Protein AF-0000000079816551 (afdb_homodimer)

Radius of gyration: 30.85 Å; Cα contacts (8 Å, |Δi|>4): 802; chains: 2; bounding box: 50×90×71 Å

Nearest PDB structures (foldseek):
  5u93-assembly1_A  TM=7.349E-01  e=2.095E-05  Bacteria Latreille et al. 1825
  5u9e-assembly1_B  TM=7.093E-01  e=1.704E-05  Bacteria Latreille et al. 1825
  6swi-assembly1_A  TM=9.074E-01  e=2.082E-03  Geobacillus stearothermophilus
  3oio-assembly1_A  TM=8.580E-01  e=2.082E-03  Chromobacterium violaceum
  3lsg-assembly1_A  TM=8.787E-01  e=2.431E-03  Fusobacterium nucleatum subsp. nucleatum

Organism: NCBI:txid1608957

pLDDT: mean 85.61, std 13.17, range [42.41, 97.31]

Secondary structure (DSSP, 8-state):
-EEEEHHHHHHHHGGGGGS-EE-SEEEEEEEEESEEEEEETTEEEEEETTEEEEE-TT-EEE----TT-EEEEEEEEGGG----SSS----GGG-S-EEEE--HHHHHHHHHHHHHHHHHHHT--S-HHHHHHHHHHHHHHHHHHHHHS---S--GGGS-HHHHHHHHHHHHTGGG---HHHHHHHHT--HHHHHHHHHHHHS--HHHHHHHHHHHHHHHHHHH----HHHHHHHTT-SSHHHHHHHHHHHHSS-HHHHHHHHHHHHH-/-EEEEHHHHHHHHGGGGGS-EE-SEEEEEEEEESEEEEEETTEEEEEETTEEEEE-TT-EEE----TT-EEEEEEEEGGG----SSS----GGG-S-EEEE--HHHHHHHHHHHHHHHHHHHT--S-HHHHHHHHHHHHHHHHHHHHHS------GGGS-HHHHHHHHHHHHTGGG---HHHHHHHHT--HHHHHHHHHHHHS--HHHHHHHHHHHHHHHHHHH----HHHHHHHTT-SSHHHHHHHHHHHHSS-HHHHHHHHHHHHH-

Solvent-accessible surface area (backbone atoms only — not comparable to full-atom values): 28793 Å² total; per-residue (Å²): 113,48,66,43,45,46,64,56,51,39,63,73,49,44,80,60,38,57,34,54,37,63,33,79,29,32,36,40,37,34,26,69,33,53,51,40,54,32,29,32,62,86,39,79,38,80,36,28,60,31,25,33,38,49,46,51,56,69,40,34,32,26,55,54,76,47,82,68,38,33,28,47,32,42,36,35,49,69,86,65,52,55,83,54,81,68,50,60,78,75,43,94,64,67,62,65,64,50,65,46,79,42,56,72,72,57,33,54,48,53,51,50,51,53,49,49,52,40,54,50,58,73,65,54,76,83,42,69,65,50,52,49,35,53,49,31,50,49,39,32,53,52,44,51,49,42,66,74,48,61,62,82,50,64,52,68,96,64,47,52,64,61,37,54,51,48,50,56,51,41,69,75,38,43,46,68,58,67,48,52,66,55,49,15,62,76,70,72,48,49,57,64,55,39,24,52,31,26,30,74,72,68,72,33,44,42,56,53,52,47,50,52,43,39,47,49,52,49,51,47,46,46,52,54,45,89,68,51,72,64,57,53,33,50,62,42,66,42,92,42,72,65,58,40,39,50,50,35,27,71,74,69,71,41,43,60,69,56,52,32,50,50,45,57,47,59,61,73,97,113,48,65,45,46,46,64,57,52,37,64,73,49,42,78,60,38,58,34,55,38,64,34,79,30,32,36,40,37,33,26,69,34,51,51,40,54,32,28,32,61,86,39,79,39,80,38,28,62,32,25,32,40,50,45,53,55,70,40,36,32,27,55,55,76,46,83,69,37,36,27,47,33,40,36,34,49,68,86,64,53,55,82,52,82,66,50,59,80,74,43,93,64,67,63,65,63,50,66,47,80,42,55,71,71,57,32,54,48,51,52,49,50,51,49,50,53,40,54,51,56,73,63,55,76,83,44,68,66,52,51,49,34,54,49,32,49,49,39,31,52,54,44,51,50,41,65,75,49,60,64,82,48,64,53,69,94,63,46,52,63,60,37,56,52,48,50,54,52,41,69,78,39,43,45,67,58,68,48,54,66,55,48,16,61,76,71,71,48,49,58,64,54,39,24,51,30,26,32,74,72,68,73,33,46,41,57,53,52,48,52,52,42,38,48,50,52,49,51,47,47,46,52,53,46,88,68,51,71,65,58,52,32,51,60,42,66,43,92,42,73,65,58,41,40,52,50,37,27,72,74,69,71,42,44,60,67,56,52,33,50,54,44,58,49,59,60,74,95

InterPro domains:
  IPR009057 Homedomain-like superfamily [SSF46689] (219-263)
  IPR018060 AraC-like, DNA binding HTH domain [PF12833] (183-261)
  IPR018060 AraC-like, DNA binding HTH domain [PS01124] (164-262)
  IPR018060 AraC-like, DNA binding HTH domain [SM00342] (177-260)
  IPR037923 Transcription regulator HTH-like [SSF51215] (17-145)
  IPR050204 AraC/XylS family transcriptional regulators [PTHR46796] (11-263)

Sequence (538 aa):
MEVLDRSRVLARHGPQAARRQRLGFHLLMIGTEGHGTHIVDYEPVDMAVGTCVRVHPGQVQQFVTEPEFEAAMVVWPVDAHPADPSAPAWFPGSGAATSWRLEGAFRAKVLDWIQELREEQARFDGLPRSHELLQTLLKALLLRMAIAFPESVPDAGKLPQPYLELREHLEAHVSQRPTVAELARDLGYSTRTLDRACQAVQDRTAKQVVDERVALEIRRLLTHTDRSLAAIASEFDFSDPSNFSKFVKRHLGSLPGQIRDEVTRDETGMEVLDRSRVLARHGPQAARRQRLGFHLLMIGTEGHGTHIVDYEPVDMAVGTCVRVHPGQVQQFVTEPEFEAAMVVWPVDAHPADPSAPAWFPGSGAATSWRLEGAFRAKVLDWIQELREEQARFDGLPRSHELLQTLLKALLLRMAIAFPESVPDAGKLPQPYLELREHLEAHVSQRPTVAELARDLGYSTRTLDRACQAVQDRTAKQVVDERVALEIRRLLTHTDRSLAAIASEFDFSDPSNFSKFVKRHLGSLPGQIRDEVTRDETG

Structure (mmCIF, N/CA/C/O backbone):
data_AF-0000000079816551-model_v1
#
loop_
_entity.id
_entity.type
_entity.pdbx_description
1 polymer 'Transcriptional regulator, AraC family'
#
loop_
_atom_site.group_PDB
_atom_site.id
_atom_site.type_symbol
_atom_site.label_atom_id
_atom_site.label_alt_id
_atom_site.label_comp_id
_atom_site.label_asym_id
_atom_site.label_entity_id
_atom_site.label_seq_id
_atom_site.pdbx_PDB_ins_code
_atom_site.Cartn_x
_atom_site.Cartn_y
_atom_site.Cartn_z
_atom_site.occupancy
_atom_site.B_iso_or_equiv
_atom_site.auth_seq_id
_atom_site.auth_comp_id
_atom_site.auth_asym_id
_atom_site.auth_atom_id
_atom_site.pdbx_PDB_model_num
ATOM 1 N N . MET A 1 1 ? 8.5 5.723 10.641 1 82.19 1 MET A N 1
ATOM 2 C CA . MET A 1 1 ? 7.168 5.762 11.234 1 82.19 1 MET A CA 1
ATOM 3 C C . MET A 1 1 ? 7.18 5.148 12.633 1 82.19 1 MET A C 1
ATOM 5 O O . MET A 1 1 ? 7.852 4.145 12.867 1 82.19 1 MET A O 1
ATOM 9 N N . GLU A 1 2 ? 6.512 5.801 13.547 1 85.38 2 GLU A N 1
ATOM 10 C CA . GLU A 1 2 ? 6.434 5.309 14.922 1 85.38 2 GLU A CA 1
ATOM 11 C C . GLU A 1 2 ? 5.004 5.387 15.453 1 85.38 2 GLU A C 1
ATOM 13 O O . GLU A 1 2 ? 4.254 6.305 15.109 1 85.38 2 GLU A O 1
ATOM 18 N N . VAL A 1 3 ? 4.715 4.418 16.172 1 89.62 3 VAL A N 1
ATOM 19 C CA . VAL A 1 3 ? 3.473 4.434 16.938 1 89.62 3 VAL A CA 1
ATOM 20 C C . VAL A 1 3 ? 3.787 4.57 18.438 1 89.62 3 VAL A C 1
ATOM 22 O O . VAL A 1 3 ? 4.566 3.787 18.984 1 89.62 3 VAL A O 1
ATOM 25 N N . LEU A 1 4 ? 3.221 5.574 19.031 1 89.44 4 LEU A N 1
ATOM 26 C CA . LEU A 1 4 ? 3.551 5.883 20.422 1 89.44 4 LEU A CA 1
ATOM 27 C C . LEU A 1 4 ?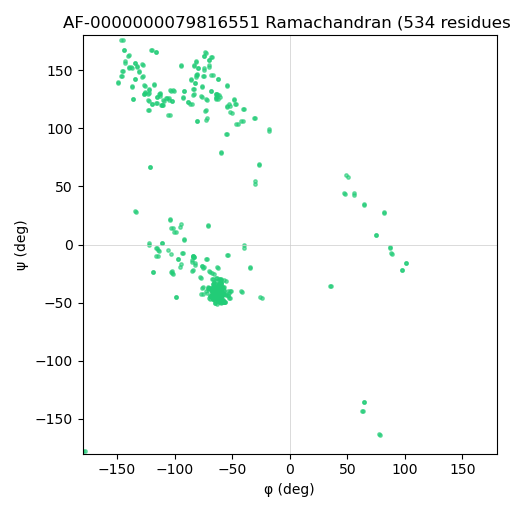 2.297 6.242 21.203 1 89.44 4 LEU A C 1
ATOM 29 O O . LEU A 1 4 ? 1.279 6.621 20.625 1 89.44 4 LEU A O 1
ATOM 33 N N . ASP A 1 5 ? 2.4 5.977 22.516 1 89.56 5 ASP A N 1
ATOM 34 C CA . ASP A 1 5 ? 1.396 6.523 23.422 1 89.56 5 ASP A CA 1
ATOM 35 C C . ASP A 1 5 ? 1.762 7.941 23.859 1 89.56 5 ASP A C 1
ATOM 37 O O . ASP A 1 5 ? 2.938 8.25 24.062 1 89.56 5 ASP A O 1
ATOM 41 N N . ARG A 1 6 ? 0.738 8.781 23.969 1 86.19 6 ARG A N 1
ATOM 42 C CA . ARG A 1 6 ? 0.953 10.18 24.328 1 86.19 6 ARG A CA 1
ATOM 43 C C . ARG A 1 6 ? 1.772 10.297 25.609 1 86.19 6 ARG A C 1
ATOM 45 O O . ARG A 1 6 ? 2.658 11.148 25.719 1 86.19 6 ARG A O 1
ATOM 52 N N . SER A 1 7 ? 1.506 9.453 26.562 1 82.56 7 SER A N 1
ATOM 53 C CA . SER A 1 7 ? 2.223 9.508 27.828 1 82.56 7 SER A CA 1
ATOM 54 C C . SER A 1 7 ? 3.719 9.297 27.625 1 82.56 7 SER A C 1
ATOM 56 O O . SER A 1 7 ? 4.535 9.93 28.297 1 82.56 7 SER A O 1
ATOM 58 N N . ARG A 1 8 ? 4.062 8.477 26.703 1 79.88 8 ARG A N 1
ATOM 59 C CA . ARG A 1 8 ? 5.469 8.211 26.422 1 79.88 8 ARG A CA 1
ATOM 60 C C . ARG A 1 8 ? 6.137 9.414 25.766 1 79.88 8 ARG A C 1
ATOM 62 O O . ARG A 1 8 ? 7.293 9.719 26.062 1 79.88 8 ARG A O 1
ATOM 69 N N . VAL A 1 9 ? 5.418 10.039 24.953 1 80.75 9 VAL A N 1
ATOM 70 C CA . VAL A 1 9 ? 5.938 11.227 24.281 1 80.75 9 VAL A CA 1
ATOM 71 C C . VAL A 1 9 ? 6.16 12.336 25.312 1 80.75 9 VAL A C 1
ATOM 73 O O . VAL A 1 9 ? 7.191 13.016 25.281 1 80.75 9 VAL A O 1
ATOM 76 N N . LEU A 1 10 ? 5.156 12.508 26.125 1 78.62 10 LEU A N 1
ATOM 77 C CA . LEU A 1 10 ? 5.289 13.539 27.156 1 78.62 10 LEU A CA 1
ATOM 78 C C . LEU A 1 10 ? 6.473 13.242 28.062 1 78.62 10 LEU A C 1
ATOM 80 O O . LEU A 1 10 ? 7.199 14.164 28.453 1 78.62 10 LEU A O 1
ATOM 84 N N . ALA A 1 11 ? 6.625 11.977 28.391 1 78.81 11 ALA A N 1
ATOM 85 C CA . ALA A 1 11 ? 7.738 11.578 29.25 1 78.81 11 ALA A CA 1
ATOM 86 C C . ALA A 1 11 ? 9.078 11.852 28.562 1 78.81 11 ALA A C 1
ATOM 88 O O . ALA A 1 11 ? 10.039 12.258 29.219 1 78.81 11 ALA A O 1
ATOM 89 N N . ARG A 1 12 ? 9.133 11.633 27.328 1 77.06 12 ARG A N 1
ATOM 90 C CA . ARG A 1 12 ? 10.359 11.82 26.562 1 77.06 12 ARG A CA 1
ATOM 91 C C . ARG A 1 12 ? 10.703 13.305 26.438 1 77.06 12 ARG A C 1
ATOM 93 O O . ARG A 1 12 ? 11.875 13.68 26.438 1 77.06 12 ARG A O 1
ATOM 100 N N . HIS A 1 13 ? 9.734 14.156 26.281 1 77.56 13 HIS A N 1
ATOM 101 C CA . HIS A 1 13 ? 9.953 15.57 26.016 1 77.56 13 HIS A CA 1
ATOM 102 C C . HIS A 1 13 ? 9.922 16.391 27.312 1 77.56 13 HIS A C 1
ATOM 104 O O . HIS A 1 13 ? 10.43 17.516 27.359 1 77.56 13 HIS A O 1
ATOM 110 N N . GLY A 1 14 ? 9.367 15.797 28.375 1 73.19 14 GLY A N 1
ATOM 111 C CA . GLY A 1 14 ? 9.289 16.5 29.641 1 73.19 14 GLY A CA 1
ATOM 112 C C . GLY A 1 14 ? 8.43 17.75 29.578 1 73.19 14 GLY A C 1
ATOM 113 O O . GLY A 1 14 ? 7.391 17.766 28.922 1 73.19 14 GLY A O 1
ATOM 114 N N . PRO A 1 15 ? 8.828 18.797 30.297 1 69.44 15 PRO A N 1
ATOM 115 C CA . PRO A 1 15 ? 8.062 20.047 30.375 1 69.44 15 PRO A CA 1
ATOM 116 C C . PRO A 1 15 ? 7.941 20.75 29.016 1 69.44 15 PRO A C 1
ATOM 118 O O . PRO A 1 15 ? 7.012 21.531 28.797 1 69.44 15 PRO A O 1
ATOM 121 N N . GLN A 1 16 ? 8.828 20.375 28.109 1 74.38 16 GLN A N 1
ATOM 122 C CA . GLN A 1 16 ? 8.844 21 26.797 1 74.38 16 GLN A CA 1
ATOM 123 C C . GLN A 1 16 ? 7.648 20.531 25.953 1 74.38 16 GLN A C 1
ATOM 125 O O . GLN A 1 16 ? 7.285 21.172 24.969 1 74.38 16 GLN A O 1
ATOM 130 N N . ALA A 1 17 ? 7.027 19.484 26.484 1 72.69 17 ALA A N 1
ATOM 131 C CA . ALA A 1 17 ? 5.891 18.953 25.75 1 72.69 17 ALA A CA 1
ATOM 132 C C . ALA A 1 17 ? 4.711 19.922 25.781 1 72.69 17 ALA A C 1
ATOM 134 O O . ALA A 1 17 ? 3.881 19.922 24.859 1 72.69 17 ALA A O 1
ATOM 135 N N . ALA A 1 18 ? 4.742 20.734 26.781 1 74.44 18 ALA A N 1
ATOM 136 C CA . ALA A 1 18 ? 3.639 21.672 26.938 1 74.44 18 ALA A CA 1
ATOM 137 C C . ALA A 1 18 ? 3.842 22.906 26.062 1 74.44 18 ALA A C 1
ATOM 13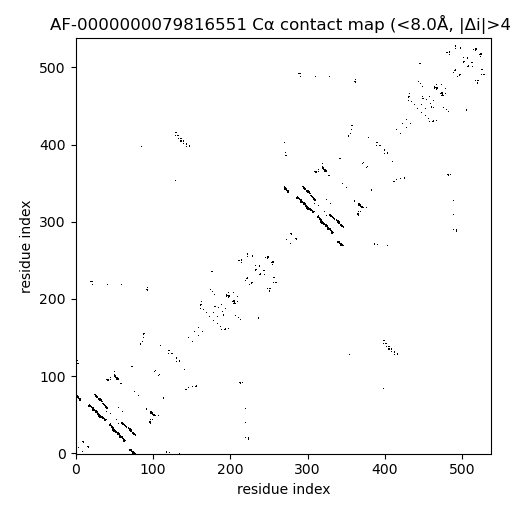9 O O . ALA A 1 18 ? 2.91 23.688 25.859 1 74.44 18 ALA A O 1
ATOM 140 N N . ARG A 1 19 ? 4.973 23 25.547 1 81.25 19 ARG A N 1
ATOM 141 C CA . ARG A 1 19 ? 5.273 24.156 24.703 1 81.25 19 ARG A CA 1
ATOM 142 C C . ARG A 1 19 ? 4.707 23.984 23.297 1 81.25 19 ARG A C 1
ATOM 144 O O . ARG A 1 19 ? 4.461 22.859 22.859 1 81.25 19 ARG A O 1
ATOM 151 N N . ARG A 1 20 ? 4.426 25.125 22.734 1 87 20 ARG A N 1
ATOM 152 C CA . ARG A 1 20 ? 4.027 25.078 21.328 1 87 20 ARG A CA 1
ATOM 153 C C . ARG A 1 20 ? 5.164 24.562 20.453 1 87 20 ARG A C 1
ATOM 155 O O . ARG A 1 20 ? 6.301 25.031 20.562 1 87 20 ARG A O 1
ATOM 162 N N . GLN A 1 21 ? 4.812 23.547 19.688 1 87.06 21 GLN A N 1
ATOM 163 C CA . GLN A 1 21 ? 5.824 22.891 18.859 1 87.06 21 GLN A CA 1
ATOM 164 C C . GLN A 1 21 ? 5.395 22.844 17.406 1 87.06 21 GLN A C 1
ATOM 166 O O . GLN A 1 21 ? 4.238 22.547 17.094 1 87.06 21 GLN A O 1
ATOM 171 N N . ARG A 1 22 ? 6.324 23.25 16.609 1 87.06 22 ARG A N 1
ATOM 172 C CA . ARG A 1 22 ? 6.098 23.047 15.18 1 87.06 22 ARG A CA 1
ATOM 173 C C . ARG A 1 22 ? 6.566 21.672 14.742 1 87.06 22 ARG A C 1
ATOM 175 O O . ARG A 1 22 ? 7.746 21.344 14.875 1 87.06 22 ARG A O 1
ATOM 182 N N . LEU A 1 23 ? 5.695 20.922 14.219 1 86.5 23 LEU A N 1
ATOM 183 C CA . LEU A 1 23 ? 6.027 19.547 13.898 1 86.5 23 LEU A CA 1
ATOM 184 C C . LEU A 1 23 ? 6.746 19.453 12.555 1 86.5 23 LEU A C 1
ATOM 186 O O . LEU A 1 23 ? 6.395 20.172 11.609 1 86.5 23 LEU A O 1
ATOM 190 N N . GLY A 1 24 ? 7.746 18.625 12.5 1 83.31 24 GLY A N 1
ATOM 191 C CA . GLY A 1 24 ? 8.438 18.297 11.258 1 83.31 24 GLY A CA 1
ATOM 192 C C . GLY A 1 24 ? 7.98 16.984 10.641 1 83.31 24 GLY A C 1
ATOM 193 O O . GLY A 1 24 ? 8.617 16.484 9.719 1 83.31 24 GLY A O 1
ATOM 194 N N . PHE A 1 25 ? 6.918 16.453 11.156 1 85.62 25 PHE A N 1
ATOM 195 C CA . PHE A 1 25 ? 6.371 15.164 10.711 1 85.62 25 PHE A CA 1
ATOM 196 C C . PHE A 1 25 ? 4.852 15.18 10.758 1 85.62 25 PHE A C 1
ATOM 198 O O . PHE A 1 25 ? 4.246 16.125 11.273 1 85.62 25 PHE A O 1
ATOM 205 N N . HIS A 1 26 ? 4.289 14.172 10.133 1 89 26 HIS A N 1
ATOM 206 C CA . HIS A 1 26 ? 2.846 13.992 10.234 1 89 26 HIS A CA 1
ATOM 207 C C . HIS A 1 26 ? 2.471 13.305 11.547 1 89 26 HIS A C 1
ATOM 209 O O . HIS A 1 26 ? 3.213 12.453 12.039 1 89 26 HIS A O 1
ATOM 215 N N . LEU A 1 27 ? 1.33 13.672 12.062 1 90.25 27 LEU A N 1
ATOM 216 C CA . LEU A 1 27 ? 0.826 13.07 13.289 1 90.25 27 LEU A CA 1
ATOM 217 C C . LEU A 1 27 ? -0.661 12.75 13.164 1 90.25 27 LEU A C 1
ATOM 219 O O . LEU A 1 27 ? -1.442 13.586 12.703 1 90.25 27 LEU A O 1
ATOM 223 N N . LEU A 1 28 ? -1.008 11.562 13.406 1 91.75 28 LEU A N 1
ATOM 224 C CA . LEU A 1 28 ? -2.387 11.148 13.641 1 91.75 28 LEU A CA 1
ATOM 225 C C . LEU A 1 28 ? -2.58 10.711 15.094 1 91.75 28 LEU A C 1
ATOM 227 O O . LEU A 1 28 ? -1.892 9.812 15.57 1 91.75 28 LEU A O 1
ATOM 231 N N . MET A 1 29 ? -3.453 11.367 15.805 1 93.62 29 MET A N 1
ATOM 232 C CA . MET A 1 29 ? -3.668 11.094 17.219 1 93.62 29 MET A CA 1
ATOM 233 C C . MET A 1 29 ? -5.121 10.719 17.484 1 93.62 29 MET A C 1
ATOM 235 O O . MET A 1 29 ? -6.039 11.383 17 1 93.62 29 MET A O 1
ATOM 239 N N . ILE A 1 30 ? -5.355 9.656 18.25 1 95.44 30 ILE A N 1
ATOM 240 C CA . ILE A 1 30 ? -6.703 9.242 18.609 1 95.44 30 ILE A CA 1
ATOM 241 C C . ILE A 1 30 ? -6.797 9.102 20.141 1 95.44 30 ILE A C 1
ATOM 243 O O . ILE A 1 30 ? -6 8.391 20.75 1 95.44 30 ILE A O 1
ATOM 247 N N . GLY A 1 31 ? -7.809 9.734 20.688 1 96.31 31 GLY A N 1
ATOM 248 C CA . GLY A 1 31 ? -8.023 9.633 22.109 1 96.31 31 GLY A CA 1
ATOM 249 C C . GLY A 1 31 ? -8.461 8.25 22.562 1 96.31 31 GLY A C 1
ATOM 250 O O . GLY A 1 31 ? -9.391 7.676 21.984 1 96.31 31 GLY A O 1
ATOM 251 N N . THR A 1 32 ? -7.789 7.711 23.641 1 95.56 32 THR A N 1
ATOM 252 C CA . THR A 1 32 ? -8.109 6.367 24.125 1 95.56 32 THR A CA 1
ATOM 253 C C . THR A 1 32 ? -8.602 6.406 25.562 1 95.56 32 THR A C 1
ATOM 255 O O . THR A 1 32 ? -9.242 5.465 26.031 1 95.56 32 THR A O 1
ATOM 258 N N . GLU A 1 33 ? -8.25 7.414 26.297 1 95.5 33 GLU A N 1
ATOM 259 C CA . GLU A 1 33 ? -8.703 7.598 27.688 1 95.5 33 GLU A CA 1
ATOM 260 C C . GLU A 1 33 ? -8.805 9.078 28.031 1 95.5 33 GLU A C 1
ATOM 262 O O . GLU A 1 33 ? -8.008 9.891 27.562 1 95.5 33 GLU A O 1
ATOM 267 N N . GLY A 1 34 ? -9.836 9.445 28.75 1 94.56 34 GLY A N 1
ATOM 268 C CA . GLY A 1 34 ? -9.938 10.781 29.312 1 94.56 34 GLY A CA 1
ATOM 269 C C . GLY A 1 34 ? -10.352 11.828 28.297 1 94.56 34 GLY A C 1
ATOM 270 O O . GLY A 1 34 ? -11.016 11.516 27.312 1 94.56 34 GLY A O 1
ATOM 271 N N . HIS A 1 35 ? -10.102 13.102 28.719 1 94.38 35 HIS A N 1
ATOM 272 C CA . HIS A 1 35 ? -10.445 14.25 27.891 1 94.38 35 HIS A CA 1
ATOM 273 C C . HIS A 1 35 ? -9.406 15.359 28.016 1 94.38 35 HIS A C 1
ATOM 275 O O . HIS A 1 35 ? -8.609 15.359 28.969 1 94.38 35 HIS A O 1
ATOM 281 N N . GLY A 1 36 ? -9.375 16.234 26.953 1 92.69 36 GLY A N 1
ATOM 282 C CA . GLY A 1 36 ? -8.461 17.359 26.969 1 92.69 36 GLY A CA 1
ATOM 283 C C . GLY A 1 36 ? -8.555 18.219 25.734 1 92.69 36 GLY A C 1
ATOM 284 O O . GLY A 1 36 ? -9.469 18.062 24.922 1 92.69 36 GLY A O 1
ATOM 285 N N . THR A 1 37 ? -7.684 19.203 25.766 1 92.31 37 THR A N 1
ATOM 286 C CA . THR A 1 37 ? -7.695 20.125 24.625 1 92.31 37 THR A CA 1
ATOM 287 C C . THR A 1 37 ? -6.348 20.125 23.922 1 92.31 37 THR A C 1
ATOM 289 O O . THR A 1 37 ? -5.309 20.344 24.547 1 92.31 37 THR A O 1
ATOM 292 N N . HIS A 1 38 ? -6.418 19.781 22.672 1 91.75 38 HIS A N 1
ATOM 293 C CA . HIS A 1 38 ? -5.25 19.859 21.797 1 91.75 38 HIS A CA 1
ATOM 294 C C . HIS A 1 38 ? -5.336 21.078 20.875 1 91.75 38 HIS A C 1
ATOM 296 O O . HIS A 1 38 ? -6.398 21.375 20.328 1 91.75 38 HIS A O 1
ATOM 302 N N . ILE A 1 39 ? -4.285 21.828 20.781 1 89.94 39 ILE A N 1
ATOM 303 C CA . ILE A 1 39 ? -4.289 23.016 19.938 1 89.94 39 ILE A CA 1
ATOM 304 C C . ILE A 1 39 ? -3.492 22.766 18.656 1 89.94 39 ILE A C 1
ATOM 306 O O . ILE A 1 39 ? -2.35 22.297 18.719 1 89.94 39 ILE A O 1
ATOM 310 N N . VAL A 1 40 ? -4.133 22.984 17.547 1 89.88 40 VAL A N 1
ATOM 311 C CA . VAL A 1 40 ? -3.479 22.875 16.25 1 89.88 40 VAL A CA 1
ATOM 312 C C . VAL A 1 40 ? -3.596 24.188 15.484 1 89.88 40 VAL A C 1
ATOM 314 O O . VAL A 1 40 ? -4.699 24.609 15.125 1 89.88 40 VAL A O 1
ATOM 317 N N . ASP A 1 41 ? -2.461 24.828 15.219 1 87.62 41 ASP A N 1
ATOM 318 C CA . ASP A 1 41 ? -2.447 26.156 14.586 1 87.62 41 ASP A CA 1
ATOM 319 C C . ASP A 1 41 ? -3.436 27.094 15.258 1 87.62 41 ASP A C 1
ATOM 321 O O . ASP A 1 41 ? -4.262 27.719 14.594 1 87.62 41 ASP A O 1
ATOM 325 N N . TYR A 1 42 ? -3.344 26.969 16.578 1 83.81 42 TYR A N 1
ATOM 326 C CA . TYR A 1 42 ? -3.998 27.938 17.469 1 83.81 42 TYR A CA 1
ATOM 327 C C . TYR A 1 42 ? -5.504 27.703 17.516 1 83.81 42 TYR A C 1
ATOM 329 O O . TYR A 1 42 ? -6.254 28.531 18.031 1 83.81 42 TYR A O 1
ATOM 337 N N . GLU A 1 43 ? -5.934 26.656 16.938 1 86.75 43 GLU A N 1
ATOM 338 C CA . GLU A 1 43 ? -7.328 26.219 17.047 1 86.75 43 GLU A CA 1
ATOM 339 C C . GLU A 1 43 ? -7.473 25.078 18.031 1 86.75 43 GLU A C 1
ATOM 341 O O . GLU A 1 43 ? -6.844 24.031 17.875 1 86.75 43 GLU A O 1
ATOM 346 N N . PRO A 1 44 ? -8.297 25.281 19 1 90.94 44 PRO A N 1
ATOM 347 C CA . PRO A 1 44 ? -8.477 24.203 19.984 1 90.94 44 PRO A CA 1
ATOM 348 C C . PRO A 1 44 ? -9.344 23.062 19.469 1 90.94 44 PRO A C 1
ATOM 350 O O . PRO A 1 44 ? -10.32 23.297 18.75 1 90.94 44 PRO A O 1
ATOM 353 N N . VAL A 1 45 ? -8.938 21.875 19.703 1 91.75 45 VAL A N 1
ATOM 354 C CA . VAL A 1 45 ? -9.703 20.656 19.422 1 91.75 45 VAL A CA 1
ATOM 355 C C . VAL A 1 45 ? -10.031 19.938 20.734 1 91.75 45 VAL A C 1
ATOM 357 O O . VAL A 1 45 ? -9.133 19.594 21.5 1 91.75 45 VAL A O 1
ATOM 360 N N . ASP A 1 46 ? -11.305 19.766 20.953 1 94 46 ASP A N 1
ATOM 361 C CA . ASP A 1 46 ? -11.719 19 22.109 1 94 46 ASP A CA 1
ATOM 362 C C . ASP A 1 46 ? -11.445 17.516 21.922 1 94 46 ASP A C 1
ATOM 364 O O . ASP A 1 46 ? -12.062 16.875 21.062 1 94 46 ASP A O 1
ATOM 368 N N . MET A 1 47 ? -10.578 17.016 22.75 1 94.56 47 MET A N 1
ATOM 369 C CA . MET A 1 47 ? -10.172 15.625 22.625 1 94.56 47 MET A CA 1
ATOM 370 C C . MET A 1 47 ? -10.891 14.75 23.656 1 94.56 47 MET A C 1
ATOM 372 O O . MET A 1 47 ? -11 15.125 24.812 1 94.56 47 MET A O 1
ATOM 376 N N . ALA A 1 48 ? -11.398 13.688 23.219 1 95.38 48 ALA A N 1
ATOM 377 C CA . ALA A 1 48 ? -12.008 12.633 24.031 1 95.38 48 ALA A CA 1
ATOM 378 C C . ALA A 1 48 ? -11.766 11.258 23.406 1 95.38 48 ALA A C 1
ATOM 380 O O . ALA A 1 48 ? -11.148 11.156 22.344 1 95.38 48 ALA A O 1
ATOM 381 N N . VAL A 1 49 ? -12.227 10.25 24.156 1 95.62 49 VAL A N 1
ATOM 382 C CA . VAL A 1 49 ? -12.133 8.898 23.609 1 95.62 49 VAL A CA 1
ATOM 383 C C . VAL A 1 49 ? -12.82 8.859 22.234 1 95.62 49 VAL A C 1
ATOM 385 O O . VAL A 1 49 ? -13.969 9.289 22.094 1 95.62 49 VAL A O 1
ATOM 388 N N . GLY A 1 50 ? -12.023 8.539 21.234 1 95.56 50 GLY A N 1
ATOM 389 C CA . GLY A 1 50 ? -12.586 8.414 19.906 1 95.56 50 GLY A CA 1
ATOM 390 C C . GLY A 1 50 ? -12.336 9.625 19.031 1 95.56 50 GLY A C 1
ATOM 391 O O . GLY A 1 50 ? -12.531 9.57 17.812 1 95.56 50 GLY A O 1
ATOM 392 N N . THR A 1 51 ? -11.961 10.734 19.609 1 94.75 51 THR A N 1
ATOM 393 C CA . THR A 1 51 ? -11.602 11.898 18.812 1 94.75 51 THR A CA 1
ATOM 394 C C . THR A 1 51 ? -10.258 11.68 18.125 1 94.75 51 THR A C 1
ATOM 396 O O . THR A 1 51 ? -9.273 11.312 18.766 1 94.75 51 THR A O 1
ATOM 399 N N . CYS A 1 52 ? -10.297 11.828 16.812 1 93.81 52 CYS A N 1
ATOM 400 C CA . CYS A 1 52 ? -9.094 11.664 16 1 93.81 52 CYS A CA 1
ATOM 401 C C . CYS A 1 52 ? -8.672 13 15.391 1 93.81 52 CYS A C 1
ATOM 403 O O . CYS A 1 52 ? -9.5 13.711 14.812 1 93.81 52 CYS A O 1
ATOM 405 N N . VAL A 1 53 ? -7.402 13.359 15.555 1 91.69 53 VAL A N 1
ATOM 406 C CA . VAL A 1 53 ? -6.91 14.617 15 1 91.69 53 VAL A CA 1
ATOM 407 C C . VAL A 1 53 ? -5.688 14.359 14.125 1 91.69 53 VAL A C 1
ATOM 409 O O . VAL A 1 53 ? -4.832 13.539 14.477 1 91.69 53 VAL A O 1
ATOM 412 N N . ARG A 1 54 ? -5.629 14.969 13.023 1 89.56 54 ARG A N 1
ATOM 413 C CA . ARG A 1 54 ? -4.48 14.922 12.125 1 89.56 54 ARG A CA 1
ATOM 414 C C . ARG A 1 54 ? -3.705 16.234 12.156 1 89.56 54 ARG A C 1
ATOM 416 O O . ARG A 1 54 ? -4.289 17.312 12.031 1 89.56 54 ARG A O 1
ATOM 423 N N . VAL A 1 55 ? -2.443 16.172 12.406 1 88.56 55 VAL A N 1
ATOM 424 C CA . VAL A 1 55 ? -1.564 17.344 12.367 1 88.56 55 VAL A CA 1
ATOM 425 C C . VAL A 1 55 ? -0.536 17.172 11.25 1 88.56 55 VAL A C 1
ATOM 427 O O . VAL A 1 55 ? 0.151 16.156 11.172 1 88.56 55 VAL A O 1
ATOM 430 N N . HIS A 1 56 ? -0.421 18.109 10.391 1 86.44 56 HIS A N 1
ATOM 431 C CA . HIS A 1 56 ? 0.49 18.062 9.258 1 86.44 56 HIS A CA 1
ATOM 432 C C . HIS A 1 56 ? 1.818 18.734 9.586 1 86.44 56 HIS A C 1
ATOM 434 O O . HIS A 1 56 ? 1.881 19.594 10.469 1 86.44 56 HIS A O 1
ATOM 440 N N . PRO A 1 57 ? 2.865 18.266 8.844 1 84.69 57 PRO A N 1
ATOM 441 C CA . PRO A 1 57 ? 4.141 18.953 9.031 1 84.69 57 PRO A CA 1
ATOM 442 C C . PRO A 1 57 ? 4.031 20.453 8.805 1 84.69 57 PRO A C 1
ATOM 444 O O . PRO A 1 57 ? 3.328 20.906 7.887 1 84.69 57 PRO A O 1
ATOM 447 N N . GLY A 1 58 ? 4.715 21.219 9.773 1 83.56 58 GLY A N 1
ATOM 448 C CA . GLY A 1 58 ? 4.691 22.656 9.656 1 83.56 58 GLY A CA 1
ATOM 449 C C . GLY A 1 58 ? 3.639 23.312 10.531 1 83.56 58 GLY A C 1
ATOM 450 O O . GLY A 1 58 ? 3.711 24.516 10.805 1 83.56 58 GLY A O 1
ATOM 451 N N . GLN A 1 59 ? 2.643 22.562 10.906 1 87.06 59 GLN A N 1
ATOM 452 C CA . GLN A 1 59 ? 1.654 23.094 11.836 1 87.06 59 GLN A CA 1
ATOM 453 C C . GLN A 1 59 ? 2.211 23.156 13.258 1 87.06 59 GLN A C 1
ATOM 455 O O . GLN A 1 59 ? 3.029 22.312 13.641 1 87.06 59 GLN A O 1
ATOM 460 N N . VAL A 1 60 ? 1.744 24.234 13.93 1 87.81 60 VAL A N 1
ATOM 461 C CA . VAL A 1 60 ? 2.129 24.375 15.328 1 87.81 60 VAL A CA 1
ATOM 462 C C . VAL A 1 60 ? 1.067 23.734 16.234 1 87.81 60 VAL A C 1
ATOM 464 O O . VAL A 1 60 ? -0.129 23.984 16.047 1 87.81 60 VAL A O 1
ATOM 467 N N . GLN A 1 61 ? 1.54 22.844 17.094 1 87.81 61 GLN A N 1
ATOM 468 C CA . GLN A 1 61 ? 0.576 22.219 18 1 87.81 61 GLN A CA 1
ATOM 469 C C . GLN A 1 61 ? 1.032 22.312 19.453 1 87.81 61 GLN A C 1
ATOM 471 O O . GLN A 1 61 ? 2.203 22.594 19.719 1 87.81 61 GLN A O 1
ATOM 476 N N . GLN A 1 62 ? 0.106 22.25 20.281 1 86.69 62 GLN A N 1
ATOM 477 C CA . GLN A 1 62 ? 0.316 22.109 21.719 1 86.69 62 GLN A CA 1
ATOM 478 C C . GLN A 1 62 ? -0.407 20.875 22.25 1 86.69 62 GLN A C 1
ATOM 480 O O . GLN A 1 62 ? -1.624 20.75 22.094 1 86.69 62 GLN A O 1
ATOM 485 N N . PHE A 1 63 ? 0.388 20.031 22.891 1 83.31 63 PHE A N 1
ATOM 486 C CA . PHE A 1 63 ? -0.169 18.766 23.359 1 83.31 63 PHE A CA 1
ATOM 487 C C . PHE A 1 63 ? -1.131 19 24.516 1 83.31 63 PHE A C 1
ATOM 489 O O . PHE A 1 63 ? -0.989 19.984 25.266 1 83.31 63 PHE A O 1
ATOM 496 N N . VAL A 1 64 ? -2.023 18.031 24.594 1 77.5 64 VAL A N 1
ATOM 497 C CA . VAL A 1 64 ? -2.924 18 25.734 1 77.5 64 VAL A CA 1
ATOM 498 C C . VAL A 1 64 ? -2.121 17.781 27.016 1 77.5 64 VAL A C 1
ATOM 500 O O . VAL A 1 64 ? -1.312 16.844 27.094 1 77.5 64 VAL A O 1
ATOM 503 N N . THR A 1 65 ? -2.344 18.625 28.062 1 75.38 65 THR A N 1
ATOM 504 C CA . THR A 1 65 ? -1.517 18.562 29.266 1 75.38 65 THR A CA 1
ATOM 505 C C . THR A 1 65 ? -2.264 17.859 30.406 1 75.38 65 THR A C 1
ATOM 507 O O . THR A 1 65 ? -1.662 17.484 31.406 1 75.38 65 THR A O 1
ATOM 510 N N . GLU A 1 66 ? -3.492 17.594 30.188 1 83.56 66 GLU A N 1
ATOM 511 C CA . GLU A 1 66 ? -4.242 16.891 31.234 1 83.56 66 GLU A CA 1
ATOM 512 C C . GLU A 1 66 ? -3.67 15.492 31.469 1 83.56 66 GLU A C 1
ATOM 514 O O . GLU A 1 66 ? -3.559 14.695 30.547 1 83.56 66 GLU A O 1
ATOM 519 N N . PRO A 1 67 ? -3.311 15.141 32.688 1 82.94 67 PRO A N 1
ATOM 520 C CA . PRO A 1 67 ? -2.609 13.891 32.969 1 82.94 67 PRO A CA 1
ATOM 521 C C . PRO A 1 67 ? -3.469 12.656 32.719 1 82.94 67 PRO A C 1
ATOM 523 O O . PRO A 1 67 ? -2.938 11.578 32.438 1 82.94 67 PRO A O 1
ATOM 526 N N . GLU A 1 68 ? -4.754 12.805 32.781 1 89.56 68 GLU A N 1
ATOM 527 C CA . GLU A 1 68 ? -5.629 11.648 32.625 1 89.56 68 GLU A CA 1
ATOM 528 C C . GLU A 1 68 ? -5.891 11.336 31.156 1 89.56 68 GLU A C 1
ATOM 530 O O . GLU A 1 68 ? -6.449 10.289 30.828 1 89.56 68 GLU A O 1
ATOM 535 N N . PHE A 1 69 ? -5.461 12.258 30.359 1 92.56 69 PHE A N 1
ATOM 536 C CA . PHE A 1 69 ? -5.719 12.062 28.938 1 92.56 69 PHE A CA 1
ATOM 537 C C . PHE A 1 69 ? -4.664 11.156 28.312 1 92.56 69 PHE A C 1
ATOM 539 O O . PHE A 1 69 ? -3.469 11.328 28.562 1 92.56 69 PHE A O 1
ATOM 546 N N . GLU A 1 70 ? -5.148 10.125 27.594 1 94.38 70 GLU A N 1
ATOM 547 C CA . GLU A 1 70 ? -4.254 9.25 26.844 1 94.38 70 GLU A CA 1
ATOM 548 C C . GLU A 1 70 ? -4.695 9.117 25.391 1 94.38 70 GLU A C 1
ATOM 550 O O . GLU A 1 70 ? -5.887 9.219 25.078 1 94.38 70 GLU A O 1
ATOM 555 N N . ALA A 1 71 ? -3.721 9.031 24.531 1 95 71 ALA A N 1
ATOM 556 C CA . ALA A 1 71 ? -4 8.891 23.109 1 95 71 ALA A CA 1
ATOM 557 C C . ALA A 1 71 ? -2.951 8.023 22.422 1 95 71 ALA A C 1
ATOM 559 O O . ALA A 1 71 ? -1.807 7.945 22.875 1 95 71 ALA A O 1
ATOM 560 N N . ALA A 1 72 ? -3.393 7.273 21.469 1 95.31 72 ALA A N 1
ATOM 561 C CA . ALA A 1 72 ? -2.461 6.617 20.562 1 95.31 72 ALA A CA 1
ATOM 562 C C . ALA A 1 72 ? -2.027 7.566 19.438 1 95.31 72 ALA A C 1
ATOM 564 O O . ALA A 1 72 ? -2.852 8.297 18.891 1 95.31 72 ALA A O 1
ATOM 565 N N . MET A 1 73 ? -0.736 7.613 19.156 1 94 73 MET A N 1
ATOM 566 C CA . MET A 1 73 ? -0.176 8.531 18.172 1 94 73 MET A CA 1
ATOM 567 C C . MET A 1 73 ? 0.587 7.773 17.094 1 94 73 MET A C 1
ATOM 569 O O . MET A 1 73 ? 1.387 6.891 17.406 1 94 73 MET A O 1
ATOM 573 N N . VAL A 1 74 ? 0.294 8.062 15.883 1 93.44 74 VAL A N 1
ATOM 574 C CA . VAL A 1 74 ? 1.076 7.586 14.742 1 93.44 74 VAL A CA 1
ATOM 575 C C . VAL A 1 74 ? 1.816 8.758 14.102 1 93.44 74 VAL A C 1
ATOM 577 O O . VAL A 1 74 ? 1.194 9.727 13.664 1 93.44 74 VAL A O 1
ATOM 580 N N . VAL A 1 75 ? 3.117 8.695 14.062 1 91 75 VAL A N 1
ATOM 581 C CA . VAL A 1 75 ? 3.922 9.75 13.46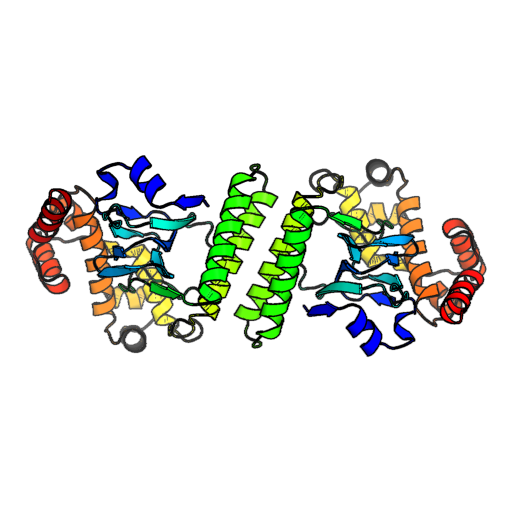1 1 91 75 VAL A CA 1
ATOM 582 C C . VAL A 1 75 ? 4.711 9.195 12.281 1 91 75 VAL A C 1
ATOM 584 O O . VAL A 1 75 ? 5.207 8.062 12.336 1 91 75 VAL A O 1
ATOM 587 N N . TRP A 1 76 ? 4.797 9.875 11.211 1 88.44 76 TRP A N 1
ATOM 588 C CA . TRP A 1 76 ? 5.578 9.445 10.055 1 88.44 76 TRP A CA 1
ATOM 589 C C . TRP A 1 76 ? 6.211 10.648 9.352 1 88.44 76 TRP A C 1
ATOM 591 O O . TRP A 1 76 ? 5.672 11.758 9.398 1 88.44 76 TRP A O 1
ATOM 601 N N . PRO A 1 77 ? 7.371 10.359 8.773 1 84.75 77 PRO A N 1
ATOM 602 C CA . PRO A 1 77 ? 8.094 11.477 8.164 1 84.75 77 PRO A CA 1
ATOM 603 C C . PRO A 1 77 ? 7.387 12.031 6.93 1 84.75 77 PRO A C 1
ATOM 605 O O . PRO A 1 77 ? 6.551 11.352 6.336 1 84.75 77 PRO A O 1
ATOM 608 N N . VAL A 1 78 ? 7.746 13.227 6.559 1 77.94 78 VAL A N 1
ATOM 609 C CA . VAL A 1 78 ? 7.141 13.961 5.453 1 77.94 78 VAL A CA 1
ATOM 610 C C . VAL A 1 78 ? 7.34 13.188 4.152 1 77.94 78 VAL A C 1
ATOM 612 O O . VAL A 1 78 ? 6.441 13.141 3.307 1 77.94 78 VAL A O 1
ATOM 615 N N . ASP A 1 79 ? 8.383 12.516 3.969 1 71.44 79 ASP A N 1
ATOM 616 C CA . ASP A 1 79 ? 8.734 11.852 2.717 1 71.44 79 ASP A CA 1
ATOM 617 C C . ASP A 1 79 ? 8.086 10.469 2.629 1 71.44 79 ASP A C 1
ATOM 619 O O . ASP A 1 79 ? 8.102 9.836 1.569 1 71.44 79 ASP A O 1
ATOM 623 N N . ALA A 1 80 ? 7.641 10.023 3.674 1 64.88 80 ALA A N 1
ATOM 624 C CA . ALA A 1 80 ? 7.012 8.711 3.684 1 64.88 80 ALA A CA 1
ATOM 625 C C . ALA A 1 80 ? 5.496 8.828 3.525 1 64.88 80 ALA A C 1
ATOM 627 O O . ALA A 1 80 ? 4.754 7.914 3.9 1 64.88 80 ALA A O 1
ATOM 628 N N . HIS A 1 81 ? 5.164 9.992 3.051 1 57 81 HIS A N 1
ATOM 629 C CA . HIS A 1 81 ? 3.717 10.141 2.947 1 57 81 HIS A CA 1
ATOM 630 C C . HIS A 1 81 ? 3.154 9.305 1.806 1 57 81 HIS A C 1
ATOM 632 O O . HIS A 1 81 ? 3.551 9.469 0.651 1 57 81 HIS A O 1
ATOM 638 N N . PRO A 1 82 ? 2.461 8.195 2.199 1 56.09 82 PRO A N 1
ATOM 639 C CA . PRO A 1 82 ? 1.848 7.5 1.067 1 56.09 82 PRO A CA 1
ATOM 640 C C . PRO A 1 82 ? 1.04 8.43 0.167 1 56.09 82 PRO A C 1
ATOM 642 O O . PRO A 1 82 ? 0.475 9.422 0.642 1 56.09 82 PRO A O 1
ATOM 645 N N . ALA A 1 83 ? 1.47 8.641 -1.039 1 49.03 83 ALA A N 1
ATOM 646 C CA . ALA A 1 83 ? 0.697 9.445 -1.977 1 49.03 83 ALA A CA 1
ATOM 647 C C . ALA A 1 83 ? -0.79 9.406 -1.638 1 49.03 83 ALA A C 1
ATOM 649 O O . ALA A 1 83 ? -1.418 8.352 -1.684 1 49.03 83 ALA A O 1
ATOM 650 N N . ASP A 1 84 ? -1.079 10.016 -0.577 1 46.84 84 ASP A N 1
ATOM 651 C CA . ASP A 1 84 ? -2.488 10.039 -0.193 1 46.84 84 ASP A CA 1
ATOM 652 C C . ASP A 1 84 ? -3.34 10.695 -1.274 1 46.84 84 ASP A C 1
ATOM 654 O O . ASP A 1 84 ? -3.322 11.922 -1.428 1 46.84 84 ASP A O 1
ATOM 658 N N . PRO A 1 85 ? -3.582 9.969 -2.232 1 43.03 85 PRO A N 1
ATOM 659 C CA . PRO A 1 85 ? -4.391 10.664 -3.234 1 43.03 85 PRO A CA 1
ATOM 660 C C . PRO A 1 85 ? -5.508 11.508 -2.613 1 43.03 85 PRO A C 1
ATOM 662 O O . PRO A 1 85 ? -6.004 12.445 -3.242 1 43.03 85 PRO A O 1
ATOM 665 N N . SER A 1 86 ? -6.102 10.922 -1.606 1 42.47 86 SER A N 1
ATOM 666 C CA . SER A 1 86 ? -7.312 11.562 -1.107 1 42.47 86 SER A CA 1
ATOM 667 C C . SER A 1 86 ? -6.984 12.664 -0.108 1 42.47 86 SER A C 1
ATOM 669 O O . SER A 1 86 ? -7.883 13.32 0.417 1 42.47 86 SER A O 1
ATOM 671 N N . ALA A 1 87 ? -5.824 12.5 0.432 1 44.84 87 ALA A N 1
ATOM 672 C CA . ALA A 1 87 ? -5.703 13.539 1.457 1 44.84 87 ALA A CA 1
ATOM 673 C C . ALA A 1 87 ? -6.137 14.898 0.919 1 44.84 87 ALA A C 1
ATOM 675 O O . ALA A 1 87 ? -5.734 15.297 -0.176 1 44.84 87 ALA A O 1
ATOM 676 N N . PRO A 1 88 ? -7.273 15.18 1.356 1 44.84 88 PRO A N 1
ATOM 677 C CA . PRO A 1 88 ? -7.445 16.594 1.049 1 44.84 88 PRO A CA 1
ATOM 678 C C . PRO A 1 88 ? -6.129 17.375 1.06 1 44.84 88 PRO A C 1
ATOM 680 O O . PRO A 1 88 ? -5.234 17.062 1.854 1 44.84 88 PRO A O 1
ATOM 683 N N . ALA A 1 89 ? -5.734 17.75 -0.165 1 49.38 89 ALA A N 1
ATOM 684 C CA . ALA A 1 89 ? -4.574 18.625 -0.325 1 49.38 89 ALA A CA 1
ATOM 685 C C . ALA A 1 89 ? -4.414 19.547 0.878 1 49.38 89 ALA A C 1
ATOM 687 O O . ALA A 1 89 ? -5.117 20.547 0.999 1 49.38 89 ALA A O 1
ATOM 688 N N . TRP A 1 90 ? -4.363 18.891 2.047 1 54.22 90 TRP A N 1
ATOM 689 C CA . TRP A 1 90 ? -4.016 19.828 3.117 1 54.22 90 TRP A CA 1
ATOM 690 C C . TRP A 1 90 ? -2.953 20.812 2.656 1 54.22 90 TRP A C 1
ATOM 692 O O . TRP A 1 90 ? -2.047 20.453 1.898 1 54.22 90 TRP A O 1
ATOM 702 N N . PHE A 1 91 ? -3.463 21.922 2.689 1 56.97 91 PHE A N 1
ATOM 703 C CA . PHE A 1 91 ? -2.463 22.969 2.482 1 56.97 91 PHE A CA 1
ATOM 704 C C . PHE A 1 91 ? -2.27 23.797 3.75 1 56.97 91 PHE A C 1
ATOM 706 O O . PHE A 1 91 ? -3.223 24.016 4.5 1 56.97 91 PHE A O 1
ATOM 713 N N . PRO A 1 92 ? -1.06 23.906 4.125 1 51.88 92 PRO A N 1
ATOM 714 C CA . PRO A 1 92 ? -0.714 24.609 5.359 1 51.88 92 PRO A CA 1
ATOM 715 C C . PRO A 1 92 ? -1.636 25.797 5.633 1 51.88 92 PRO A C 1
ATOM 717 O O . PRO A 1 92 ? -1.83 26.188 6.789 1 51.88 92 PRO A O 1
ATOM 720 N N . GLY A 1 93 ? -2.281 26.266 4.641 1 52.62 93 GLY A N 1
ATOM 721 C CA . GLY A 1 93 ? -3.131 27.422 4.852 1 52.62 93 GLY A CA 1
ATOM 722 C C . GLY A 1 93 ? -4.566 27.062 5.18 1 52.62 93 GLY A C 1
ATOM 723 O O . GLY A 1 93 ? -5.398 27.953 5.406 1 52.62 93 GLY A O 1
ATOM 724 N N . SER A 1 94 ? -4.93 25.828 5.102 1 56.81 94 SER A N 1
ATOM 725 C CA . SER A 1 94 ? -6.332 25.484 5.301 1 56.81 94 SER A CA 1
ATOM 726 C C . SER A 1 94 ? -6.738 25.641 6.762 1 56.81 94 SER A C 1
ATOM 728 O O . SER A 1 94 ? -7.93 25.75 7.074 1 56.81 94 SER A O 1
ATOM 730 N N . GLY A 1 95 ? -5.957 26.375 7.613 1 55.41 95 GLY A N 1
ATOM 731 C CA . GLY A 1 95 ? -6.105 26.766 9.008 1 55.41 95 GLY A CA 1
ATOM 732 C C . GLY A 1 95 ? -6.785 25.719 9.859 1 55.41 95 GLY A C 1
ATOM 733 O O . GLY A 1 95 ? -6.555 25.641 11.07 1 55.41 95 GLY A O 1
ATOM 734 N N . ALA A 1 96 ? -7.879 24.875 9.305 1 58.75 96 ALA A N 1
ATOM 735 C CA . ALA A 1 96 ? -8.688 24.109 10.258 1 58.75 96 ALA A CA 1
ATOM 736 C C . ALA A 1 96 ? -8.062 22.734 10.531 1 58.75 96 ALA A C 1
ATOM 738 O O . ALA A 1 96 ? -7.535 22.094 9.617 1 58.75 96 ALA A O 1
ATOM 739 N N . ALA A 1 97 ? -7.852 22.656 11.883 1 64.69 97 ALA A N 1
ATOM 740 C CA . ALA A 1 97 ? -7.473 21.328 12.336 1 64.69 97 ALA A CA 1
ATOM 741 C C . ALA A 1 97 ? -8.406 20.266 11.766 1 64.69 97 ALA A C 1
ATOM 743 O O . ALA A 1 97 ? -9.625 20.438 11.758 1 64.69 97 ALA A O 1
ATOM 744 N N . THR A 1 98 ? -7.863 19.328 11.141 1 77.62 98 THR A N 1
ATOM 745 C CA . THR A 1 98 ? -8.672 18.203 10.688 1 77.62 98 THR A CA 1
ATOM 746 C C . THR A 1 98 ? -8.922 17.219 11.82 1 77.62 98 THR A C 1
ATOM 748 O O . THR A 1 98 ? -7.969 16.688 12.406 1 77.62 98 THR A O 1
ATOM 751 N N . SER A 1 99 ? -10.18 17.219 12.344 1 87.81 99 SER A N 1
ATOM 752 C CA . SER A 1 99 ? -10.516 16.281 13.398 1 87.81 99 SER A CA 1
ATOM 753 C C . SER A 1 99 ? -11.812 15.539 13.094 1 87.81 99 SER A C 1
ATOM 755 O O . SER A 1 99 ? -12.672 16.062 12.375 1 87.81 99 SER A O 1
ATOM 757 N N . TRP A 1 100 ? -11.883 14.32 13.555 1 89.88 100 TRP A N 1
ATOM 758 C CA . TRP A 1 100 ? -13.039 13.461 13.352 1 89.88 100 TRP A CA 1
ATOM 759 C C . TRP A 1 100 ? -13.453 12.805 14.664 1 89.88 100 TRP A C 1
ATOM 761 O O . TRP A 1 100 ? -12.633 12.625 15.57 1 89.88 100 TRP A O 1
ATOM 771 N N . ARG A 1 101 ? -14.695 12.516 14.719 1 91.94 101 ARG A N 1
ATOM 772 C CA . ARG A 1 101 ? -15.195 11.688 15.805 1 91.94 101 ARG A CA 1
ATOM 773 C C . ARG A 1 101 ? -15.484 10.266 15.328 1 91.94 101 ARG A C 1
ATOM 775 O O . ARG A 1 101 ? -16.375 10.055 14.508 1 91.94 101 ARG A O 1
ATOM 782 N N . LEU A 1 102 ? -14.664 9.398 15.828 1 93.69 102 LEU A N 1
ATOM 783 C CA . LEU A 1 102 ? -14.844 7.996 15.492 1 93.69 102 LEU A CA 1
ATOM 784 C C . LEU A 1 102 ? -15.742 7.301 16.516 1 93.69 102 LEU A C 1
ATOM 786 O O . LEU A 1 102 ? -15.547 7.457 17.719 1 93.69 102 LEU A O 1
ATOM 790 N N . GLU A 1 103 ? -16.703 6.566 16 1 90.81 103 GLU A N 1
ATOM 791 C CA . GLU A 1 103 ? -17.609 5.887 16.906 1 90.81 103 GLU A CA 1
ATOM 792 C C . GLU A 1 103 ? -17.844 4.438 16.484 1 90.81 103 GLU A C 1
ATOM 794 O O . GLU A 1 103 ? -17.484 4.047 15.375 1 90.81 103 GLU A O 1
ATOM 799 N N . GLY A 1 104 ? -18.234 3.617 17.5 1 92.5 104 GLY A N 1
ATOM 800 C CA . GLY A 1 104 ? -18.734 2.271 17.25 1 92.5 104 GLY A CA 1
ATOM 801 C C . GLY A 1 104 ? -17.672 1.36 16.641 1 92.5 104 GLY A C 1
ATOM 802 O O . GLY A 1 104 ? -16.531 1.314 17.125 1 92.5 104 GLY A O 1
ATOM 803 N N . ALA A 1 105 ? -18.188 0.658 15.633 1 90.5 105 ALA A N 1
ATOM 804 C CA . ALA A 1 105 ? -17.359 -0.381 15.023 1 90.5 105 ALA A CA 1
ATOM 805 C C . ALA A 1 105 ? -16.172 0.225 14.289 1 90.5 105 ALA A C 1
ATOM 807 O O . ALA A 1 105 ? -15.086 -0.368 14.25 1 90.5 105 ALA A O 1
ATOM 808 N N . PHE A 1 106 ? -16.406 1.396 13.82 1 92.19 106 PHE A N 1
ATOM 809 C CA . PHE A 1 106 ? -15.328 2.018 13.062 1 92.19 106 PHE A CA 1
ATOM 810 C C . PHE A 1 106 ? -14.203 2.445 13.992 1 92.19 106 PHE A C 1
ATOM 812 O O . PHE A 1 106 ? -13.023 2.281 13.664 1 92.19 106 PHE A O 1
ATOM 819 N N . ARG A 1 107 ? -14.492 2.971 15.086 1 94.38 107 ARG A N 1
ATOM 820 C CA . ARG A 1 107 ? -13.477 3.307 16.078 1 94.38 107 ARG A CA 1
ATOM 821 C C . ARG A 1 107 ? -12.648 2.082 16.453 1 94.38 107 ARG A C 1
ATOM 823 O O . ARG A 1 107 ? -11.414 2.143 16.484 1 94.38 107 ARG A O 1
ATOM 830 N N . ALA A 1 108 ? -13.336 1.017 16.766 1 94 108 ALA A N 1
ATOM 831 C CA . ALA A 1 108 ? -12.656 -0.222 17.125 1 94 108 ALA A CA 1
ATOM 832 C C . ALA A 1 108 ? -11.719 -0.688 16.016 1 94 108 ALA A C 1
ATOM 834 O O . ALA A 1 108 ? -10.602 -1.137 16.281 1 94 108 ALA A O 1
ATOM 835 N N . LYS A 1 109 ? -12.18 -0.546 14.859 1 93 109 LYS A N 1
ATOM 836 C CA . LYS A 1 109 ? -11.391 -0.972 13.703 1 93 109 LYS A CA 1
ATOM 837 C C . LYS A 1 109 ? -10.133 -0.121 13.555 1 93 109 LYS A C 1
ATOM 839 O O . LYS A 1 109 ? -9.047 -0.646 13.289 1 93 109 LYS A O 1
ATOM 844 N N . VAL A 1 110 ? -10.273 1.153 13.656 1 93.69 110 VAL A N 1
ATOM 845 C CA . VAL A 1 110 ? -9.133 2.057 13.547 1 93.69 110 VAL A CA 1
ATOM 846 C C . VAL A 1 110 ? -8.109 1.732 14.641 1 93.69 110 VAL A C 1
ATOM 848 O O . VAL A 1 110 ? -6.91 1.662 14.367 1 93.69 110 VAL A O 1
ATOM 851 N N . LEU A 1 111 ? -8.578 1.47 15.805 1 94.69 111 LEU A N 1
ATOM 852 C CA . LEU A 1 111 ? -7.68 1.131 16.906 1 94.69 111 LEU A CA 1
ATOM 853 C C . LEU A 1 111 ? -6.973 -0.195 16.641 1 94.69 111 LEU A C 1
ATOM 855 O O . LEU A 1 111 ? -5.801 -0.36 16.984 1 94.69 111 LEU A O 1
ATOM 859 N N . ASP A 1 112 ? -7.684 -1.095 16.031 1 93.06 112 ASP A N 1
ATOM 860 C CA . ASP A 1 112 ? -7.07 -2.363 15.641 1 93.06 112 ASP A CA 1
ATOM 861 C C . ASP A 1 112 ? -5.945 -2.146 14.633 1 93.06 112 ASP A C 1
ATOM 863 O O . ASP A 1 112 ? -4.895 -2.787 14.719 1 93.06 112 ASP A O 1
ATOM 867 N N . TRP A 1 113 ? -6.195 -1.278 13.703 1 93.19 113 TRP A N 1
ATOM 868 C CA . TRP A 1 113 ? -5.18 -0.97 12.703 1 93.19 113 TRP A CA 1
ATOM 869 C C . TRP A 1 113 ? -3.953 -0.333 13.352 1 93.19 113 TRP A C 1
ATOM 871 O O . TRP A 1 113 ? -2.818 -0.669 13.008 1 93.19 113 TRP A O 1
ATOM 881 N N . ILE A 1 114 ? -4.164 0.572 14.227 1 94.94 114 ILE A N 1
ATOM 882 C CA . ILE A 1 114 ? -3.062 1.22 14.93 1 94.94 114 ILE A CA 1
ATOM 883 C C . ILE A 1 114 ? -2.285 0.184 15.734 1 94.94 114 ILE A C 1
ATOM 885 O O . ILE A 1 114 ? -1.053 0.216 15.773 1 94.94 114 ILE A O 1
ATOM 889 N N . GLN A 1 115 ? -3.012 -0.723 16.375 1 93.5 115 GLN A N 1
ATOM 890 C CA . GLN A 1 115 ? -2.354 -1.799 17.109 1 93.5 115 GLN A CA 1
ATOM 891 C C . GLN A 1 115 ? -1.519 -2.672 16.172 1 93.5 115 GLN A C 1
ATOM 893 O O . GLN A 1 115 ? -0.426 -3.109 16.531 1 93.5 115 GLN A O 1
ATOM 898 N N . GLU A 1 116 ? -2.043 -2.945 15 1 92.62 116 GLU A N 1
ATOM 899 C CA . GLU A 1 116 ? -1.276 -3.701 14.016 1 92.62 116 GLU A CA 1
ATOM 900 C C . GLU A 1 116 ? 0.012 -2.973 13.641 1 92.62 116 GLU A C 1
ATOM 902 O O . GLU A 1 116 ? 1.075 -3.588 13.547 1 92.62 116 GLU A O 1
ATOM 907 N N . LEU A 1 117 ? -0.052 -1.693 13.406 1 94.12 117 LEU A N 1
ATOM 908 C CA . LEU A 1 117 ? 1.123 -0.876 13.117 1 94.12 117 LEU A CA 1
ATOM 909 C C . LEU A 1 117 ? 2.139 -0.968 14.25 1 94.12 117 LEU A C 1
ATOM 911 O O . LEU A 1 117 ? 3.338 -1.109 14 1 94.12 117 LEU A O 1
ATOM 915 N N . ARG A 1 118 ? 1.627 -0.924 15.43 1 93.5 118 ARG A N 1
ATOM 916 C CA . ARG A 1 118 ? 2.48 -1.013 16.609 1 93.5 118 ARG A CA 1
ATOM 917 C C . ARG A 1 118 ? 3.219 -2.346 16.656 1 93.5 118 ARG A C 1
ATOM 919 O O . ARG A 1 118 ? 4.418 -2.387 16.922 1 93.5 118 ARG A O 1
ATOM 926 N N . GLU A 1 119 ? 2.502 -3.406 16.438 1 92.88 119 GLU A N 1
ATOM 927 C CA . GLU A 1 119 ? 3.084 -4.746 16.469 1 92.88 119 GLU A CA 1
ATOM 928 C C . GLU A 1 119 ? 4.148 -4.91 15.391 1 92.88 119 GLU A C 1
ATOM 930 O O . GLU A 1 119 ? 5.219 -5.469 15.648 1 92.88 119 GLU A O 1
ATOM 935 N N . GLU A 1 120 ? 3.844 -4.445 14.219 1 92.19 120 GLU A N 1
ATOM 936 C CA . GLU A 1 120 ? 4.805 -4.562 13.125 1 92.19 120 GLU A CA 1
ATOM 937 C C . GLU A 1 120 ? 6.023 -3.674 13.367 1 92.19 120 GLU A C 1
ATOM 939 O O . GLU A 1 120 ? 7.141 -4.027 12.984 1 92.19 120 GLU A O 1
ATOM 944 N N . GLN A 1 121 ? 5.777 -2.506 13.898 1 90.62 121 GLN A N 1
ATOM 945 C CA . GLN A 1 121 ? 6.898 -1.651 14.273 1 90.62 121 GLN A CA 1
ATOM 946 C C . GLN A 1 121 ? 7.812 -2.355 15.273 1 90.62 121 GLN A C 1
ATOM 948 O O . GLN A 1 121 ? 9.039 -2.26 15.172 1 90.62 121 GLN A O 1
ATOM 953 N N . ALA A 1 122 ? 7.234 -3.025 16.219 1 90.38 122 ALA A N 1
ATOM 954 C CA . ALA A 1 122 ? 8.008 -3.748 17.234 1 90.38 122 ALA A CA 1
ATOM 955 C C . ALA A 1 122 ? 8.82 -4.867 16.594 1 90.38 122 ALA A C 1
ATOM 957 O O . ALA A 1 122 ? 9.906 -5.211 17.078 1 90.38 122 ALA A O 1
ATOM 958 N N . ARG A 1 123 ? 8.305 -5.418 15.461 1 88.75 123 ARG A N 1
ATOM 959 C CA . ARG A 1 123 ? 8.961 -6.523 14.773 1 88.75 123 ARG A CA 1
ATOM 960 C C . ARG A 1 123 ? 9.906 -6.012 13.695 1 88.75 123 ARG A C 1
ATOM 962 O O . ARG A 1 123 ? 10.516 -6.801 12.969 1 88.75 123 ARG A O 1
ATOM 969 N N . PHE A 1 124 ? 10.031 -4.742 13.641 1 88.38 124 PHE A N 1
ATOM 970 C CA . PHE A 1 124 ? 10.789 -4.133 12.555 1 88.38 124 PHE A CA 1
ATOM 971 C C . PHE A 1 124 ? 12.242 -4.605 12.586 1 88.38 124 PHE A C 1
ATOM 973 O O . PHE A 1 124 ? 12.914 -4.508 13.609 1 88.38 124 PHE A O 1
ATOM 980 N N . ASP A 1 125 ? 12.703 -5.094 11.398 1 86.56 125 ASP A N 1
ATOM 981 C CA . ASP A 1 125 ? 14.047 -5.656 11.328 1 86.56 125 ASP A CA 1
ATOM 982 C C . ASP A 1 125 ? 14.969 -4.77 10.5 1 86.56 125 ASP A C 1
ATOM 984 O O . ASP A 1 125 ? 16.141 -5.109 10.281 1 86.56 125 ASP A O 1
ATOM 988 N N . GLY A 1 126 ? 14.492 -3.686 10.016 1 82.19 126 GLY A N 1
ATOM 989 C CA . GLY A 1 126 ? 15.312 -2.742 9.273 1 82.19 126 GLY A CA 1
ATOM 990 C C . GLY A 1 126 ? 15.391 -3.053 7.793 1 82.19 126 GLY A C 1
ATOM 991 O O . GLY A 1 126 ? 15.984 -2.295 7.023 1 82.19 126 GLY A O 1
ATOM 992 N N . LEU A 1 127 ? 14.781 -4.129 7.363 1 83.44 127 LEU A N 1
ATOM 993 C CA . LEU A 1 127 ? 14.828 -4.535 5.961 1 83.44 127 LEU A CA 1
ATOM 994 C C . LEU A 1 127 ? 13.781 -3.785 5.145 1 83.44 127 LEU A C 1
ATOM 996 O O . LEU A 1 127 ? 12.773 -3.334 5.684 1 83.44 127 LEU A O 1
ATOM 1000 N N . PRO A 1 128 ? 14.016 -3.633 3.891 1 82.5 128 PRO A N 1
ATOM 1001 C CA . PRO A 1 128 ? 13.117 -2.867 3.029 1 82.5 128 PRO A CA 1
ATOM 1002 C C . PRO A 1 128 ? 11.688 -3.408 3.045 1 82.5 128 PRO A C 1
ATOM 1004 O O . PRO A 1 128 ? 10.727 -2.633 3.016 1 82.5 128 PRO A O 1
ATOM 1007 N N . ARG A 1 129 ? 11.539 -4.664 3.111 1 83.81 129 ARG A N 1
ATOM 1008 C CA . ARG A 1 129 ? 10.211 -5.254 3.092 1 83.81 129 ARG A CA 1
ATOM 1009 C C . ARG A 1 129 ? 9.414 -4.852 4.332 1 83.81 129 ARG A C 1
ATOM 1011 O O . ARG A 1 129 ? 8.203 -4.648 4.262 1 83.81 129 ARG A O 1
ATOM 1018 N N . SER A 1 130 ? 10.141 -4.828 5.426 1 87 130 SER A N 1
ATOM 1019 C CA . SER A 1 130 ? 9.477 -4.418 6.66 1 87 130 SER A CA 1
ATOM 1020 C C . SER A 1 130 ? 9.062 -2.951 6.605 1 87 130 SER A C 1
ATOM 1022 O O . SER A 1 130 ? 7.996 -2.584 7.094 1 87 130 SER A O 1
ATOM 1024 N N . HIS A 1 131 ? 9.938 -2.178 5.996 1 86.69 131 HIS A N 1
ATOM 1025 C CA . HIS A 1 131 ? 9.586 -0.775 5.793 1 86.69 131 HIS A CA 1
ATOM 1026 C C . HIS A 1 131 ? 8.359 -0.633 4.902 1 86.69 131 HIS A C 1
ATOM 1028 O O . HIS A 1 131 ? 7.438 0.119 5.227 1 86.69 131 HIS A O 1
ATOM 1034 N N . GLU A 1 132 ? 8.383 -1.36 3.896 1 87.62 132 GLU A N 1
ATOM 1035 C CA . GLU A 1 132 ? 7.273 -1.313 2.951 1 87.62 132 GLU A CA 1
ATOM 1036 C C . GLU A 1 132 ? 5.969 -1.752 3.609 1 87.62 132 GLU A C 1
ATOM 1038 O O . GLU A 1 132 ? 4.91 -1.182 3.342 1 87.62 132 GLU A O 1
ATOM 1043 N N . LEU A 1 133 ? 6.059 -2.76 4.426 1 91.06 133 LEU A N 1
ATOM 1044 C CA . LEU A 1 133 ? 4.863 -3.238 5.113 1 91.06 133 LEU A CA 1
ATOM 1045 C C . LEU A 1 133 ? 4.273 -2.15 6.004 1 91.06 133 LEU A C 1
ATOM 1047 O O . LEU A 1 133 ? 3.068 -1.894 5.965 1 91.06 133 LEU A O 1
ATOM 1051 N N . LEU A 1 134 ? 5.109 -1.5 6.742 1 91.62 134 LEU A N 1
ATOM 1052 C CA . LEU A 1 134 ? 4.66 -0.434 7.629 1 91.62 134 LEU A CA 1
ATOM 1053 C C . LEU A 1 134 ? 4.023 0.703 6.832 1 91.62 134 LEU A C 1
ATOM 1055 O O . LEU A 1 134 ? 2.961 1.206 7.203 1 91.62 134 LEU A O 1
ATOM 1059 N N . GLN A 1 135 ? 4.613 1.075 5.762 1 89.31 135 GLN A N 1
ATOM 1060 C CA . GLN A 1 135 ? 4.074 2.129 4.91 1 89.31 135 GLN A CA 1
ATOM 1061 C C . GLN A 1 135 ? 2.73 1.722 4.312 1 89.31 135 GLN A C 1
ATOM 1063 O O . GLN A 1 135 ? 1.817 2.543 4.207 1 89.31 135 GLN A O 1
ATOM 1068 N N . THR A 1 136 ? 2.672 0.515 3.898 1 90.94 136 THR A N 1
ATOM 1069 C CA . THR A 1 136 ? 1.451 -0.003 3.289 1 90.94 136 THR A CA 1
ATOM 1070 C C . THR A 1 136 ? 0.311 -0.029 4.305 1 90.94 136 THR A C 1
ATOM 1072 O O . THR A 1 136 ? -0.816 0.358 3.988 1 90.94 136 THR A O 1
ATOM 1075 N N . LEU A 1 137 ? 0.589 -0.487 5.504 1 93.19 137 LEU A N 1
ATOM 1076 C CA . LEU A 1 137 ? -0.415 -0.512 6.562 1 93.19 137 LEU A CA 1
ATOM 1077 C C . LEU A 1 137 ? -0.894 0.898 6.891 1 93.19 137 LEU A C 1
ATOM 1079 O O . LEU A 1 137 ? -2.092 1.124 7.078 1 93.19 137 LEU A O 1
ATOM 1083 N N . LEU A 1 138 ? 0.029 1.804 6.969 1 92.5 138 LEU A N 1
ATOM 1084 C CA . LEU A 1 138 ? -0.328 3.197 7.211 1 92.5 138 LEU A CA 1
ATOM 1085 C C . LEU A 1 138 ? -1.211 3.736 6.09 1 92.5 138 LEU A C 1
ATOM 1087 O O . LEU A 1 138 ? -2.223 4.391 6.352 1 92.5 138 LEU A O 1
ATOM 1091 N N . LYS A 1 139 ? -0.789 3.512 4.883 1 90.56 139 LYS A N 1
ATOM 1092 C CA . LYS A 1 139 ? -1.571 3.941 3.73 1 90.56 139 LYS A CA 1
ATOM 1093 C C . LYS A 1 139 ? -2.998 3.404 3.801 1 90.56 139 LYS A C 1
ATOM 1095 O O . LYS A 1 139 ? -3.955 4.129 3.523 1 90.56 139 LYS A O 1
ATOM 1100 N N . ALA A 1 140 ? -3.133 2.156 4.156 1 91.44 140 ALA A N 1
ATOM 1101 C CA . ALA A 1 140 ? -4.457 1.555 4.266 1 91.44 140 ALA A CA 1
ATOM 1102 C C . ALA A 1 140 ? -5.301 2.271 5.312 1 91.44 140 ALA A C 1
ATOM 1104 O O . ALA A 1 140 ? -6.484 2.549 5.086 1 91.44 140 ALA A O 1
ATOM 1105 N N . LEU A 1 141 ? -4.727 2.537 6.453 1 91.44 141 LEU A N 1
ATOM 1106 C CA . LEU A 1 141 ? -5.41 3.254 7.523 1 91.44 141 LEU A CA 1
ATOM 1107 C C . LEU A 1 141 ? -5.883 4.621 7.043 1 91.44 141 LEU A C 1
ATOM 1109 O O . LEU A 1 141 ? -7.051 4.98 7.23 1 91.44 141 LEU A O 1
ATOM 1113 N N . LEU A 1 142 ? -5.047 5.363 6.41 1 89.19 142 LEU A N 1
ATOM 1114 C CA . LEU A 1 142 ? -5.359 6.715 5.961 1 89.19 142 LEU A CA 1
ATOM 1115 C C . LEU A 1 142 ? -6.422 6.691 4.863 1 89.19 142 LEU A C 1
ATOM 1117 O O . LEU A 1 142 ? -7.312 7.543 4.836 1 89.19 142 LEU A O 1
ATOM 1121 N N . LEU A 1 143 ? -6.332 5.746 3.951 1 87.81 143 LEU A N 1
ATOM 1122 C CA . LEU A 1 143 ? -7.332 5.602 2.9 1 87.81 143 LEU A CA 1
ATOM 1123 C C . LEU A 1 143 ? -8.703 5.297 3.496 1 87.81 143 LEU A C 1
ATOM 1125 O O . LEU A 1 143 ? -9.711 5.863 3.064 1 87.81 143 LEU A O 1
ATOM 1129 N N . ARG A 1 144 ? -8.711 4.398 4.449 1 89.19 144 ARG A N 1
ATOM 1130 C CA . ARG A 1 144 ? -9.992 4.043 5.059 1 89.19 144 ARG A CA 1
ATOM 1131 C C . ARG A 1 144 ? -10.602 5.238 5.785 1 89.19 144 ARG A C 1
ATOM 1133 O O . ARG A 1 144 ? -11.82 5.43 5.754 1 89.19 144 ARG A O 1
ATOM 1140 N N . MET A 1 145 ? -9.773 6.02 6.469 1 87.06 145 MET A N 1
ATOM 1141 C CA . MET A 1 145 ? -10.227 7.254 7.105 1 87.06 145 MET A CA 1
ATOM 1142 C C . MET A 1 145 ? -10.812 8.211 6.074 1 87.06 145 MET A C 1
ATOM 1144 O O . MET A 1 145 ? -11.875 8.797 6.297 1 87.06 145 MET A O 1
ATOM 1148 N N . ALA A 1 146 ? -10.18 8.344 4.98 1 83.69 146 ALA A N 1
ATOM 1149 C CA . ALA A 1 146 ? -10.625 9.242 3.92 1 83.69 146 ALA A CA 1
ATOM 1150 C C . ALA A 1 146 ? -11.969 8.789 3.346 1 83.69 146 ALA A C 1
ATOM 1152 O O . ALA A 1 146 ? -12.805 9.617 2.979 1 83.69 146 ALA A O 1
ATOM 1153 N N . ILE A 1 147 ? -12.109 7.527 3.23 1 84.44 147 ILE A N 1
ATOM 1154 C CA . ILE A 1 147 ? -13.352 6.977 2.695 1 84.44 147 ILE A CA 1
ATOM 1155 C C . ILE A 1 147 ? -14.484 7.199 3.691 1 84.44 147 ILE A C 1
ATOM 1157 O O . ILE A 1 147 ? -15.602 7.555 3.303 1 84.44 147 ILE A O 1
ATOM 1161 N N . ALA A 1 148 ? -14.1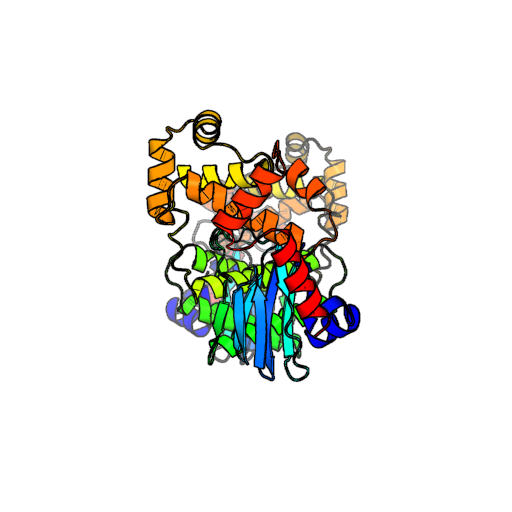72 6.926 4.949 1 85.12 148 ALA A N 1
ATOM 1162 C CA . ALA A 1 148 ? -15.188 7.066 5.996 1 85.12 148 ALA A CA 1
ATOM 1163 C C . ALA A 1 148 ? -15.578 8.531 6.184 1 85.12 148 ALA A C 1
ATOM 1165 O O . ALA A 1 148 ? -16.719 8.836 6.527 1 85.12 148 ALA A O 1
ATOM 1166 N N . PHE A 1 149 ? -14.602 9.43 6.051 1 81.69 149 PHE A N 1
ATOM 1167 C CA . PHE A 1 149 ? -14.828 10.859 6.234 1 81.69 149 PHE A CA 1
ATOM 1168 C C . PHE A 1 149 ? -14.469 11.633 4.973 1 81.69 149 PHE A C 1
ATOM 1170 O O . PHE A 1 149 ? -13.445 12.32 4.93 1 81.69 149 PHE A O 1
ATOM 1177 N N . PRO A 1 150 ? -15.297 11.32 4.031 1 65.88 150 PRO A N 1
ATOM 1178 C CA . PRO A 1 150 ? -14.992 12.039 2.795 1 65.88 150 PRO A CA 1
ATOM 1179 C C . PRO A 1 150 ? -14.961 13.555 2.986 1 65.88 150 PRO A C 1
ATOM 1181 O O . PRO A 1 150 ? -15.789 14.109 3.707 1 65.88 150 PRO A O 1
ATOM 1184 N N . GLU A 1 151 ? -13.75 14.078 3.207 1 55.72 151 GLU A N 1
ATOM 1185 C CA . GLU A 1 151 ? -13.688 15.523 3.365 1 55.72 151 GLU A CA 1
ATOM 1186 C C . GLU A 1 151 ? -14.484 16.234 2.273 1 55.72 151 GLU A C 1
ATOM 1188 O O . GLU A 1 151 ? -14.586 15.742 1.151 1 55.72 151 GLU A O 1
ATOM 1193 N N . SER A 1 152 ? -15.398 16.953 2.67 1 48.06 152 SER A N 1
ATOM 1194 C CA . SER A 1 152 ? -16.016 17.922 1.762 1 48.06 152 SER A CA 1
ATOM 1195 C C . SER A 1 152 ? -14.961 18.594 0.891 1 48.06 152 SER A C 1
ATOM 1197 O O . SER A 1 152 ? -15.141 19.734 0.469 1 48.06 152 SER A O 1
ATOM 1199 N N . VAL A 1 153 ? -13.75 18.25 1.15 1 45.81 153 VAL A N 1
ATOM 1200 C CA . VAL A 1 153 ? -12.859 18.984 0.261 1 45.81 153 VAL A CA 1
ATOM 1201 C C . VAL A 1 153 ? -13.305 18.797 -1.188 1 45.81 153 VAL A C 1
ATOM 1203 O O . VAL A 1 153 ? -13.648 17.688 -1.598 1 45.81 153 VAL A O 1
ATOM 1206 N N . PRO A 1 154 ? -13.578 19.781 -1.773 1 46.53 154 PRO A N 1
ATOM 1207 C CA . PRO A 1 154 ? -13.836 19.641 -3.209 1 46.53 154 PRO A CA 1
ATOM 1208 C C . PRO A 1 154 ? -12.844 18.703 -3.898 1 46.53 154 PRO A C 1
ATOM 1210 O O . PRO A 1 154 ? -11.68 18.641 -3.496 1 46.53 154 PRO A O 1
ATOM 1213 N N . ASP A 1 155 ? -13.211 17.547 -4.258 1 45.16 155 ASP A N 1
ATOM 1214 C CA . ASP A 1 155 ? -12.391 16.641 -5.047 1 45.16 155 ASP A CA 1
ATOM 1215 C C . ASP A 1 155 ? -11.258 17.375 -5.742 1 45.16 155 ASP A C 1
ATOM 1217 O O . ASP A 1 155 ? -11.484 18.359 -6.441 1 45.16 155 ASP A O 1
ATOM 1221 N N . ALA A 1 156 ? -9.977 17.391 -5.25 1 46.59 156 ALA A N 1
ATOM 1222 C CA . ALA A 1 156 ? -8.906 18.031 -6.012 1 46.59 156 ALA A CA 1
ATOM 1223 C C . ALA A 1 156 ? -9.234 18.047 -7.504 1 46.59 156 ALA A C 1
ATOM 1225 O O . ALA A 1 156 ? -8.906 19.016 -8.203 1 46.59 156 ALA A O 1
ATOM 1226 N N . GLY A 1 157 ? -9.711 16.938 -8.031 1 50 157 GLY A N 1
ATOM 1227 C CA . GLY A 1 157 ? -10.133 16.922 -9.422 1 50 157 GLY A CA 1
ATOM 1228 C C . GLY A 1 157 ? -11.156 18 -9.742 1 50 157 GLY A C 1
ATOM 1229 O O . GLY A 1 157 ? -11.398 18.297 -10.914 1 50 157 GLY A O 1
ATOM 1230 N N . LYS A 1 158 ? -11.57 18.609 -8.445 1 62.06 158 LYS A N 1
ATOM 1231 C CA . LYS A 1 158 ? -12.617 19.594 -8.711 1 62.06 158 LYS A CA 1
ATOM 1232 C C . LYS A 1 158 ? -12.156 21 -8.359 1 62.06 158 LYS A C 1
ATOM 1234 O O . LYS A 1 158 ? -12.891 21.969 -8.562 1 62.06 158 LYS A O 1
ATOM 1239 N N . LEU A 1 159 ? -10.797 20.922 -7.777 1 71.75 159 LEU A N 1
ATOM 1240 C CA . LEU A 1 159 ? -10.32 22.266 -7.512 1 71.75 159 LEU A CA 1
ATOM 1241 C C . LEU A 1 159 ? -9.766 22.922 -8.781 1 71.75 159 LEU A C 1
ATOM 1243 O O . LEU A 1 159 ? -9.125 22.25 -9.594 1 71.75 159 LEU A O 1
ATOM 1247 N N . PRO A 1 160 ? -10.031 24.234 -8.828 1 81.81 160 PRO A N 1
ATOM 1248 C CA . PRO A 1 160 ? -9.484 24.906 -10.008 1 81.81 160 PRO A CA 1
ATOM 1249 C C . PRO A 1 160 ? -7.961 24.859 -10.07 1 81.81 160 PRO A C 1
ATOM 1251 O O . PRO A 1 160 ? -7.289 25.125 -9.07 1 81.81 160 PRO A O 1
ATOM 1254 N N . GLN A 1 161 ? -7.461 24.469 -11.133 1 87.38 161 GLN A N 1
ATOM 1255 C CA . GLN A 1 161 ? -6.027 24.312 -11.344 1 87.38 161 GLN A CA 1
ATOM 1256 C C . GLN A 1 161 ? -5.273 25.578 -10.953 1 87.38 161 GLN A C 1
ATOM 1258 O O . GLN A 1 161 ? -4.23 25.516 -10.305 1 87.38 161 GLN A O 1
ATOM 1263 N N . PRO A 1 162 ? -5.793 26.734 -11.25 1 91.94 162 PRO A N 1
ATOM 1264 C CA . PRO A 1 162 ? -5.09 27.953 -10.859 1 91.94 162 PRO A CA 1
ATOM 1265 C C . PRO A 1 162 ? -4.918 28.062 -9.344 1 91.94 162 PRO A C 1
ATOM 1267 O O . PRO A 1 162 ? -3.902 28.594 -8.875 1 91.94 162 PRO A O 1
ATOM 1270 N N . TYR A 1 163 ? -5.867 27.625 -8.664 1 89.75 163 TYR A N 1
ATOM 1271 C CA . TYR A 1 163 ? -5.762 27.688 -7.215 1 89.75 163 TYR A CA 1
ATOM 1272 C C . TYR A 1 163 ? -4.668 26.75 -6.707 1 89.75 163 TYR A C 1
ATOM 1274 O O . TYR A 1 163 ? -3.877 27.125 -5.84 1 89.75 163 TYR A O 1
ATOM 1282 N N . LEU A 1 164 ? -4.668 25.609 -7.266 1 85.44 164 LEU A N 1
ATOM 1283 C CA . LEU A 1 164 ? -3.664 24.625 -6.859 1 85.44 164 LEU A CA 1
ATOM 1284 C C . LEU A 1 164 ? -2.258 25.141 -7.137 1 85.44 164 LEU A C 1
ATOM 1286 O O . LEU A 1 164 ? -1.367 25.016 -6.293 1 85.44 164 LEU A O 1
ATOM 1290 N N . GLU A 1 165 ? -2.092 25.672 -8.203 1 90.31 165 GLU A N 1
ATOM 1291 C CA . GLU A 1 165 ? -0.785 26.203 -8.586 1 90.31 165 GLU A CA 1
ATOM 1292 C C . GLU A 1 165 ? -0.406 27.406 -7.734 1 90.31 165 GLU A C 1
ATOM 1294 O O . GLU A 1 165 ? 0.758 27.578 -7.363 1 90.31 165 GLU A O 1
ATOM 1299 N N . LEU A 1 166 ? -1.39 28.234 -7.504 1 92.19 166 LEU A N 1
ATOM 1300 C CA . LEU A 1 166 ? -1.155 29.375 -6.625 1 92.19 166 LEU A CA 1
ATOM 1301 C C . LEU A 1 166 ? -0.667 28.906 -5.254 1 92.19 166 LEU A C 1
ATOM 1303 O O . LEU A 1 166 ? 0.332 29.422 -4.742 1 92.19 166 LEU A O 1
ATOM 1307 N N . ARG A 1 167 ? -1.328 28.047 -4.758 1 87.62 167 ARG A N 1
ATOM 1308 C CA . ARG A 1 167 ? -0.991 27.531 -3.436 1 87.62 167 ARG A CA 1
ATOM 1309 C C . ARG A 1 167 ? 0.422 26.953 -3.416 1 87.62 167 ARG A C 1
ATOM 1311 O O . ARG A 1 167 ? 1.196 27.219 -2.496 1 87.62 167 ARG A O 1
ATOM 1318 N N . GLU A 1 168 ? 0.699 26.141 -4.348 1 87.69 168 GLU A N 1
ATOM 1319 C CA . GLU A 1 168 ? 2.023 25.531 -4.434 1 87.69 168 GLU A CA 1
ATOM 1320 C C . GLU A 1 168 ? 3.115 26.594 -4.527 1 87.69 168 GLU A C 1
ATOM 1322 O O . GLU A 1 168 ? 4.141 26.5 -3.85 1 87.69 168 GLU A O 1
ATOM 1327 N N . HIS A 1 169 ? 2.902 27.5 -5.371 1 91.88 169 HIS A N 1
ATOM 1328 C CA . HIS A 1 169 ? 3.865 28.578 -5.551 1 91.88 169 HIS A CA 1
ATOM 1329 C C . HIS A 1 169 ? 4.016 29.406 -4.273 1 91.88 169 HIS A C 1
ATOM 1331 O O . HIS A 1 169 ? 5.133 29.75 -3.881 1 91.88 169 HIS A O 1
ATOM 1337 N N . LEU A 1 170 ? 2.912 29.703 -3.688 1 90.56 170 LEU A N 1
ATOM 1338 C CA . LEU A 1 170 ? 2.914 30.484 -2.451 1 90.56 170 LEU A CA 1
ATOM 1339 C C . LEU A 1 170 ? 3.697 29.766 -1.359 1 90.56 170 LEU A C 1
ATOM 1341 O O . LEU A 1 170 ? 4.5 30.375 -0.656 1 90.56 170 LEU A O 1
ATOM 1345 N N . GLU A 1 171 ? 3.547 28.5 -1.249 1 88.31 171 GLU A N 1
ATOM 1346 C CA . GLU A 1 171 ? 4.242 27.734 -0.223 1 88.31 171 GLU A CA 1
ATOM 1347 C C . GLU A 1 171 ? 5.754 27.781 -0.419 1 88.31 171 GLU A C 1
ATOM 1349 O O . GLU A 1 171 ? 6.512 27.844 0.553 1 88.31 171 GLU A O 1
ATOM 1354 N N . ALA A 1 172 ? 6.094 27.797 -1.636 1 88.81 172 ALA A N 1
ATOM 1355 C CA . ALA A 1 172 ? 7.516 27.812 -1.958 1 88.81 172 ALA A CA 1
ATOM 1356 C C . ALA A 1 172 ? 8.109 29.203 -1.728 1 88.81 172 ALA A C 1
ATOM 1358 O O . ALA A 1 172 ? 9.328 29.359 -1.591 1 88.81 172 ALA A O 1
ATOM 1359 N N . HIS A 1 173 ? 7.234 30.234 -1.669 1 93 173 HIS A N 1
ATOM 1360 C CA . HIS A 1 173 ? 7.734 31.609 -1.641 1 93 173 HIS A CA 1
ATOM 1361 C C . HIS A 1 173 ? 7.035 32.438 -0.566 1 93 173 HIS A C 1
ATOM 1363 O O . HIS A 1 173 ? 6.879 33.656 -0.71 1 93 173 HIS A O 1
ATOM 1369 N N . VAL A 1 174 ? 6.598 31.859 0.443 1 92.88 174 VAL A N 1
ATOM 1370 C CA . VAL A 1 174 ? 5.734 32.5 1.426 1 92.88 174 VAL A CA 1
ATOM 1371 C C . VAL A 1 174 ? 6.465 33.688 2.062 1 92.88 174 VAL A C 1
ATOM 1373 O O . VAL A 1 174 ? 5.863 34.75 2.301 1 92.88 174 VAL A O 1
ATOM 1376 N N . SER A 1 175 ? 7.723 33.625 2.23 1 94 175 SER A N 1
ATOM 1377 C CA . SER A 1 175 ? 8.484 34.656 2.916 1 94 175 SER A CA 1
ATOM 1378 C C . SER A 1 175 ? 8.664 35.875 2.033 1 94 175 SER A C 1
ATOM 1380 O O . SER A 1 175 ? 8.93 36.969 2.531 1 94 175 SER A O 1
ATOM 1382 N N . GLN A 1 176 ? 8.516 35.719 0.788 1 94.44 176 GLN A N 1
ATOM 1383 C CA . GLN A 1 176 ? 8.68 36.844 -0.145 1 94.44 176 GLN A CA 1
ATOM 1384 C C . GLN A 1 176 ? 7.398 37.656 -0.253 1 94.44 176 GLN A C 1
ATOM 1386 O O . GLN A 1 176 ? 7.383 38.719 -0.885 1 94.44 176 GLN A O 1
ATOM 1391 N N . ARG A 1 177 ? 6.336 37.188 0.276 1 93.12 177 ARG A N 1
ATOM 1392 C CA . ARG A 1 177 ? 5.039 37.875 0.262 1 93.12 177 ARG A CA 1
ATOM 1393 C C . ARG A 1 177 ? 4.668 38.312 -1.147 1 93.12 177 ARG A C 1
ATOM 1395 O O . ARG A 1 177 ? 4.379 39.5 -1.375 1 93.12 177 ARG A O 1
ATOM 1402 N N . PRO A 1 178 ? 4.621 37.344 -1.981 1 94.88 178 PRO A N 1
ATOM 1403 C CA . PRO A 1 178 ? 4.375 37.781 -3.361 1 94.88 178 PRO A CA 1
ATOM 1404 C C . PRO A 1 178 ? 3.031 38.469 -3.531 1 94.88 178 PRO A C 1
ATOM 1406 O O . PRO A 1 178 ? 2.049 38.094 -2.887 1 94.88 178 PRO A O 1
ATOM 1409 N N . THR A 1 179 ? 3.053 39.5 -4.391 1 95.62 179 THR A N 1
ATOM 1410 C CA . THR A 1 179 ? 1.797 40.156 -4.746 1 95.62 179 THR A CA 1
ATOM 1411 C C . THR A 1 179 ? 0.992 39.281 -5.707 1 95.62 179 THR A C 1
ATOM 1413 O O . THR A 1 179 ? 1.536 38.375 -6.332 1 95.62 179 THR A O 1
ATOM 1416 N N . VAL A 1 180 ? -0.283 39.594 -5.805 1 96.38 180 VAL A N 1
ATOM 1417 C CA . VAL A 1 180 ? -1.139 38.875 -6.719 1 96.38 180 VAL A CA 1
ATOM 1418 C C . VAL A 1 180 ? -0.657 39.062 -8.156 1 96.38 180 VAL A C 1
ATOM 1420 O O . VAL A 1 180 ? -0.695 38.125 -8.961 1 96.38 180 VAL A O 1
ATOM 1423 N N . ALA A 1 181 ? -0.192 40.219 -8.406 1 96.12 181 ALA A N 1
ATOM 1424 C CA . ALA A 1 181 ? 0.335 40.531 -9.734 1 96.12 181 ALA A CA 1
ATOM 1425 C C . ALA A 1 181 ? 1.559 39.656 -10.047 1 96.12 181 ALA A C 1
ATOM 1427 O O . ALA A 1 181 ? 1.69 39.156 -11.156 1 96.12 181 ALA A O 1
ATOM 1428 N N . GLU A 1 182 ? 2.414 39.562 -9.141 1 96.25 182 GLU A N 1
ATOM 1429 C CA . GLU A 1 182 ? 3.598 38.75 -9.297 1 96.25 182 GLU A CA 1
ATOM 1430 C C . GLU A 1 182 ? 3.213 37.281 -9.484 1 96.25 182 GLU A C 1
ATOM 1432 O O . GLU A 1 182 ? 3.764 36.594 -10.344 1 96.25 182 GLU A O 1
ATOM 1437 N N . LEU A 1 183 ? 2.264 36.781 -8.688 1 96.38 183 LEU A N 1
ATOM 1438 C CA . LEU A 1 183 ? 1.78 35.406 -8.789 1 96.38 183 LEU A CA 1
ATOM 1439 C C . LEU A 1 183 ? 1.173 35.156 -10.164 1 96.38 183 LEU A C 1
ATOM 1441 O O . LEU A 1 183 ? 1.443 34.125 -10.789 1 96.38 183 LEU A O 1
ATOM 1445 N N . ALA A 1 184 ? 0.37 36.062 -10.602 1 96.44 184 ALA A N 1
ATOM 1446 C CA . ALA A 1 184 ? -0.271 35.938 -11.906 1 96.44 184 ALA A CA 1
ATOM 1447 C C . ALA A 1 184 ? 0.768 35.844 -13.016 1 96.44 184 ALA A C 1
ATOM 1449 O O . ALA A 1 184 ? 0.662 34.969 -13.891 1 96.44 184 ALA A O 1
ATOM 1450 N N . ARG A 1 185 ? 1.749 36.625 -12.922 1 96.38 185 ARG A N 1
ATOM 1451 C CA . ARG A 1 185 ? 2.82 36.625 -13.914 1 96.38 185 ARG A CA 1
ATOM 1452 C C . ARG A 1 185 ? 3.584 35.312 -13.898 1 96.38 185 ARG A C 1
ATOM 1454 O O . ARG A 1 185 ? 3.789 34.688 -14.945 1 96.38 185 ARG A O 1
ATOM 1461 N N . ASP A 1 186 ? 3.982 34.906 -12.781 1 96.31 186 ASP A N 1
ATOM 1462 C CA . ASP A 1 186 ? 4.816 33.719 -12.633 1 96.31 186 ASP A CA 1
ATOM 1463 C C . ASP A 1 186 ? 4.062 32.469 -13.047 1 96.31 186 ASP A C 1
ATOM 1465 O O . ASP A 1 186 ? 4.656 31.516 -13.562 1 96.31 186 ASP A O 1
ATOM 1469 N N . LEU A 1 187 ? 2.752 32.438 -12.82 1 96.94 187 LEU A N 1
ATOM 1470 C CA . LEU A 1 187 ? 1.96 31.219 -13.039 1 96.94 187 LEU A CA 1
ATOM 1471 C C . LEU A 1 187 ? 1.28 31.25 -14.398 1 96.94 187 LEU A C 1
ATOM 1473 O O . LEU A 1 187 ? 0.708 30.25 -14.844 1 96.94 187 LEU A O 1
ATOM 1477 N N . GLY A 1 188 ? 1.275 32.344 -14.992 1 97.12 188 GLY A N 1
ATOM 1478 C CA . GLY A 1 188 ? 0.709 32.469 -16.328 1 97.12 188 GLY A CA 1
ATOM 1479 C C . GLY A 1 188 ? -0.799 32.625 -16.328 1 97.12 188 GLY A C 1
ATOM 1480 O O . GLY A 1 188 ? -1.485 32.125 -17.219 1 97.12 188 GLY A O 1
ATOM 1481 N N . TYR A 1 189 ? -1.341 33.156 -15.312 1 97.31 189 TYR A N 1
ATOM 1482 C CA . TYR A 1 189 ? -2.764 33.469 -15.211 1 97.31 189 TYR A CA 1
ATOM 1483 C C . TYR A 1 189 ? -2.992 34.969 -15.086 1 97.31 189 TYR A C 1
ATOM 1485 O O . TYR A 1 189 ? -2.047 35.719 -14.867 1 97.31 189 TYR A O 1
ATOM 1493 N N . SER A 1 190 ? -4.23 35.406 -15.281 1 97.06 190 SER A N 1
ATOM 1494 C CA . SER A 1 190 ? -4.613 36.75 -14.914 1 97.06 190 SER A CA 1
ATOM 1495 C C . SER A 1 190 ? -4.93 36.875 -13.422 1 97.06 190 SER A C 1
ATOM 1497 O O . SER A 1 190 ? -5.258 35.875 -12.781 1 97.06 190 SER A O 1
ATOM 1499 N N . THR A 1 191 ? -4.824 38.094 -12.938 1 97.06 191 THR A N 1
ATOM 1500 C CA . THR A 1 191 ? -5.211 38.312 -11.555 1 97.06 191 THR A CA 1
ATOM 1501 C C . THR A 1 191 ? -6.672 37.938 -11.328 1 97.06 191 THR A C 1
ATOM 1503 O O . THR A 1 191 ? -7.031 37.438 -10.273 1 97.06 191 THR A O 1
ATOM 1506 N N . ARG A 1 192 ? -7.434 38.156 -12.344 1 96.44 192 ARG A N 1
ATOM 1507 C CA . ARG A 1 192 ? -8.852 37.812 -12.258 1 96.44 192 ARG A CA 1
ATOM 1508 C C . ARG A 1 192 ? -9.062 36.312 -12.125 1 96.44 192 ARG A C 1
ATOM 1510 O O . ARG A 1 192 ? -9.898 35.875 -11.336 1 96.44 192 ARG A O 1
ATOM 1517 N N . THR A 1 193 ? -8.336 35.594 -12.859 1 96.5 193 THR A N 1
ATOM 1518 C CA . THR A 1 193 ? -8.422 34.156 -12.82 1 96.5 193 THR A CA 1
ATOM 1519 C C . THR A 1 193 ? -8.039 33.625 -11.445 1 96.5 193 THR A C 1
ATOM 1521 O O . THR A 1 193 ? -8.711 32.75 -10.898 1 96.5 193 THR A O 1
ATOM 1524 N N . LEU A 1 194 ? -7 34.156 -10.945 1 96.56 194 LEU A N 1
ATOM 1525 C CA . LEU A 1 194 ? -6.559 33.75 -9.617 1 96.56 194 LEU A CA 1
ATOM 1526 C C . LEU A 1 194 ? -7.586 34.125 -8.562 1 96.56 194 LEU A C 1
ATOM 1528 O O . LEU A 1 194 ? -7.883 33.344 -7.664 1 96.56 194 LEU A O 1
ATOM 1532 N N . ASP A 1 195 ? -8.117 35.219 -8.703 1 95.44 195 ASP A N 1
ATOM 1533 C CA . ASP A 1 195 ? -9.133 35.688 -7.75 1 95.44 195 ASP A CA 1
ATOM 1534 C C . ASP A 1 195 ? -10.367 34.781 -7.801 1 95.44 195 ASP A C 1
ATOM 1536 O O . ASP A 1 195 ? -10.906 34.406 -6.758 1 95.44 195 ASP A O 1
ATOM 1540 N N . ARG A 1 196 ? -10.773 34.531 -8.938 1 94.44 196 ARG A N 1
ATOM 1541 C CA . ARG A 1 196 ? -11.945 33.688 -9.109 1 94.44 196 ARG A CA 1
ATOM 1542 C C . ARG A 1 196 ? -11.703 32.281 -8.516 1 94.44 196 ARG A C 1
ATOM 1544 O O . ARG A 1 196 ? -12.594 31.719 -7.887 1 94.44 196 ARG A O 1
ATOM 1551 N N . ALA A 1 197 ? -10.539 31.859 -8.75 1 92.5 197 ALA A N 1
ATOM 1552 C CA . ALA A 1 197 ? -10.188 30.531 -8.234 1 92.5 197 ALA A CA 1
ATOM 1553 C C . ALA A 1 197 ? -10.188 30.531 -6.711 1 92.5 197 ALA A C 1
ATOM 1555 O O . ALA A 1 197 ? -10.727 29.609 -6.09 1 92.5 197 ALA A O 1
ATOM 1556 N N . CYS A 1 198 ? -9.656 31.484 -6.152 1 91.19 198 CYS A N 1
ATOM 1557 C CA . CYS A 1 198 ? -9.602 31.594 -4.699 1 91.19 198 CYS A CA 1
ATOM 1558 C C . CYS A 1 198 ? -10.992 31.781 -4.109 1 91.19 198 CYS A C 1
ATOM 1560 O O . CYS A 1 198 ? -11.336 31.156 -3.1 1 91.19 198 CYS A O 1
ATOM 1562 N N . GLN A 1 199 ? -11.719 32.531 -4.762 1 90.75 199 GLN A N 1
ATOM 1563 C CA . GLN A 1 199 ? -13.094 32.781 -4.316 1 90.75 199 GLN A CA 1
ATOM 1564 C C . GLN A 1 199 ? -13.914 31.5 -4.348 1 90.75 199 GLN A C 1
ATOM 1566 O O . GLN A 1 199 ? -14.688 31.219 -3.428 1 90.75 199 GLN A O 1
ATOM 1571 N N . ALA A 1 200 ? -13.766 30.859 -5.348 1 85.44 200 ALA A N 1
ATOM 1572 C CA . ALA A 1 200 ? -14.516 29.609 -5.543 1 85.44 200 ALA A CA 1
ATOM 1573 C C . ALA A 1 200 ? -14.203 28.609 -4.445 1 85.44 200 ALA A C 1
ATOM 1575 O O . ALA A 1 200 ? -15.07 27.812 -4.051 1 85.44 200 ALA A O 1
ATOM 1576 N N . VAL A 1 201 ? -12.977 28.734 -3.957 1 80.56 201 VAL A N 1
ATOM 1577 C CA . VAL A 1 201 ? -12.531 27.688 -3.041 1 80.56 201 VAL A CA 1
ATOM 1578 C C . VAL A 1 201 ? -12.695 28.156 -1.6 1 80.56 201 VAL A C 1
ATOM 1580 O O . VAL A 1 201 ? -13.195 27.422 -0.749 1 80.56 201 VAL A O 1
ATOM 1583 N N . GLN A 1 202 ? -12.32 29.328 -1.299 1 82.06 202 GLN A N 1
ATOM 1584 C CA . GLN A 1 202 ? -12.242 29.766 0.089 1 82.06 202 GLN A CA 1
ATOM 1585 C C . GLN A 1 202 ? -13.117 31 0.329 1 82.06 202 GLN A C 1
ATOM 1587 O O . GLN A 1 202 ? -13.117 31.562 1.422 1 82.06 202 GLN A O 1
ATOM 1592 N N . ASP A 1 203 ? -13.766 31.422 -0.669 1 88.12 203 ASP A N 1
ATOM 1593 C CA . ASP A 1 203 ? -14.539 32.656 -0.571 1 88.12 203 ASP A CA 1
ATOM 1594 C C . ASP A 1 203 ? -13.656 33.812 -0.127 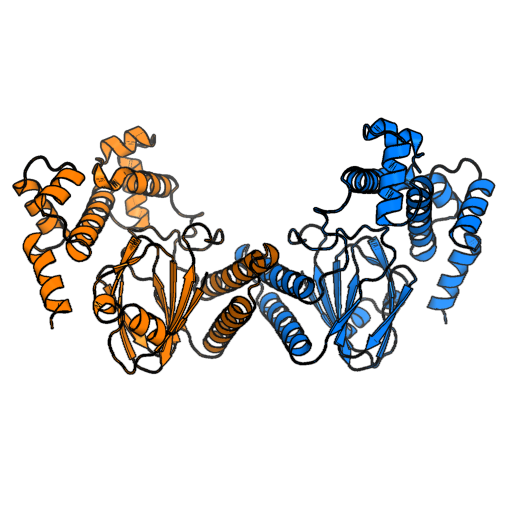1 88.12 203 ASP A C 1
ATOM 1596 O O . ASP A 1 203 ? -14.008 34.562 0.797 1 88.12 203 ASP A O 1
ATOM 1600 N N . ARG A 1 204 ? -12.461 33.875 -0.739 1 91.62 204 ARG A N 1
ATOM 1601 C CA . ARG A 1 204 ? -11.453 34.906 -0.497 1 91.62 204 ARG A CA 1
ATOM 1602 C C . ARG A 1 204 ? -10.789 35.344 -1.798 1 91.62 204 ARG A C 1
ATOM 1604 O O . ARG A 1 204 ? -10.719 34.562 -2.756 1 91.62 204 ARG A O 1
ATOM 1611 N N . THR A 1 205 ? -10.336 36.594 -1.762 1 94.62 205 THR A N 1
ATOM 1612 C CA . THR A 1 205 ? -9.523 37 -2.893 1 94.62 205 THR A CA 1
ATOM 1613 C C . THR A 1 205 ? -8.133 36.375 -2.836 1 94.62 205 THR A C 1
ATOM 1615 O O . THR A 1 205 ? -7.719 35.875 -1.793 1 94.62 205 THR A O 1
ATOM 1618 N N . ALA A 1 206 ? -7.488 36.469 -3.953 1 95.31 206 ALA A N 1
ATOM 1619 C CA . ALA A 1 206 ? -6.121 35.969 -4.004 1 95.31 206 ALA A CA 1
ATOM 1620 C C . ALA A 1 206 ? -5.238 36.688 -2.982 1 95.31 206 ALA A C 1
ATOM 1622 O O . ALA A 1 206 ? -4.422 36.062 -2.309 1 95.31 206 ALA A O 1
ATOM 1623 N N . LYS A 1 207 ? -5.41 37.906 -2.852 1 95.88 207 LYS A N 1
ATOM 1624 C CA . LYS A 1 207 ? -4.633 38.688 -1.891 1 95.88 207 LYS A CA 1
ATOM 1625 C C . LYS A 1 207 ? -4.895 38.219 -0.463 1 95.88 207 LYS A C 1
ATOM 1627 O O . LYS A 1 207 ? -3.959 38.062 0.328 1 95.88 207 LYS A O 1
ATOM 1632 N N . GLN A 1 208 ? -6.121 38.031 -0.196 1 94.06 208 GLN A N 1
ATOM 1633 C CA . GLN A 1 208 ? -6.488 37.594 1.138 1 94.06 208 GLN A CA 1
ATOM 1634 C C . GLN A 1 208 ? -5.879 36.219 1.432 1 94.06 208 GLN A C 1
ATOM 1636 O O . GLN A 1 208 ? -5.398 35.969 2.541 1 94.06 208 GLN A O 1
ATOM 1641 N N . VAL A 1 209 ? -5.898 35.375 0.441 1 92.31 209 VAL A N 1
ATOM 1642 C CA . VAL A 1 209 ? -5.332 34.031 0.591 1 92.31 209 VAL A CA 1
ATOM 1643 C C . VAL A 1 209 ? -3.842 34.156 0.901 1 92.31 209 VAL A C 1
ATOM 1645 O O . VAL A 1 209 ? -3.348 33.5 1.825 1 92.31 209 VAL A O 1
ATOM 1648 N N . VAL A 1 210 ? -3.178 34.969 0.184 1 94 210 VAL A N 1
ATOM 1649 C CA . VAL A 1 210 ? -1.741 35.156 0.371 1 94 210 VAL A CA 1
ATOM 1650 C C . VAL A 1 210 ? -1.47 35.719 1.756 1 94 210 VAL A C 1
ATOM 1652 O O . VAL A 1 210 ? -0.648 35.188 2.508 1 94 210 VAL A O 1
ATOM 1655 N N . ASP A 1 211 ? -2.18 36.781 2.064 1 94.56 211 ASP A N 1
ATOM 1656 C CA . ASP A 1 211 ? -1.948 37.5 3.324 1 94.56 211 ASP A CA 1
ATOM 1657 C C . ASP A 1 211 ? -2.203 36.562 4.516 1 94.56 211 ASP A C 1
ATOM 1659 O O . ASP A 1 211 ? -1.442 36.594 5.488 1 94.56 211 ASP A O 1
ATOM 1663 N N . GLU A 1 212 ? -3.256 35.844 4.406 1 91.88 212 GLU A N 1
ATOM 1664 C CA . GLU A 1 212 ? -3.596 34.938 5.5 1 91.88 212 GLU A CA 1
ATOM 1665 C C . GLU A 1 212 ? -2.531 33.875 5.676 1 91.88 212 GLU A C 1
ATOM 1667 O O . GLU A 1 212 ? -2.193 33.5 6.805 1 91.88 212 GLU A O 1
ATOM 1672 N N . ARG A 1 213 ? -1.999 33.344 4.582 1 91.88 213 ARG A N 1
ATOM 1673 C CA . ARG A 1 213 ? -0.939 32.344 4.652 1 91.88 213 ARG A CA 1
ATOM 1674 C C . ARG A 1 213 ? 0.334 32.938 5.246 1 91.88 213 ARG A C 1
ATOM 1676 O O . ARG A 1 213 ? 1.015 32.281 6.043 1 91.88 213 ARG A O 1
ATOM 1683 N N . VAL A 1 214 ? 0.659 34.094 4.836 1 93.5 214 VAL A N 1
ATOM 1684 C CA . VAL A 1 214 ? 1.833 34.812 5.352 1 93.5 214 VAL A CA 1
ATOM 1685 C C . VAL A 1 214 ? 1.664 35.062 6.848 1 93.5 214 VAL A C 1
ATOM 1687 O O . VAL A 1 214 ? 2.566 34.781 7.641 1 93.5 214 VAL A O 1
ATOM 1690 N N . ALA A 1 215 ? 0.511 35.531 7.195 1 93.56 215 ALA A N 1
ATOM 1691 C CA . ALA A 1 215 ? 0.223 35.844 8.594 1 93.56 215 ALA A CA 1
ATOM 1692 C C . ALA A 1 215 ? 0.35 34.562 9.453 1 93.56 215 ALA A C 1
ATOM 1694 O O . ALA A 1 215 ? 0.884 34.625 10.57 1 93.56 215 ALA A O 1
ATOM 1695 N N . LEU A 1 216 ? -0.153 33.5 8.938 1 90.94 216 LEU A N 1
ATOM 1696 C CA . LEU A 1 216 ? -0.079 32.25 9.672 1 90.94 216 LEU A CA 1
ATOM 1697 C C . LEU A 1 216 ? 1.372 31.859 9.922 1 90.94 216 LEU A C 1
ATOM 1699 O O . LEU A 1 216 ? 1.727 31.438 11.023 1 90.94 216 LEU A O 1
ATOM 1703 N N . GLU A 1 217 ? 2.207 31.969 8.961 1 92.31 217 GLU A N 1
ATOM 1704 C CA . GLU A 1 217 ? 3.613 31.609 9.117 1 92.31 217 GLU A CA 1
ATOM 1705 C C . GLU A 1 217 ? 4.305 32.531 10.117 1 92.31 217 GLU A C 1
ATOM 1707 O O . GLU A 1 217 ? 5.121 32.094 10.93 1 92.31 217 GLU A O 1
ATOM 1712 N N . ILE A 1 218 ? 3.975 33.75 10.023 1 93.38 218 ILE A N 1
ATOM 1713 C CA . ILE A 1 218 ? 4.523 34.688 10.977 1 93.38 218 ILE A CA 1
ATOM 1714 C C . ILE A 1 218 ? 4.09 34.312 12.391 1 93.38 218 ILE A C 1
ATOM 1716 O O . ILE A 1 218 ? 4.906 34.312 13.312 1 93.38 218 ILE A O 1
ATOM 1720 N N . ARG A 1 219 ? 2.816 34.062 12.539 1 91.69 219 ARG A N 1
ATOM 1721 C CA . ARG A 1 219 ? 2.316 33.656 13.844 1 91.69 219 ARG A CA 1
ATOM 1722 C C . ARG A 1 219 ? 3.072 32.438 14.359 1 91.69 219 ARG A C 1
ATOM 1724 O O . ARG A 1 219 ? 3.42 32.344 15.539 1 91.69 219 ARG A O 1
ATOM 1731 N N . ARG A 1 220 ? 3.311 31.484 13.508 1 89.56 220 ARG A N 1
ATOM 1732 C CA . ARG A 1 220 ? 4.047 30.266 13.875 1 89.56 220 ARG A CA 1
ATOM 1733 C C . ARG A 1 220 ? 5.445 30.609 14.367 1 89.56 220 ARG A C 1
ATOM 1735 O O . ARG A 1 220 ? 5.887 30.109 15.406 1 89.56 220 ARG A O 1
ATOM 1742 N N . LEU A 1 221 ? 6.078 31.469 13.68 1 91.44 221 LEU A N 1
ATOM 1743 C CA . LEU A 1 221 ? 7.43 31.844 14.062 1 91.44 221 LEU A CA 1
ATOM 1744 C C . LEU A 1 221 ? 7.426 32.625 15.383 1 91.44 221 LEU A C 1
ATOM 1746 O O . LEU A 1 221 ? 8.297 32.406 16.234 1 91.44 221 LEU A O 1
ATOM 1750 N N . LEU A 1 222 ? 6.461 33.438 15.578 1 91.12 222 LEU A N 1
ATOM 1751 C CA . LEU A 1 222 ? 6.355 34.25 16.781 1 91.12 222 LEU A CA 1
ATOM 1752 C C . LEU A 1 222 ? 6.137 33.344 18.016 1 91.12 222 LEU A C 1
ATOM 1754 O O . LEU A 1 222 ? 6.578 33.688 19.109 1 91.12 222 LEU A O 1
ATOM 1758 N N . THR A 1 223 ? 5.469 32.25 17.797 1 88.94 223 THR A N 1
ATOM 1759 C CA . THR A 1 223 ? 4.953 31.5 18.953 1 88.94 223 THR A CA 1
ATOM 1760 C C . THR A 1 223 ? 5.832 30.297 19.25 1 88.94 223 THR A C 1
ATOM 1762 O O . THR A 1 223 ? 5.844 29.797 20.375 1 88.94 223 THR A O 1
ATOM 1765 N N . HIS A 1 224 ? 6.551 29.766 18.281 1 86.12 224 HIS A N 1
ATOM 1766 C CA . HIS A 1 224 ? 7.262 28.531 18.562 1 86.12 224 HIS A CA 1
ATOM 1767 C C . HIS A 1 224 ? 8.773 28.734 18.516 1 86.12 224 HIS A C 1
ATOM 1769 O O . HIS A 1 224 ? 9.539 27.812 18.766 1 86.12 224 HIS A O 1
ATOM 1775 N N . THR A 1 225 ? 9.203 29.938 18.141 1 88.25 225 THR A N 1
ATOM 1776 C CA . THR A 1 225 ? 10.633 30.25 18.109 1 88.25 225 THR A CA 1
ATOM 1777 C C . THR A 1 225 ? 10.945 31.422 19.031 1 88.25 225 THR A C 1
ATOM 1779 O O . THR A 1 225 ? 10.039 32.125 19.5 1 88.25 225 THR A O 1
ATOM 1782 N N . ASP A 1 226 ? 12.297 31.609 19.281 1 88.5 226 ASP A N 1
ATOM 1783 C CA . ASP A 1 226 ? 12.742 32.75 20.078 1 88.5 226 ASP A CA 1
ATOM 1784 C C . ASP A 1 226 ? 13.352 33.844 19.172 1 88.5 226 ASP A C 1
ATOM 1786 O O . ASP A 1 226 ? 14.109 34.688 19.656 1 88.5 226 ASP A O 1
ATOM 1790 N N . ARG A 1 227 ? 13.008 33.844 17.922 1 93.19 227 ARG A N 1
ATOM 1791 C CA . ARG A 1 227 ? 13.531 34.844 17.016 1 93.19 227 ARG A CA 1
ATOM 1792 C C . ARG A 1 227 ? 12.984 36.219 17.344 1 93.19 227 ARG A C 1
ATOM 1794 O O . ARG A 1 227 ? 11.812 36.375 17.688 1 93.19 227 ARG A O 1
ATOM 1801 N N . SER A 1 228 ? 13.828 37.188 17.125 1 94.19 228 SER A N 1
ATOM 1802 C CA . SER A 1 228 ? 13.391 38.562 17.406 1 94.19 228 SER A CA 1
ATOM 1803 C C . SER A 1 228 ? 12.344 39.031 16.406 1 94.19 228 SER A C 1
ATOM 1805 O O . SER A 1 228 ? 12.266 38.5 15.297 1 94.19 228 SER A O 1
ATOM 1807 N N . LEU A 1 229 ? 11.578 40.031 16.797 1 94.62 229 LEU A N 1
ATOM 1808 C CA . LEU A 1 229 ? 10.594 40.625 15.898 1 94.62 229 LEU A CA 1
ATOM 1809 C C . LEU A 1 229 ? 11.258 41.156 14.641 1 94.62 229 LEU A C 1
ATOM 1811 O O . LEU A 1 229 ? 10.734 41 13.539 1 94.62 229 LEU A O 1
ATOM 1815 N N . ALA A 1 230 ? 12.43 41.688 14.875 1 94.5 230 ALA A N 1
ATOM 1816 C CA . ALA A 1 230 ? 13.172 42.25 13.766 1 94.5 230 ALA A CA 1
ATOM 1817 C C . ALA A 1 230 ? 13.617 41.188 12.773 1 94.5 230 ALA A C 1
ATOM 1819 O O . ALA A 1 230 ? 13.547 41.375 11.562 1 94.5 230 ALA A O 1
ATOM 1820 N N . ALA A 1 231 ? 14.07 40.125 13.242 1 95.5 231 ALA A N 1
ATOM 1821 C CA . ALA A 1 231 ? 14.523 39.031 12.398 1 95.5 231 ALA A CA 1
ATOM 1822 C C . ALA A 1 231 ? 13.375 38.469 11.578 1 95.5 231 ALA A C 1
ATOM 1824 O O . ALA A 1 231 ? 13.531 38.188 10.391 1 95.5 231 ALA A O 1
ATOM 1825 N N . ILE A 1 232 ? 12.258 38.344 12.242 1 96.19 232 ILE A N 1
ATOM 1826 C CA . ILE A 1 232 ? 11.086 37.812 11.547 1 96.19 232 ILE A CA 1
ATOM 1827 C C . ILE A 1 232 ? 10.625 38.781 10.484 1 96.19 232 ILE A C 1
ATOM 1829 O O . ILE A 1 232 ? 10.344 38.406 9.344 1 96.19 232 ILE A O 1
ATOM 1833 N N . ALA A 1 233 ? 10.586 40 10.812 1 96.12 233 ALA A N 1
ATOM 1834 C CA . ALA A 1 233 ? 10.188 41.031 9.852 1 96.12 233 ALA A CA 1
ATOM 1835 C C . ALA A 1 233 ? 11.102 41.031 8.633 1 96.12 233 ALA A C 1
ATOM 1837 O O . ALA A 1 233 ? 10.633 41.094 7.492 1 96.12 233 ALA A O 1
ATOM 1838 N N . SER A 1 234 ? 12.375 40.906 8.906 1 95.31 234 SER A N 1
ATOM 1839 C CA . SER A 1 234 ? 13.367 40.906 7.828 1 95.31 234 SER A CA 1
ATOM 1840 C C . SER A 1 234 ? 13.188 39.656 6.941 1 95.31 234 SER A C 1
ATOM 1842 O O . SER A 1 234 ? 13.297 39.75 5.715 1 95.31 234 SER A O 1
ATOM 1844 N N . GLU A 1 235 ? 12.914 38.594 7.523 1 95.31 235 GLU A N 1
ATOM 1845 C CA . GLU A 1 235 ? 12.719 37.375 6.789 1 95.31 235 GLU A CA 1
ATOM 1846 C C . GLU A 1 235 ? 11.562 37.469 5.797 1 95.31 235 GLU A C 1
ATOM 1848 O O . GLU A 1 235 ? 11.602 36.875 4.723 1 95.31 235 GLU A O 1
ATOM 1853 N N . PHE A 1 236 ? 10.602 38.281 6.18 1 96.12 236 PHE A N 1
ATOM 1854 C CA . PHE A 1 236 ? 9.43 38.406 5.324 1 96.12 236 PHE A CA 1
ATOM 1855 C C . PHE A 1 236 ? 9.477 39.688 4.531 1 96.12 236 PHE A C 1
ATOM 1857 O O . PHE A 1 236 ? 8.445 40.188 4.051 1 96.12 236 PHE A O 1
ATOM 1864 N N . ASP A 1 237 ? 10.609 40.281 4.512 1 93.81 237 ASP A N 1
ATOM 1865 C CA . ASP A 1 237 ? 10.938 41.406 3.639 1 93.81 237 ASP A CA 1
ATOM 1866 C C . ASP A 1 237 ? 10.086 42.625 3.977 1 93.81 237 ASP A C 1
ATOM 1868 O O . ASP A 1 237 ? 9.602 43.312 3.08 1 93.81 237 ASP A O 1
ATOM 1872 N N . PHE A 1 238 ? 9.797 42.781 5.176 1 94.44 238 PHE A N 1
ATOM 1873 C CA . PHE A 1 238 ? 9.219 44.062 5.59 1 94.44 238 PHE A CA 1
ATOM 1874 C C . PHE A 1 238 ? 10.281 45.156 5.664 1 94.44 238 PHE A C 1
ATOM 1876 O O . PHE A 1 238 ? 11.344 44.938 6.258 1 94.44 238 PHE A O 1
ATOM 1883 N N . SER A 1 239 ? 10.039 46.219 5.023 1 87.69 239 SER A N 1
ATOM 1884 C CA . SER A 1 239 ? 11.023 47.281 4.949 1 87.69 239 SER A CA 1
ATOM 1885 C C . SER A 1 239 ? 11.055 48.094 6.246 1 87.69 239 SER A C 1
ATOM 1887 O O . SER A 1 239 ? 12.062 48.719 6.566 1 87.69 239 SER A O 1
ATOM 1889 N N . ASP A 1 240 ? 9.961 48.156 6.945 1 89.75 240 ASP A N 1
ATOM 1890 C CA . ASP A 1 240 ? 9.836 48.938 8.172 1 89.75 240 ASP A CA 1
ATOM 1891 C C . ASP A 1 240 ? 9.094 48.188 9.25 1 89.75 240 ASP A C 1
ATOM 1893 O O . ASP A 1 240 ? 8.086 47.531 8.969 1 89.75 240 ASP A O 1
ATOM 1897 N N . PRO A 1 241 ? 9.617 48.25 10.453 1 90.62 241 PRO A N 1
ATOM 1898 C CA . PRO A 1 241 ? 8.977 47.562 11.578 1 90.62 241 PRO A CA 1
ATOM 1899 C C . PRO A 1 241 ? 7.52 47.969 11.773 1 90.62 241 PRO A C 1
ATOM 1901 O O . PRO A 1 241 ? 6.691 47.156 12.195 1 90.62 241 PRO A O 1
ATOM 1904 N N . SER A 1 242 ? 7.289 49.156 11.438 1 93.69 242 SER A N 1
ATOM 1905 C CA . SER A 1 242 ? 5.922 49.625 11.586 1 93.69 242 SER A CA 1
ATOM 1906 C C . SER A 1 242 ? 4.973 48.906 10.633 1 93.69 242 SER A C 1
ATOM 1908 O O . SER A 1 242 ? 3.85 48.562 11.008 1 93.69 242 SER A O 1
ATOM 1910 N N . ASN A 1 243 ? 5.449 48.719 9.461 1 95.31 243 ASN A N 1
ATOM 1911 C CA . ASN A 1 243 ? 4.633 48.031 8.484 1 95.31 243 ASN A CA 1
ATOM 1912 C C . ASN A 1 243 ? 4.395 46.562 8.891 1 95.31 243 ASN A C 1
ATOM 1914 O O . ASN A 1 243 ? 3.307 46.031 8.672 1 95.31 243 ASN A O 1
ATOM 1918 N N . PHE A 1 244 ? 5.418 46.031 9.453 1 96.62 244 PHE A N 1
ATOM 1919 C CA . PHE A 1 244 ? 5.301 44.688 9.969 1 96.62 244 PHE A CA 1
ATOM 1920 C C . PHE A 1 244 ? 4.234 44.594 11.062 1 96.62 244 PHE A C 1
ATOM 1922 O O . PHE A 1 244 ? 3.324 43.781 10.984 1 96.62 244 PHE A O 1
ATOM 1929 N N . SER A 1 245 ? 4.281 45.438 11.984 1 96.38 245 SER A N 1
ATOM 1930 C CA . SER A 1 245 ? 3.348 45.469 13.109 1 96.38 245 SER A CA 1
ATOM 1931 C C . SER A 1 245 ? 1.918 45.688 12.633 1 96.38 245 SER A C 1
ATOM 1933 O O . SER A 1 245 ? 0.984 45.062 13.117 1 96.38 245 SER A O 1
ATOM 1935 N N . LYS A 1 246 ? 1.759 46.594 11.727 1 96.38 246 LYS A N 1
ATOM 1936 C CA . LYS A 1 246 ? 0.438 46.875 11.18 1 96.38 246 LYS A CA 1
ATOM 1937 C C . LYS A 1 246 ? -0.143 45.656 10.469 1 96.38 246 LYS A C 1
ATOM 1939 O O . LYS A 1 246 ? -1.331 45.375 10.609 1 96.38 246 LYS A O 1
ATOM 1944 N N . PHE A 1 247 ? 0.649 45.062 9.75 1 96.56 247 PHE A N 1
ATOM 1945 C CA . PHE A 1 247 ? 0.226 43.875 9.031 1 96.56 247 PHE A CA 1
ATOM 1946 C C . PHE A 1 247 ? -0.253 42.812 10.008 1 96.56 247 PHE A C 1
ATOM 1948 O O . PHE A 1 247 ? -1.33 42.219 9.82 1 96.56 247 PHE A O 1
ATOM 1955 N N . VAL A 1 248 ? 0.584 42.562 10.992 1 96.81 248 VAL A N 1
ATOM 1956 C CA . VAL A 1 248 ? 0.265 41.562 11.984 1 96.81 248 VAL A CA 1
ATOM 1957 C C . VAL A 1 248 ? -1.029 41.906 12.711 1 96.81 248 VAL A C 1
ATOM 1959 O O . VAL A 1 248 ? -1.938 41.094 12.828 1 96.81 248 VAL A O 1
ATOM 1962 N N . LYS A 1 249 ? -1.114 43.062 13.07 1 96.75 249 LYS A N 1
ATOM 1963 C CA . LYS A 1 249 ? -2.318 43.531 13.766 1 96.75 249 LYS A CA 1
ATOM 1964 C C . LYS A 1 249 ? -3.551 43.375 12.875 1 96.75 249 LYS A C 1
ATOM 1966 O O . LYS A 1 249 ? -4.602 42.906 13.336 1 96.75 249 LYS A O 1
ATOM 1971 N N . ARG A 1 250 ? -3.418 43.719 11.734 1 96.12 250 ARG A N 1
ATOM 1972 C CA . ARG A 1 250 ? -4.531 43.656 10.789 1 96.12 250 ARG A CA 1
ATOM 1973 C C . ARG A 1 250 ? -5.012 42.25 10.578 1 96.12 250 ARG A C 1
ATOM 1975 O O . ARG A 1 250 ? -6.219 41.969 10.555 1 96.12 250 ARG A O 1
ATOM 1982 N N . HIS A 1 251 ? -4.113 41.344 10.508 1 94.62 251 HIS A N 1
ATOM 1983 C CA . HIS A 1 251 ? -4.477 40 10.07 1 94.62 251 HIS A CA 1
ATOM 1984 C C . HIS A 1 251 ? -4.594 39.031 11.25 1 94.62 251 HIS A C 1
ATOM 1986 O O . HIS A 1 251 ? -5.32 38.062 11.188 1 94.62 251 HIS A O 1
ATOM 1992 N N . LEU A 1 252 ? -3.91 39.406 12.352 1 94.06 252 LEU A N 1
ATOM 1993 C CA . LEU A 1 252 ? -3.916 38.469 13.477 1 94.06 252 LEU A CA 1
ATOM 1994 C C . LEU A 1 252 ? -4.617 39.094 14.68 1 94.06 252 LEU A C 1
ATOM 1996 O O . LEU A 1 252 ? -4.836 38.406 15.688 1 94.06 252 LEU A O 1
ATOM 2000 N N . GLY A 1 253 ? -4.891 40.312 14.594 1 93.62 253 GLY A N 1
ATOM 2001 C CA . GLY A 1 253 ? -5.723 40.969 15.594 1 93.62 253 GLY A CA 1
ATOM 2002 C C . GLY A 1 253 ? -4.93 41.5 16.781 1 93.62 253 GLY A C 1
ATOM 2003 O O . GLY A 1 253 ? -5.48 42.156 17.641 1 93.62 253 GLY A O 1
ATOM 2004 N N . SER A 1 254 ? -3.668 41.188 16.844 1 94.25 254 SER A N 1
ATOM 2005 C CA . SER A 1 254 ? -2.801 41.625 17.938 1 94.25 254 SER A CA 1
ATOM 2006 C C . SER A 1 254 ? -1.426 42.031 17.422 1 94.25 254 SER A C 1
ATOM 2008 O O . SER A 1 254 ? -1.032 41.625 16.312 1 94.25 254 SER A O 1
ATOM 2010 N N . LEU A 1 255 ? -0.746 42.75 18.266 1 95.25 255 LEU A N 1
ATOM 2011 C CA . LEU A 1 255 ? 0.621 43.125 17.922 1 95.25 255 LEU A CA 1
ATOM 2012 C C . LEU A 1 255 ? 1.566 41.938 18.062 1 95.25 255 LEU A C 1
ATOM 2014 O O . LEU A 1 255 ? 1.32 41.031 18.859 1 95.25 255 LEU A O 1
ATOM 2018 N N . PRO A 1 256 ? 2.645 42 17.234 1 94.69 256 PRO A N 1
ATOM 2019 C CA . PRO A 1 256 ? 3.586 40.875 17.281 1 94.69 256 PRO A CA 1
ATOM 2020 C C . PRO A 1 256 ? 4.078 40.562 18.703 1 94.69 256 PRO A C 1
ATOM 2022 O O . PRO A 1 256 ? 4.133 39.406 19.109 1 94.69 256 PRO A O 1
ATOM 2025 N N . GLY A 1 257 ? 4.43 41.594 19.391 1 93 257 GLY A N 1
ATOM 2026 C CA . GLY A 1 257 ? 4.902 41.406 20.766 1 93 257 GLY A CA 1
ATOM 2027 C C . GLY A 1 257 ? 3.869 40.781 21.672 1 93 257 GLY A C 1
ATOM 2028 O O . GLY A 1 257 ? 4.211 39.969 22.531 1 93 257 GLY A O 1
ATOM 2029 N N . GLN A 1 258 ? 2.635 41.125 21.531 1 93.5 258 GLN A N 1
ATOM 2030 C CA . GLN A 1 258 ? 1.543 40.562 22.328 1 93.5 258 GLN A CA 1
ATOM 2031 C C . GLN A 1 258 ? 1.358 39.094 22.047 1 93.5 258 GLN A C 1
ATOM 2033 O O . GLN A 1 258 ? 1.12 38.312 22.969 1 93.5 258 GLN A O 1
ATOM 2038 N N . ILE A 1 259 ? 1.488 38.812 20.812 1 92.62 259 ILE A N 1
ATOM 2039 C CA . ILE A 1 259 ? 1.35 37.406 20.422 1 92.62 259 ILE A CA 1
ATOM 2040 C C . ILE A 1 259 ? 2.447 36.562 21.078 1 92.62 259 ILE A C 1
ATOM 2042 O O . ILE A 1 259 ? 2.18 35.5 21.609 1 92.62 259 ILE A O 1
ATOM 2046 N N . ARG A 1 260 ? 3.59 37 21.031 1 88.5 260 ARG A N 1
ATOM 2047 C CA . ARG A 1 260 ? 4.727 36.344 21.656 1 88.5 260 ARG A CA 1
ATOM 2048 C C . ARG A 1 260 ? 4.527 36.219 23.156 1 88.5 260 ARG A C 1
ATOM 2050 O O . ARG A 1 260 ? 4.793 35.156 23.734 1 88.5 260 ARG A O 1
ATOM 2057 N N . ASP A 1 261 ? 4.078 37.219 23.812 1 85.75 261 ASP A N 1
ATOM 2058 C CA . ASP A 1 261 ? 3.898 37.25 25.266 1 85.75 261 ASP A CA 1
ATOM 2059 C C . ASP A 1 261 ? 2.807 36.281 25.703 1 85.75 261 ASP A C 1
ATOM 2061 O O . ASP A 1 261 ? 2.885 35.688 26.797 1 85.75 261 ASP A O 1
ATOM 2065 N N . GLU A 1 262 ? 1.84 36.125 24.922 1 80.94 262 GLU A N 1
ATOM 2066 C CA . GLU A 1 262 ? 0.739 35.219 25.25 1 80.94 262 GLU A CA 1
ATOM 2067 C C . GLU A 1 262 ? 1.226 33.781 25.359 1 80.94 262 GLU A C 1
ATOM 2069 O O . GLU A 1 262 ? 0.748 33.031 26.203 1 80.94 262 GLU A O 1
ATOM 2074 N N . VAL A 1 263 ? 2.119 33.406 24.609 1 72.69 263 VAL A N 1
ATOM 2075 C CA . VAL A 1 263 ? 2.664 32.062 24.625 1 72.69 263 VAL A CA 1
ATOM 2076 C C . VAL A 1 263 ? 3.461 31.844 25.906 1 72.69 263 VAL A C 1
ATOM 2078 O O . VAL A 1 263 ? 3.354 30.797 26.531 1 72.69 263 VAL A O 1
ATOM 2081 N N . THR A 1 264 ? 4.281 32.812 26.203 1 68.12 264 THR A N 1
ATOM 2082 C CA . THR A 1 264 ? 5.102 32.719 27.406 1 68.12 264 THR A CA 1
ATOM 2083 C C . THR A 1 264 ? 4.223 32.594 28.641 1 68.12 264 THR A C 1
ATOM 2085 O O . THR A 1 264 ? 4.555 31.859 29.562 1 68.12 264 THR A O 1
ATOM 2088 N N . ARG A 1 265 ? 3.102 33.125 28.656 1 69.12 265 ARG A N 1
ATOM 2089 C CA . ARG A 1 265 ? 2.172 33.062 29.766 1 69.12 265 ARG A CA 1
ATOM 2090 C C . ARG A 1 265 ? 1.497 31.688 29.844 1 69.12 265 ARG A C 1
ATOM 2092 O O . ARG A 1 265 ? 1.294 31.156 30.922 1 69.12 265 ARG A O 1
ATOM 2099 N N . ASP A 1 266 ? 1.145 31.25 28.703 1 66.94 266 ASP A N 1
ATOM 2100 C CA . ASP A 1 266 ? 0.443 29.969 28.625 1 66.94 266 ASP A CA 1
ATOM 2101 C C . ASP A 1 266 ? 1.353 28.812 29.062 1 66.94 266 ASP A C 1
ATOM 2103 O O . ASP A 1 266 ? 0.887 27.828 29.641 1 66.94 266 ASP A O 1
ATOM 2107 N N . GLU A 1 267 ? 2.57 28.891 28.75 1 65.56 267 GLU A N 1
ATOM 2108 C CA . GLU A 1 267 ? 3.529 27.844 29.078 1 65.56 267 GLU A CA 1
ATOM 2109 C C . GLU A 1 267 ? 3.9 27.875 30.562 1 65.56 267 GLU A C 1
ATOM 2111 O O . GLU A 1 267 ? 4.285 26.844 31.125 1 65.56 267 GLU A O 1
ATOM 2116 N N . THR A 1 268 ? 3.994 29.141 31.109 1 57.16 268 THR A N 1
ATOM 2117 C CA . THR A 1 268 ? 4.375 29.297 32.5 1 57.16 268 THR A CA 1
ATOM 2118 C C . THR A 1 268 ? 3.168 29.094 33.406 1 57.16 268 THR A C 1
ATOM 2120 O O . THR A 1 268 ? 3.322 28.859 34.625 1 57.16 268 THR A O 1
ATOM 2123 N N . GLY A 1 269 ? 1.934 29.172 32.906 1 52 269 GLY A N 1
ATOM 2124 C CA . GLY A 1 269 ? 0.778 29.016 33.781 1 52 269 GLY A CA 1
ATOM 2125 C C . GLY A 1 269 ? 0.24 27.594 33.781 1 52 269 GLY A C 1
ATOM 2126 O O . GLY A 1 269 ? 0.592 26.781 32.938 1 52 269 GLY A O 1
ATOM 2127 N N . MET B 1 1 ? -10.383 -7.512 -7.562 1 82.25 1 MET B N 1
ATOM 2128 C CA . MET B 1 1 ? -10.062 -8.438 -6.48 1 82.25 1 MET B CA 1
ATOM 2129 C C . MET B 1 1 ? -11.32 -8.922 -5.781 1 82.25 1 MET B C 1
ATOM 2131 O O . MET B 1 1 ? -12.266 -8.148 -5.578 1 82.25 1 MET B O 1
ATOM 2135 N N . GLU B 1 2 ? -11.367 -10.195 -5.512 1 85.44 2 GLU B N 1
ATOM 2136 C CA . GLU B 1 2 ? -12.516 -10.781 -4.828 1 85.44 2 GLU B CA 1
ATOM 2137 C C . GLU B 1 2 ? -12.078 -11.727 -3.713 1 85.44 2 GLU B C 1
ATOM 2139 O O . GLU B 1 2 ? -11.055 -12.398 -3.83 1 85.44 2 GLU B O 1
ATOM 2144 N N . VAL B 1 3 ? -12.812 -11.656 -2.713 1 89.44 3 VAL B N 1
ATOM 2145 C CA . VAL B 1 3 ? -12.68 -12.641 -1.641 1 89.44 3 VAL B CA 1
ATOM 2146 C C . VAL B 1 3 ? -13.891 -13.562 -1.626 1 89.44 3 VAL B C 1
ATOM 2148 O O . VAL B 1 3 ? -15.031 -13.094 -1.568 1 89.44 3 VAL B O 1
ATOM 2151 N N . LEU B 1 4 ? -13.641 -14.82 -1.729 1 89.25 4 LEU B N 1
ATOM 2152 C CA . LEU B 1 4 ? -14.719 -15.789 -1.862 1 89.25 4 LEU B CA 1
ATOM 2153 C C . LEU B 1 4 ? -14.469 -17.016 -0.986 1 89.25 4 LEU B C 1
ATOM 2155 O O . LEU B 1 4 ? -13.328 -17.297 -0.612 1 89.25 4 LEU B O 1
ATOM 2159 N N . ASP B 1 5 ? -15.594 -17.625 -0.585 1 89.44 5 ASP B N 1
ATOM 2160 C CA . ASP B 1 5 ? -15.484 -18.953 0.01 1 89.44 5 ASP B CA 1
ATOM 2161 C C . ASP B 1 5 ? -15.469 -20.047 -1.066 1 89.44 5 ASP B C 1
ATOM 2163 O O . ASP B 1 5 ? -16.156 -19.922 -2.082 1 89.44 5 ASP B O 1
ATOM 2167 N N . ARG B 1 6 ? -14.672 -21.062 -0.819 1 86.06 6 ARG B N 1
ATOM 2168 C CA . ARG B 1 6 ? -14.523 -22.156 -1.786 1 86.06 6 ARG B CA 1
ATOM 2169 C C . ARG B 1 6 ? -15.883 -22.719 -2.174 1 86.06 6 ARG B C 1
ATOM 2171 O O . ARG B 1 6 ? -16.125 -23.016 -3.348 1 86.06 6 ARG B O 1
ATOM 2178 N N . SER B 1 7 ? -16.75 -22.875 -1.212 1 82.31 7 SER B N 1
ATOM 2179 C CA . SER B 1 7 ? -18.062 -23.438 -1.479 1 82.31 7 SER B CA 1
ATOM 2180 C C . SER B 1 7 ? -18.844 -22.594 -2.488 1 82.31 7 SER B C 1
ATOM 2182 O O . SER B 1 7 ? -19.547 -23.141 -3.34 1 82.31 7 SER B O 1
ATOM 2184 N N . ARG B 1 8 ? -18.656 -21.328 -2.43 1 79.75 8 ARG B N 1
ATOM 2185 C CA . ARG B 1 8 ? -19.344 -20.422 -3.354 1 79.75 8 ARG B CA 1
ATOM 2186 C C . ARG B 1 8 ? -18.781 -20.562 -4.766 1 79.75 8 ARG B C 1
ATOM 2188 O O . ARG B 1 8 ? -19.531 -20.516 -5.742 1 79.75 8 ARG B O 1
ATOM 2195 N N . VAL B 1 9 ? -17.547 -20.734 -4.824 1 80.5 9 VAL B N 1
ATOM 2196 C CA . VAL B 1 9 ? -16.891 -20.906 -6.121 1 80.5 9 VAL B CA 1
ATOM 2197 C C . VAL B 1 9 ? -17.344 -22.219 -6.762 1 80.5 9 VAL B C 1
ATOM 2199 O O . VAL B 1 9 ? -17.656 -22.25 -7.953 1 80.5 9 VAL B O 1
ATOM 2202 N N . LEU B 1 10 ? -17.312 -23.234 -5.949 1 78.75 10 LEU B N 1
ATOM 2203 C CA . LEU B 1 10 ? -17.75 -24.516 -6.465 1 78.75 10 LEU B CA 1
ATOM 2204 C C . LEU B 1 10 ? -19.188 -24.469 -6.93 1 78.75 10 LEU B C 1
ATOM 2206 O O . LEU B 1 10 ? -19.547 -25.047 -7.961 1 78.75 10 LEU B O 1
ATOM 2210 N N . ALA B 1 11 ? -20 -23.75 -6.164 1 78.75 11 ALA B N 1
ATOM 2211 C CA . ALA B 1 11 ? -21.422 -23.609 -6.523 1 78.75 11 ALA B CA 1
ATOM 2212 C C . ALA B 1 11 ? -21.578 -22.844 -7.836 1 78.75 11 ALA B C 1
ATOM 2214 O O . ALA B 1 11 ? -22.438 -23.172 -8.656 1 78.75 11 ALA B O 1
ATOM 2215 N N . ARG B 1 12 ? -20.766 -21.891 -8.023 1 77.31 12 ARG B N 1
ATOM 2216 C CA . ARG B 1 12 ? -20.828 -21.062 -9.219 1 77.31 12 ARG B CA 1
ATOM 2217 C C . ARG B 1 12 ? -20.375 -21.828 -10.453 1 77.31 12 ARG B C 1
ATOM 2219 O O . ARG B 1 12 ? -20.891 -21.641 -11.547 1 77.31 12 ARG B O 1
ATOM 2226 N N . HIS B 1 13 ? -19.391 -22.688 -10.32 1 78.12 13 HIS B N 1
ATOM 2227 C CA . HIS B 1 13 ? -18.781 -23.375 -11.453 1 78.12 13 HIS B CA 1
ATOM 2228 C C . HIS B 1 13 ? -19.406 -24.75 -11.656 1 78.12 13 HIS B C 1
ATOM 2230 O O . HIS B 1 13 ? -19.281 -25.328 -12.734 1 78.12 13 HIS B O 1
ATOM 2236 N N . GLY B 1 14 ? -20.062 -25.25 -10.617 1 74.06 14 GLY B N 1
ATOM 2237 C CA . GLY B 1 14 ? -20.688 -26.578 -10.711 1 74.06 14 GLY B CA 1
ATOM 2238 C C . GLY B 1 14 ? -19.672 -27.688 -10.914 1 74.06 14 GLY B C 1
ATOM 2239 O O . GLY B 1 14 ? -18.594 -27.672 -10.32 1 74.06 14 GLY B O 1
ATOM 2240 N N . PRO B 1 15 ? -20.016 -28.703 -11.719 1 69.81 15 PRO B N 1
ATOM 2241 C CA . PRO B 1 15 ? -19.156 -29.859 -11.961 1 69.81 15 PRO B CA 1
ATOM 2242 C C . PRO B 1 15 ? -17.844 -29.484 -12.625 1 69.81 15 PRO B C 1
ATOM 2244 O O . PRO B 1 15 ? -16.844 -30.219 -12.492 1 69.81 15 PRO B O 1
ATOM 2247 N N . GLN B 1 16 ? -17.828 -28.328 -13.242 1 74.5 16 GLN B N 1
ATOM 2248 C CA . GLN B 1 16 ? -16.641 -27.875 -13.945 1 74.5 16 GLN B CA 1
ATOM 2249 C C . GLN B 1 16 ? -15.531 -27.484 -12.961 1 74.5 16 GLN B C 1
ATOM 2251 O O . GLN B 1 16 ? -14.359 -27.422 -13.336 1 74.5 16 GLN B O 1
ATOM 2256 N N . ALA B 1 17 ? -15.969 -27.391 -11.711 1 73.12 17 ALA B N 1
ATOM 2257 C CA . ALA B 1 17 ? -14.992 -26.984 -10.703 1 73.12 17 ALA B CA 1
ATOM 2258 C C . ALA B 1 17 ? -13.969 -28.094 -10.461 1 73.12 17 ALA B C 1
ATOM 2260 O O . ALA B 1 17 ? -12.844 -27.828 -10.047 1 73.12 17 ALA B O 1
ATOM 2261 N N . ALA B 1 18 ? -14.398 -29.266 -10.797 1 74.31 18 ALA B N 1
ATOM 2262 C CA . ALA B 1 18 ? -13.531 -30.422 -10.555 1 74.31 18 ALA B CA 1
ATOM 2263 C C . ALA B 1 18 ? -12.523 -30.594 -11.688 1 74.31 18 ALA B C 1
ATOM 2265 O O . ALA B 1 18 ? -11.547 -31.328 -11.547 1 74.31 18 ALA B O 1
ATOM 2266 N N . ARG B 1 19 ? -12.75 -29.875 -12.711 1 80.88 19 ARG B N 1
ATOM 2267 C CA . ARG B 1 19 ? -11.859 -29.984 -13.859 1 80.88 19 ARG B CA 1
ATOM 2268 C C . ARG B 1 19 ? -10.578 -29.188 -13.641 1 80.88 19 ARG B C 1
ATOM 2270 O O . ARG B 1 19 ? -10.555 -28.25 -12.844 1 80.88 19 ARG B O 1
ATOM 2277 N N . ARG B 1 20 ? -9.57 -29.688 -14.305 1 86.81 20 ARG B N 1
ATOM 2278 C CA . ARG B 1 20 ? -8.328 -28.922 -14.305 1 86.81 20 ARG B CA 1
ATOM 2279 C C . ARG B 1 20 ? -8.516 -27.578 -15 1 86.81 20 ARG B C 1
ATOM 2281 O O . ARG B 1 20 ? -9.062 -27.516 -16.109 1 86.81 20 ARG B O 1
ATOM 2288 N N . GLN B 1 21 ? -8.141 -26.547 -14.258 1 86.88 21 GLN B N 1
ATOM 2289 C CA . GLN B 1 21 ? -8.352 -25.188 -14.773 1 86.88 21 GLN B CA 1
ATOM 2290 C C . GLN B 1 21 ? -7.051 -24.391 -14.758 1 86.88 21 GLN B C 1
ATOM 2292 O O . GLN B 1 21 ? -6.293 -24.438 -13.781 1 86.88 21 GLN B O 1
ATOM 2297 N N . ARG B 1 22 ? -6.82 -23.812 -15.867 1 86.81 22 ARG B N 1
ATOM 2298 C CA . ARG B 1 22 ? -5.719 -22.844 -15.898 1 86.81 22 ARG B CA 1
ATOM 2299 C C . ARG B 1 22 ? -6.188 -21.469 -15.445 1 86.81 22 ARG B C 1
ATOM 2301 O O . ARG B 1 22 ? -7.086 -20.875 -16.062 1 86.81 22 ARG B O 1
ATOM 2308 N N . LEU B 1 23 ? -5.586 -21 -14.453 1 86.38 23 LEU B N 1
ATOM 2309 C CA . LEU B 1 23 ? -6.062 -19.75 -13.875 1 86.38 23 LEU B CA 1
ATOM 2310 C C . LEU B 1 23 ? -5.516 -18.547 -14.656 1 86.38 23 LEU B C 1
ATOM 2312 O O . LEU B 1 23 ? -4.352 -18.547 -15.062 1 86.38 23 LEU B O 1
ATOM 2316 N N . GLY B 1 24 ? -6.355 -17.562 -14.859 1 83.25 24 GLY B N 1
ATOM 2317 C CA . GLY B 1 24 ? -5.953 -16.297 -15.438 1 83.25 24 GLY B CA 1
ATOM 2318 C C . GLY B 1 24 ? -5.75 -15.203 -14.406 1 83.25 24 GLY B C 1
ATOM 2319 O O . GLY B 1 24 ? -5.625 -14.023 -14.75 1 83.25 24 GLY B O 1
ATOM 2320 N N . PHE B 1 25 ? -5.738 -15.578 -13.164 1 85.56 25 PHE B N 1
ATOM 2321 C CA . PHE B 1 25 ? -5.602 -14.656 -12.047 1 85.56 25 PHE B CA 1
ATOM 2322 C C . PHE B 1 25 ? -4.781 -15.281 -10.922 1 85.56 25 PHE B C 1
ATOM 2324 O O . PHE B 1 25 ? -4.453 -16.469 -10.977 1 85.56 25 PHE B O 1
ATOM 2331 N N . HIS B 1 26 ? -4.398 -14.43 -10.016 1 88.88 26 HIS B N 1
ATOM 2332 C CA . HIS B 1 26 ? -3.734 -14.922 -8.812 1 88.88 26 HIS B CA 1
ATOM 2333 C C . HIS B 1 26 ? -4.75 -15.453 -7.801 1 88.88 26 HIS B C 1
ATOM 2335 O O . HIS B 1 26 ? -5.855 -14.914 -7.688 1 88.88 26 HIS B O 1
ATOM 2341 N N . LEU B 1 27 ? -4.344 -16.469 -7.086 1 90.19 27 LEU B N 1
ATOM 2342 C CA . LEU B 1 27 ? -5.195 -17.047 -6.051 1 90.19 27 LEU B CA 1
ATOM 2343 C C . LEU B 1 27 ? -4.398 -17.328 -4.785 1 90.19 27 LEU B C 1
ATOM 2345 O O . LEU B 1 27 ? -3.301 -17.875 -4.852 1 90.19 27 LEU B O 1
ATOM 2349 N N . LEU B 1 28 ? -4.844 -16.812 -3.715 1 91.62 28 LEU B N 1
ATOM 2350 C CA . LEU B 1 28 ? -4.406 -17.219 -2.383 1 91.62 28 LEU B CA 1
ATOM 2351 C C . LEU B 1 28 ? -5.527 -17.938 -1.635 1 91.62 28 LEU B C 1
ATOM 2353 O O . LEU B 1 28 ? -6.613 -17.375 -1.457 1 91.62 28 LEU B O 1
ATOM 2357 N N . MET B 1 29 ? -5.305 -19.156 -1.249 1 93.56 29 MET B N 1
ATOM 2358 C CA . MET B 1 29 ? -6.328 -19.969 -0.595 1 93.56 29 MET B CA 1
ATOM 2359 C C . MET B 1 29 ? -5.855 -20.438 0.772 1 93.56 29 MET B C 1
ATOM 2361 O O . MET B 1 29 ? -4.73 -20.922 0.909 1 93.56 29 MET B O 1
ATOM 2365 N N . ILE B 1 30 ? -6.684 -20.312 1.797 1 95.25 30 ILE B N 1
ATOM 2366 C CA . ILE B 1 30 ? -6.359 -20.797 3.135 1 95.25 30 ILE B CA 1
ATOM 2367 C C . ILE B 1 30 ? -7.473 -21.703 3.639 1 95.25 30 ILE B C 1
ATOM 2369 O O . ILE B 1 30 ? -8.648 -21.328 3.643 1 95.25 30 ILE B O 1
ATOM 2373 N N . GLY B 1 31 ? -7.078 -22.859 4.102 1 96.12 31 GLY B N 1
ATOM 2374 C CA . GLY B 1 31 ? -8.047 -23.781 4.652 1 96.12 31 GLY B CA 1
ATOM 2375 C C . GLY B 1 31 ? -8.656 -23.312 5.961 1 96.12 31 GLY B C 1
ATOM 2376 O O . GLY B 1 31 ? -7.934 -22.922 6.879 1 96.12 31 GLY B O 1
ATOM 2377 N N . THR B 1 32 ? -10.039 -23.391 6.059 1 95.31 32 THR B N 1
ATOM 2378 C CA . THR B 1 32 ? -10.719 -22.922 7.258 1 95.31 32 THR B CA 1
ATOM 2379 C C . THR B 1 32 ? -11.484 -24.062 7.93 1 95.31 32 THR B C 1
ATOM 2381 O O . THR B 1 32 ? -11.82 -23.969 9.109 1 95.31 32 THR B O 1
ATOM 2384 N N . GLU B 1 33 ? -11.836 -25.078 7.207 1 95.25 33 GLU B N 1
ATOM 2385 C CA . GLU B 1 33 ? -12.516 -26.25 7.734 1 95.25 33 GLU B CA 1
ATOM 2386 C C . GLU B 1 33 ? -12.156 -27.5 6.945 1 95.25 33 GLU B C 1
ATOM 2388 O O . GLU B 1 33 ? -11.945 -27.438 5.73 1 95.25 33 GLU B O 1
ATOM 2393 N N . GLY B 1 34 ? -11.945 -28.594 7.641 1 94.12 34 GLY B N 1
ATOM 2394 C CA . GLY B 1 34 ? -11.789 -29.891 6.988 1 94.12 34 GLY B CA 1
ATOM 2395 C C . GLY B 1 34 ? -10.414 -30.094 6.379 1 94.12 34 GLY B C 1
ATOM 2396 O O . GLY B 1 34 ? -9.438 -29.5 6.836 1 94.12 34 GLY B O 1
ATOM 2397 N N . HIS B 1 35 ? -10.367 -31.109 5.496 1 93.88 35 HIS B N 1
ATOM 2398 C CA . HIS B 1 35 ? -9.133 -31.469 4.816 1 93.88 35 HIS B CA 1
ATOM 2399 C C . HIS B 1 35 ? -9.398 -31.906 3.379 1 93.88 35 HIS B C 1
ATOM 2401 O O . HIS B 1 35 ? -10.531 -32.219 3.02 1 93.88 35 HIS B O 1
ATOM 2407 N N . GLY B 1 36 ? -8.328 -31.766 2.543 1 91.94 36 GLY B N 1
ATOM 2408 C CA . GLY B 1 36 ? -8.43 -32.188 1.153 1 91.94 36 GLY B CA 1
ATOM 2409 C C . GLY B 1 36 ? -7.137 -32 0.377 1 91.94 36 GLY B C 1
ATOM 2410 O O . GLY B 1 36 ? -6.094 -31.703 0.961 1 91.94 36 GLY B O 1
ATOM 2411 N N . THR B 1 37 ? -7.273 -32.344 -0.883 1 91.81 37 THR B N 1
ATOM 2412 C CA . THR B 1 37 ? -6.086 -32.25 -1.723 1 91.81 37 THR B CA 1
ATOM 2413 C C . THR B 1 37 ? -6.32 -31.281 -2.873 1 91.81 37 THR B C 1
ATOM 2415 O O . THR B 1 37 ? -7.285 -31.422 -3.627 1 91.81 37 THR B O 1
ATOM 2418 N N . HIS B 1 38 ? -5.488 -30.281 -2.904 1 91.5 38 HIS B N 1
ATOM 2419 C CA . HIS B 1 38 ? -5.473 -29.344 -4.016 1 91.5 38 HIS B CA 1
ATOM 2420 C C . HIS B 1 38 ? -4.285 -29.594 -4.941 1 91.5 38 HIS B C 1
ATOM 2422 O O . HIS B 1 38 ? -3.174 -29.859 -4.473 1 91.5 38 HIS B O 1
ATOM 2428 N N . ILE B 1 39 ? -4.516 -29.625 -6.211 1 89.75 39 ILE B N 1
ATOM 2429 C CA . ILE B 1 39 ? -3.439 -29.875 -7.164 1 89.75 39 ILE B CA 1
ATOM 2430 C C . ILE B 1 39 ? -3.051 -28.578 -7.867 1 89.75 39 ILE B C 1
ATOM 2432 O O . ILE B 1 39 ? -3.912 -27.875 -8.398 1 89.75 39 ILE B O 1
ATOM 2436 N N . VAL B 1 40 ? -1.794 -28.266 -7.809 1 89.69 40 VAL B N 1
ATOM 2437 C CA . VAL B 1 40 ? -1.252 -27.109 -8.508 1 89.69 40 VAL B CA 1
ATOM 2438 C C . VAL B 1 40 ? -0.122 -27.547 -9.438 1 89.69 40 VAL B C 1
ATOM 2440 O O . VAL B 1 40 ? 0.92 -28.016 -8.977 1 89.69 40 VAL B O 1
ATOM 2443 N N . ASP B 1 41 ? -0.302 -27.375 -10.75 1 87.38 41 ASP B N 1
ATOM 2444 C CA . ASP B 1 41 ? 0.66 -27.844 -11.742 1 87.38 41 ASP B CA 1
ATOM 2445 C C . ASP B 1 41 ? 1.079 -29.281 -11.469 1 87.38 41 ASP B C 1
ATOM 2447 O O . ASP B 1 41 ? 2.271 -29.578 -11.414 1 87.38 41 ASP B O 1
ATOM 2451 N N . TYR B 1 42 ? 0.008 -30.016 -11.156 1 83.62 42 TYR B N 1
ATOM 2452 C CA . TYR B 1 42 ? 0.093 -31.469 -11.086 1 83.62 42 TYR B CA 1
ATOM 2453 C C . TYR B 1 42 ? 0.812 -31.906 -9.82 1 83.62 42 TYR B C 1
ATOM 2455 O O . TYR B 1 42 ? 1.162 -33.094 -9.68 1 83.62 42 TYR B O 1
ATOM 2463 N N . GLU B 1 43 ? 1.074 -31.016 -8.969 1 86.5 43 GLU B N 1
ATOM 2464 C CA . GLU B 1 43 ? 1.607 -31.328 -7.645 1 86.5 43 GLU B CA 1
ATOM 2465 C C . GLU B 1 43 ? 0.521 -31.25 -6.574 1 86.5 43 GLU B C 1
ATOM 2467 O O . GLU B 1 43 ? -0.116 -30.203 -6.41 1 86.5 43 GLU B O 1
ATOM 2472 N N . PRO B 1 44 ? 0.356 -32.312 -5.871 1 90.88 44 PRO B N 1
ATOM 2473 C CA . PRO B 1 44 ? -0.676 -32.312 -4.832 1 90.88 44 PRO B CA 1
ATOM 2474 C C . PRO B 1 44 ? -0.243 -31.531 -3.582 1 90.88 44 PRO B C 1
ATOM 2476 O O . PRO B 1 44 ? 0.921 -31.609 -3.182 1 90.88 44 PRO B O 1
ATOM 2479 N N . VAL B 1 45 ? -1.103 -30.75 -3.066 1 91.56 45 VAL B N 1
ATOM 2480 C CA . VAL B 1 45 ? -0.929 -30.047 -1.794 1 91.56 45 VAL B CA 1
ATOM 2481 C C . VAL B 1 45 ? -1.976 -30.547 -0.794 1 91.56 45 VAL B C 1
ATOM 2483 O O . VAL B 1 45 ? -3.178 -30.453 -1.055 1 91.56 45 VAL B O 1
ATOM 2486 N N . ASP B 1 46 ? -1.482 -31.047 0.304 1 93.88 46 ASP B N 1
ATOM 2487 C CA . ASP B 1 46 ? -2.395 -31.438 1.374 1 93.88 46 ASP B CA 1
ATOM 2488 C C . ASP B 1 46 ? -2.967 -30.219 2.086 1 93.88 46 ASP B C 1
ATOM 2490 O O . ASP B 1 46 ? -2.24 -29.5 2.77 1 93.88 46 ASP B O 1
ATOM 2494 N N . MET B 1 47 ? -4.258 -30.078 1.938 1 94.25 47 MET B N 1
ATOM 2495 C CA . MET B 1 47 ? -4.922 -28.906 2.508 1 94.25 47 MET B CA 1
ATOM 2496 C C . MET B 1 47 ? -5.602 -29.266 3.828 1 94.25 47 MET B C 1
ATOM 2498 O O . MET B 1 47 ? -6.246 -30.297 3.941 1 94.25 47 MET B O 1
ATOM 2502 N N . ALA B 1 48 ? -5.395 -28.484 4.797 1 95.19 48 ALA B N 1
ATOM 2503 C CA . ALA B 1 48 ? -6.051 -28.531 6.102 1 95.19 48 ALA B CA 1
ATOM 2504 C C . ALA B 1 48 ? -6.254 -27.125 6.66 1 95.19 48 ALA B C 1
ATOM 2506 O O . ALA B 1 48 ? -5.879 -26.141 6.027 1 95.19 48 ALA B O 1
ATOM 2507 N N . VAL B 1 49 ? -6.938 -27.109 7.82 1 95.44 49 VAL B N 1
ATOM 2508 C CA . VAL B 1 49 ? -7.098 -25.812 8.484 1 95.44 49 VAL B CA 1
ATOM 2509 C C . VAL B 1 49 ? -5.73 -25.172 8.695 1 95.44 49 VAL B C 1
ATOM 2511 O O . VAL B 1 49 ? -4.816 -25.797 9.234 1 95.44 49 VAL B O 1
ATOM 2514 N N . GLY B 1 50 ? -5.555 -24.016 8.094 1 95.44 50 GLY B N 1
ATOM 2515 C CA . GLY B 1 50 ? -4.309 -23.297 8.281 1 95.44 50 GLY B CA 1
ATOM 2516 C C . GLY B 1 50 ? -3.348 -23.453 7.121 1 95.44 50 GLY B C 1
ATOM 2517 O O . GLY B 1 50 ? -2.365 -22.719 7.02 1 95.44 50 GLY B O 1
ATOM 2518 N N . THR B 1 51 ? -3.576 -24.422 6.273 1 94.62 51 THR B N 1
ATOM 2519 C CA . THR B 1 51 ? -2.74 -24.547 5.086 1 94.62 51 THR B CA 1
ATOM 2520 C C . THR B 1 51 ? -3.074 -23.453 4.078 1 94.62 51 THR B C 1
ATOM 2522 O O . THR B 1 51 ? -4.238 -23.25 3.732 1 94.62 51 THR B O 1
ATOM 2525 N N . CYS B 1 52 ? -2.039 -22.734 3.711 1 93.56 52 CYS B N 1
ATOM 2526 C CA . CYS B 1 52 ? -2.18 -21.641 2.742 1 93.56 52 CYS B CA 1
ATOM 2527 C C . CYS B 1 52 ? -1.459 -21.984 1.442 1 93.56 52 CYS B C 1
ATOM 2529 O O . CYS B 1 52 ? -0.3 -22.406 1.46 1 93.56 52 CYS B O 1
ATOM 2531 N N . VAL B 1 53 ? -2.15 -21.828 0.318 1 91.56 53 VAL B N 1
ATOM 2532 C CA . VAL B 1 53 ? -1.541 -22.125 -0.974 1 91.56 53 VAL B CA 1
ATOM 2533 C C . VAL B 1 53 ? -1.684 -20.922 -1.904 1 91.56 53 VAL B C 1
ATOM 2535 O O . VAL B 1 53 ? -2.73 -20.281 -1.931 1 91.56 53 VAL B O 1
ATOM 2538 N N . ARG B 1 54 ? -0.673 -20.609 -2.6 1 89.38 54 ARG B N 1
ATOM 2539 C CA . ARG B 1 54 ? -0.673 -19.562 -3.615 1 89.38 54 ARG B CA 1
ATOM 2540 C C . ARG B 1 54 ? -0.63 -20.156 -5.016 1 89.38 54 ARG B C 1
ATOM 2542 O O . ARG B 1 54 ? 0.206 -21.016 -5.309 1 89.38 54 ARG B O 1
ATOM 2549 N N . VAL B 1 55 ? -1.536 -19.797 -5.848 1 88.38 55 VAL B N 1
ATOM 2550 C CA . VAL B 1 55 ? -1.553 -20.203 -7.246 1 88.38 55 VAL B CA 1
ATOM 2551 C C . VAL B 1 55 ? -1.37 -18.984 -8.148 1 88.38 55 VAL B C 1
ATOM 2553 O O . VAL B 1 55 ? -2.09 -17.984 -8.008 1 88.38 55 VAL B O 1
ATOM 2556 N N . HIS B 1 56 ? -0.448 -19.031 -9.023 1 86.19 56 HIS B N 1
ATOM 2557 C CA . HIS B 1 56 ? -0.137 -17.922 -9.914 1 86.19 56 HIS B CA 1
ATOM 2558 C C . HIS B 1 56 ? -0.865 -18.062 -11.25 1 86.19 56 HIS B C 1
ATOM 2560 O O . HIS B 1 56 ? -1.217 -19.172 -11.648 1 86.19 56 HIS B O 1
ATOM 2566 N N . PRO B 1 57 ? -1.09 -16.875 -11.883 1 84.5 57 PRO B N 1
ATOM 2567 C CA . PRO B 1 57 ? -1.675 -16.969 -13.227 1 84.5 57 PRO B CA 1
ATOM 2568 C C . PRO B 1 57 ? -0.868 -17.875 -14.156 1 84.5 57 PRO B C 1
ATOM 2570 O O . PRO B 1 57 ? 0.365 -17.859 -14.133 1 84.5 57 PRO B O 1
ATOM 2573 N N . GLY B 1 58 ? -1.673 -18.719 -14.93 1 83.31 58 GLY B N 1
ATOM 2574 C CA . GLY B 1 58 ? -1.018 -19.609 -15.859 1 83.31 58 GLY B CA 1
ATOM 2575 C C . GLY B 1 58 ? -0.825 -21.016 -15.312 1 83.31 58 GLY B C 1
ATOM 2576 O O . GLY B 1 58 ? -0.615 -21.969 -16.062 1 83.31 58 GLY B O 1
ATOM 2577 N N . GLN B 1 59 ? -0.835 -21.141 -14.008 1 86.94 59 GLN B N 1
ATOM 2578 C CA . GLN B 1 59 ? -0.768 -22.469 -13.414 1 86.94 59 GLN B CA 1
ATOM 2579 C C . GLN B 1 59 ? -2.104 -23.203 -13.539 1 86.94 59 GLN B C 1
ATOM 2581 O O . GLN B 1 59 ? -3.164 -22.562 -13.523 1 86.94 59 GLN B O 1
ATOM 2586 N N . VAL B 1 60 ? -1.942 -24.531 -13.727 1 87.5 60 VAL B N 1
ATOM 2587 C CA . VAL B 1 60 ? -3.137 -25.375 -13.789 1 87.5 60 VAL B CA 1
ATOM 2588 C C . VAL B 1 60 ? -3.449 -25.922 -12.398 1 87.5 60 VAL B C 1
ATOM 2590 O O . VAL B 1 60 ? -2.562 -26.438 -11.719 1 87.5 60 VAL B O 1
ATOM 2593 N N . GLN B 1 61 ? -4.703 -25.688 -11.969 1 87.44 61 GLN B N 1
ATOM 2594 C CA . GLN B 1 61 ? -5.066 -26.219 -10.656 1 87.44 61 GLN B CA 1
ATOM 2595 C C . GLN B 1 61 ? -6.348 -27.047 -10.734 1 87.44 61 GLN B C 1
ATOM 2597 O O . GLN B 1 61 ? -7.094 -26.953 -11.703 1 87.44 61 GLN B O 1
ATOM 2602 N N . GLN B 1 62 ? -6.445 -27.906 -9.844 1 86 62 GLN B N 1
ATOM 2603 C CA . GLN B 1 62 ? -7.668 -28.656 -9.57 1 86 62 GLN B CA 1
ATOM 2604 C C . GLN B 1 62 ? -8.117 -28.469 -8.125 1 86 62 GLN B C 1
ATOM 2606 O O . GLN B 1 62 ? -7.379 -28.797 -7.195 1 86 62 GLN B O 1
ATOM 2611 N N . PHE B 1 63 ? -9.344 -28 -8.008 1 81.88 63 PHE B N 1
ATOM 2612 C CA . PHE B 1 63 ? -9.844 -27.672 -6.68 1 81.88 63 PHE B CA 1
ATOM 2613 C C . PHE B 1 63 ? -10.078 -28.938 -5.863 1 81.88 63 PHE B C 1
ATOM 2615 O O . PHE B 1 63 ? -10.398 -30 -6.414 1 81.88 63 PHE B O 1
ATOM 2622 N N . VAL B 1 64 ? -9.961 -28.672 -4.555 1 74.5 64 VAL B N 1
ATOM 2623 C CA . VAL B 1 64 ? -10.344 -29.703 -3.602 1 74.5 64 VAL B CA 1
ATOM 2624 C C . VAL B 1 64 ? -11.836 -30.016 -3.738 1 74.5 64 VAL B C 1
ATOM 2626 O O . VAL B 1 64 ? -12.664 -29.109 -3.711 1 74.5 64 VAL B O 1
ATOM 2629 N N . THR B 1 65 ? -12.211 -31.344 -3.895 1 74.38 65 THR B N 1
ATOM 2630 C CA . THR B 1 65 ? -13.602 -31.688 -4.156 1 74.38 65 THR B CA 1
ATOM 2631 C C . THR B 1 65 ? -14.25 -32.281 -2.908 1 74.38 65 THR B C 1
ATOM 2633 O O . THR B 1 65 ? -15.469 -32.438 -2.861 1 74.38 65 THR B O 1
ATOM 2636 N N . GLU B 1 66 ? -13.492 -32.469 -1.9 1 82.69 66 GLU B N 1
ATOM 2637 C CA . GLU B 1 66 ? -14.078 -32.969 -0.669 1 82.69 66 GLU B CA 1
ATOM 2638 C C . GLU B 1 66 ? -15.117 -32 -0.103 1 82.69 66 GLU B C 1
ATOM 2640 O O . GLU B 1 66 ? -14.812 -30.828 0.133 1 82.69 66 GLU B O 1
ATOM 2645 N N . PRO B 1 67 ? -16.344 -32.438 0.142 1 82.62 67 PRO B N 1
ATOM 2646 C CA . PRO B 1 67 ? -17.438 -31.531 0.522 1 82.62 67 PRO B CA 1
ATOM 2647 C C . PRO B 1 67 ? -17.219 -30.875 1.879 1 82.62 67 PRO B C 1
ATOM 2649 O O . PRO B 1 67 ? -17.719 -29.781 2.125 1 82.62 67 PRO B O 1
ATOM 2652 N N . GLU B 1 68 ? -16.469 -31.5 2.723 1 89.06 68 GLU B N 1
ATOM 2653 C CA . GLU B 1 68 ? -16.297 -30.969 4.07 1 89.06 68 GLU B CA 1
ATOM 2654 C C . GLU B 1 68 ? -15.195 -29.906 4.105 1 89.06 68 GLU B C 1
ATOM 2656 O O . GLU B 1 68 ? -15.039 -29.203 5.102 1 89.06 68 GLU B O 1
ATOM 2661 N N . PHE B 1 69 ? -14.508 -29.844 2.998 1 92.31 69 PHE B N 1
ATOM 2662 C CA . PHE B 1 69 ? -13.398 -28.906 2.98 1 92.31 69 PHE B CA 1
ATOM 2663 C C . PHE B 1 69 ? -13.883 -27.5 2.635 1 92.31 69 PHE B C 1
ATOM 2665 O O . PHE B 1 69 ? -14.664 -27.328 1.699 1 92.31 69 PHE B O 1
ATOM 2672 N N . GLU B 1 70 ? -13.484 -26.531 3.482 1 94.06 70 GLU B N 1
ATOM 2673 C CA . GLU B 1 70 ? -13.773 -25.125 3.207 1 94.06 70 GLU B CA 1
ATOM 2674 C C . GLU B 1 70 ? -12.508 -24.281 3.281 1 94.06 70 GLU B C 1
ATOM 2676 O O . GLU B 1 70 ? -11.578 -24.594 4.027 1 94.06 70 GLU B O 1
ATOM 2681 N N . ALA B 1 71 ? -12.461 -23.297 2.432 1 94.75 71 ALA B N 1
ATOM 2682 C CA . ALA B 1 71 ? -11.312 -22.406 2.4 1 94.75 71 ALA B CA 1
ATOM 2683 C C . ALA B 1 71 ? -11.734 -20.984 2.029 1 94.75 71 ALA B C 1
ATOM 2685 O O . ALA B 1 71 ? -12.742 -20.797 1.346 1 94.75 71 ALA B O 1
ATOM 2686 N N . ALA B 1 72 ? -11.07 -20.047 2.602 1 95.19 72 ALA B N 1
ATOM 2687 C CA . ALA B 1 72 ? -11.172 -18.672 2.125 1 95.19 72 ALA B CA 1
ATOM 2688 C C . ALA B 1 72 ? -10.227 -18.422 0.953 1 95.19 72 ALA B C 1
ATOM 2690 O O . ALA B 1 72 ? -9.078 -18.875 0.969 1 95.19 72 ALA B O 1
ATOM 2691 N N . MET B 1 73 ? -10.734 -17.781 -0.083 1 93.88 73 MET B N 1
ATOM 2692 C CA . MET B 1 73 ? -9.969 -17.547 -1.303 1 93.88 73 MET B CA 1
ATOM 2693 C C . MET B 1 73 ? -9.891 -16.047 -1.616 1 93.88 73 MET B C 1
ATOM 2695 O O . MET B 1 73 ? -10.906 -15.352 -1.565 1 93.88 73 MET B O 1
ATOM 2699 N N . VAL B 1 74 ? -8.719 -15.586 -1.865 1 93.31 74 VAL B N 1
ATOM 2700 C CA . VAL B 1 74 ? -8.508 -14.242 -2.387 1 93.31 74 VAL B CA 1
ATOM 2701 C C . VAL B 1 74 ? -8 -14.32 -3.824 1 93.31 74 VAL B C 1
ATOM 2703 O O . VAL B 1 74 ? -6.957 -14.922 -4.086 1 93.31 74 VAL B O 1
ATOM 2706 N N . VAL B 1 75 ? -8.734 -13.75 -4.746 1 91.12 75 VAL B N 1
ATOM 2707 C CA . VAL B 1 75 ? -8.336 -13.758 -6.152 1 91.12 75 VAL B CA 1
ATOM 2708 C C . VAL B 1 75 ? -8.125 -12.32 -6.637 1 91.12 75 VAL B C 1
ATOM 2710 O O . VAL B 1 75 ? -8.883 -11.422 -6.27 1 91.12 75 VAL B O 1
ATOM 2713 N N . TRP B 1 76 ? -7.129 -12.07 -7.387 1 88.44 76 TRP B N 1
ATOM 2714 C CA . TRP B 1 76 ? -6.879 -10.75 -7.945 1 88.44 76 TRP B CA 1
ATOM 2715 C C . TRP B 1 76 ? -6.254 -10.852 -9.336 1 88.44 76 TRP B C 1
ATOM 2717 O O . TRP B 1 76 ? -5.566 -11.828 -9.641 1 88.44 76 TRP B O 1
ATOM 2727 N N . PRO B 1 77 ? -6.586 -9.836 -10.141 1 84.81 77 PRO B N 1
ATOM 2728 C CA . PRO B 1 77 ? -6.105 -9.906 -11.523 1 84.81 77 PRO B CA 1
ATOM 2729 C C . PRO B 1 77 ? -4.59 -9.766 -11.633 1 84.81 77 PRO B C 1
ATOM 2731 O O . PRO B 1 77 ? -3.947 -9.258 -10.711 1 84.81 77 PRO B O 1
ATOM 2734 N N . VAL B 1 78 ? -4.055 -10.18 -12.734 1 78 78 VAL B N 1
ATOM 2735 C CA . VAL B 1 78 ? -2.621 -10.188 -13 1 78 78 VAL B CA 1
ATOM 2736 C C . VAL B 1 78 ? -2.07 -8.766 -12.938 1 78 78 VAL B C 1
ATOM 2738 O O . VAL B 1 78 ? -0.965 -8.547 -12.43 1 78 78 VAL B O 1
ATOM 2741 N N . ASP B 1 79 ? -2.773 -7.801 -13.32 1 71.31 79 ASP B N 1
ATOM 2742 C CA . ASP B 1 79 ? -2.303 -6.426 -13.422 1 71.31 79 ASP B CA 1
ATOM 2743 C C . ASP B 1 79 ? -2.41 -5.703 -12.086 1 71.31 79 ASP B C 1
ATOM 2745 O O . ASP B 1 79 ? -1.887 -4.598 -11.922 1 71.31 79 ASP B O 1
ATOM 2749 N N . ALA B 1 80 ? -3.086 -6.266 -11.234 1 64.88 80 ALA B N 1
ATOM 2750 C CA . ALA B 1 80 ? -3.248 -5.645 -9.922 1 64.88 80 ALA B CA 1
ATOM 2751 C C . ALA B 1 80 ? -2.234 -6.195 -8.93 1 64.88 80 ALA B C 1
ATOM 2753 O O . ALA B 1 80 ? -2.422 -6.082 -7.711 1 64.88 80 ALA B O 1
ATOM 2754 N N . HIS B 1 81 ? -1.277 -6.828 -9.539 1 57.06 81 HIS B N 1
ATOM 2755 C CA . HIS B 1 81 ? -0.335 -7.414 -8.594 1 57.06 81 HIS B CA 1
ATOM 2756 C C . HIS B 1 81 ? 0.517 -6.344 -7.922 1 57.06 81 HIS B C 1
ATOM 2758 O O . HIS B 1 81 ? 1.203 -5.574 -8.602 1 57.06 81 HIS B O 1
ATOM 2764 N N . PRO B 1 82 ? 0.226 -6.125 -6.613 1 55.81 82 PRO B N 1
ATOM 2765 C CA . PRO B 1 82 ? 1.137 -5.16 -5.988 1 55.81 82 PRO B CA 1
ATOM 2766 C C . PRO B 1 82 ? 2.607 -5.512 -6.203 1 55.81 82 PRO B C 1
ATOM 2768 O O . PRO B 1 82 ? 2.953 -6.691 -6.312 1 55.81 82 PRO B O 1
ATOM 2771 N N . ALA B 1 83 ? 3.332 -4.715 -6.93 1 49.12 83 ALA B N 1
ATOM 2772 C CA . ALA B 1 83 ? 4.766 -4.949 -7.094 1 49.12 83 ALA B CA 1
ATOM 2773 C C . ALA B 1 83 ? 5.344 -5.695 -5.895 1 49.12 83 ALA B C 1
ATOM 2775 O O . ALA B 1 83 ? 5.332 -5.18 -4.773 1 49.12 83 ALA B O 1
ATOM 2776 N N . ASP B 1 84 ? 4.953 -6.871 -5.797 1 46.72 84 ASP B N 1
ATOM 2777 C CA . ASP B 1 84 ? 5.469 -7.656 -4.68 1 46.72 84 ASP B CA 1
ATOM 2778 C C . ASP B 1 84 ? 6.992 -7.75 -4.734 1 46.72 84 ASP B C 1
ATOM 2780 O O . ASP B 1 84 ? 7.547 -8.461 -5.57 1 46.72 84 ASP B O 1
ATOM 2784 N N . PRO B 1 85 ? 7.574 -6.766 -4.309 1 43 85 PRO B N 1
ATOM 2785 C CA . PRO B 1 85 ? 9.023 -6.93 -4.383 1 43 85 PRO B CA 1
ATOM 2786 C C . PRO B 1 85 ? 9.484 -8.32 -3.961 1 43 85 PRO B C 1
ATOM 2788 O O . PRO B 1 85 ? 10.586 -8.75 -4.32 1 43 85 PRO B O 1
ATOM 2791 N N . SER B 1 86 ? 8.844 -8.805 -2.928 1 42.41 86 SER B N 1
ATOM 2792 C CA . SER B 1 86 ? 9.359 -10.039 -2.346 1 42.41 86 SER B CA 1
ATOM 2793 C C . SER B 1 86 ? 8.836 -11.266 -3.084 1 42.41 86 SER B C 1
ATOM 2795 O O . SER B 1 86 ? 9.164 -12.398 -2.73 1 42.41 86 SER B O 1
ATOM 2797 N N . ALA B 1 87 ? 7.734 -11.016 -3.73 1 44.56 87 ALA B N 1
ATOM 2798 C CA . ALA B 1 87 ? 7.277 -12.297 -4.27 1 44.56 87 ALA B CA 1
ATOM 2799 C C . ALA B 1 87 ? 8.438 -13.07 -4.891 1 44.56 87 ALA B C 1
ATOM 2801 O O . ALA B 1 87 ? 9.227 -12.516 -5.66 1 44.56 87 ALA B O 1
ATOM 2802 N N . PRO B 1 88 ? 8.797 -13.984 -4.129 1 44.75 88 PRO B N 1
ATOM 2803 C CA . PRO B 1 88 ? 9.672 -14.836 -4.938 1 44.75 88 PRO B CA 1
ATOM 2804 C C . PRO B 1 88 ? 9.297 -14.836 -6.418 1 44.75 88 PRO B C 1
ATOM 2806 O O . PRO B 1 88 ? 8.117 -14.734 -6.758 1 44.75 88 PRO B O 1
ATOM 2809 N N . ALA B 1 89 ? 10.18 -14.188 -7.18 1 49.69 89 ALA B N 1
ATOM 2810 C CA . ALA B 1 89 ? 10.055 -14.227 -8.633 1 49.69 89 ALA B CA 1
ATOM 2811 C C . ALA B 1 89 ? 9.414 -15.531 -9.094 1 49.69 89 ALA B C 1
ATOM 2813 O O . ALA B 1 89 ? 10.078 -16.562 -9.18 1 49.69 89 ALA B O 1
ATOM 2814 N N . TRP B 1 90 ? 8.266 -15.812 -8.469 1 54.81 90 TRP B N 1
ATOM 2815 C CA . TRP B 1 90 ? 7.625 -16.969 -9.102 1 54.81 90 TRP B CA 1
ATOM 2816 C C . TRP B 1 90 ? 7.746 -16.891 -10.617 1 54.81 90 TRP B C 1
ATOM 2818 O O . TRP B 1 90 ? 7.66 -15.805 -11.203 1 54.81 90 TRP B O 1
ATOM 2828 N N . PHE B 1 91 ? 8.406 -17.844 -10.969 1 57.41 91 PHE B N 1
ATOM 2829 C CA . PHE B 1 91 ? 8.375 -17.984 -12.422 1 57.41 91 PHE B CA 1
ATOM 2830 C C . PHE B 1 91 ? 7.645 -19.266 -12.812 1 57.41 91 PHE B C 1
ATOM 2832 O O . PHE B 1 91 ? 7.703 -20.266 -12.094 1 57.41 91 PHE B O 1
ATOM 2839 N N . PRO B 1 92 ? 6.742 -19.109 -13.688 1 52.16 92 PRO B N 1
ATOM 2840 C CA . PRO B 1 92 ? 5.902 -20.219 -14.133 1 52.16 92 PRO B CA 1
ATOM 2841 C C . PRO B 1 92 ? 6.66 -21.547 -14.164 1 52.16 92 PRO B C 1
ATOM 2843 O O . PRO B 1 92 ? 6.055 -22.609 -14.008 1 52.16 92 PRO B O 1
ATOM 2846 N N . GLY B 1 93 ? 7.918 -21.469 -14.195 1 52.81 93 GLY B N 1
ATOM 2847 C CA . GLY B 1 93 ? 8.672 -22.719 -14.281 1 52.81 93 GLY B CA 1
ATOM 2848 C C . GLY B 1 93 ? 9.094 -23.25 -12.922 1 52.81 93 GLY B C 1
ATOM 2849 O O . GLY B 1 93 ? 9.727 -24.297 -12.836 1 52.81 93 GLY B O 1
ATOM 2850 N N . SER B 1 94 ? 8.883 -22.516 -11.883 1 57.06 94 SER B N 1
ATOM 2851 C CA . SER B 1 94 ? 9.391 -22.953 -10.586 1 57.06 94 SER B CA 1
ATOM 2852 C C . SER B 1 94 ? 8.594 -24.156 -10.07 1 57.06 94 SER B C 1
ATOM 2854 O O . SER B 1 94 ? 9.062 -24.875 -9.18 1 57.06 94 SER B O 1
ATOM 2856 N N . GLY B 1 95 ? 7.793 -24.875 -10.914 1 55.62 95 GLY B N 1
ATOM 2857 C CA . GLY B 1 95 ? 7 -26.078 -10.75 1 55.62 95 GLY B CA 1
ATOM 2858 C C . GLY B 1 95 ? 6.352 -26.188 -9.383 1 55.62 95 GLY B C 1
ATOM 2859 O O . GLY B 1 95 ? 5.305 -26.812 -9.234 1 55.62 95 GLY B O 1
ATOM 2860 N N . ALA B 1 96 ? 7.059 -25.688 -8.164 1 59.16 96 ALA B N 1
ATOM 2861 C CA . ALA B 1 96 ? 6.523 -26.094 -6.867 1 59.16 96 ALA B CA 1
ATOM 2862 C C . ALA B 1 96 ? 5.453 -25.125 -6.383 1 59.16 96 ALA B C 1
ATOM 2864 O O . ALA B 1 96 ? 5.582 -23.906 -6.562 1 59.16 96 ALA B O 1
ATOM 2865 N N . ALA B 1 97 ? 4.305 -25.844 -6.168 1 65.25 97 ALA B N 1
ATOM 2866 C CA . ALA B 1 97 ? 3.248 -25.109 -5.484 1 65.25 97 ALA B CA 1
ATOM 2867 C C . ALA B 1 97 ? 3.791 -24.391 -4.25 1 65.25 97 ALA B C 1
ATOM 2869 O O . ALA B 1 97 ? 4.555 -24.969 -3.477 1 65.25 97 ALA B O 1
ATOM 2870 N N . THR B 1 98 ? 3.604 -23.172 -4.195 1 77.75 98 THR B N 1
ATOM 2871 C CA . THR B 1 98 ? 3.969 -22.438 -2.982 1 77.75 98 THR B CA 1
ATOM 2872 C C . THR B 1 98 ? 2.895 -22.594 -1.91 1 77.75 98 THR B C 1
ATOM 2874 O O . THR B 1 98 ? 1.73 -22.266 -2.133 1 77.75 98 THR B O 1
ATOM 2877 N N . SER B 1 99 ? 3.234 -23.422 -0.856 1 87.75 99 SER B N 1
ATOM 2878 C CA . SER B 1 99 ? 2.283 -23.594 0.237 1 87.75 99 SER B CA 1
ATOM 2879 C C . SER B 1 99 ? 2.957 -23.406 1.592 1 87.75 99 SER B C 1
ATOM 2881 O O . SER B 1 99 ? 4.164 -23.609 1.726 1 87.75 99 SER B O 1
ATOM 2883 N N . TRP B 1 100 ? 2.193 -22.922 2.529 1 89.75 100 TRP B N 1
ATOM 2884 C CA . TRP B 1 100 ? 2.662 -22.672 3.889 1 89.75 100 TRP B CA 1
ATOM 2885 C C . TRP B 1 100 ? 1.682 -23.234 4.918 1 89.75 100 TRP B C 1
ATOM 2887 O O . TRP B 1 100 ? 0.491 -23.375 4.633 1 89.75 100 TRP B O 1
ATOM 2897 N N . ARG B 1 101 ? 2.227 -23.531 6.02 1 91.88 101 ARG B N 1
ATOM 2898 C CA . ARG B 1 101 ? 1.394 -23.875 7.168 1 91.88 101 ARG B CA 1
ATOM 2899 C C . ARG B 1 101 ? 1.366 -22.734 8.18 1 91.88 101 ARG B C 1
ATOM 2901 O O . ARG B 1 101 ? 2.391 -22.406 8.789 1 91.88 101 ARG B O 1
ATOM 2908 N N . LEU B 1 102 ? 0.209 -22.172 8.242 1 93.69 102 LEU B N 1
ATOM 2909 C CA . LEU B 1 102 ? 0.028 -21.078 9.203 1 93.69 102 LEU B CA 1
ATOM 2910 C C . LEU B 1 102 ? -0.49 -21.609 10.531 1 93.69 102 LEU B C 1
ATOM 2912 O O . LEU B 1 102 ? -1.429 -22.406 10.562 1 93.69 102 LEU B O 1
ATOM 2916 N N . GLU B 1 103 ? 0.141 -21.172 11.609 1 90.75 103 GLU B N 1
ATOM 2917 C CA . GLU B 1 103 ? -0.276 -21.641 12.922 1 90.75 103 GLU B CA 1
ATOM 2918 C C . GLU B 1 103 ? -0.387 -20.5 13.922 1 90.75 103 GLU B C 1
ATOM 2920 O O . GLU B 1 103 ? 0.094 -19.391 13.656 1 90.75 103 GLU B O 1
ATOM 2925 N N . GLY B 1 104 ? -1.206 -20.75 14.953 1 92.56 104 GLY B N 1
ATOM 2926 C CA . GLY B 1 104 ? -1.257 -19.875 16.109 1 92.56 104 GLY B CA 1
ATOM 2927 C C . GLY B 1 104 ? -1.756 -18.484 15.781 1 92.56 104 GLY B C 1
ATOM 2928 O O . GLY B 1 104 ? -2.762 -18.328 15.086 1 92.56 104 GLY B O 1
ATOM 2929 N N . ALA B 1 105 ? -0.998 -17.562 16.375 1 90.62 105 ALA B N 1
ATOM 2930 C CA . ALA B 1 105 ? -1.41 -16.156 16.297 1 90.62 105 ALA B CA 1
ATOM 2931 C C . ALA B 1 105 ? -1.312 -15.641 14.859 1 90.62 105 ALA B C 1
ATOM 2933 O O . ALA B 1 105 ? -2.117 -14.805 14.438 1 90.62 105 ALA B O 1
ATOM 2934 N N . PHE B 1 106 ? -0.381 -16.234 14.195 1 92.25 106 PHE B N 1
ATOM 2935 C CA . PHE B 1 106 ? -0.201 -15.75 12.836 1 92.25 106 PHE B CA 1
ATOM 2936 C C . PHE B 1 106 ? -1.354 -16.203 11.945 1 92.25 106 PHE B C 1
ATOM 2938 O O . PHE B 1 106 ? -1.836 -15.438 11.109 1 92.25 106 PHE B O 1
ATOM 2945 N N . ARG B 1 107 ? -1.802 -17.344 12.07 1 94.25 107 ARG B N 1
ATOM 2946 C CA . ARG B 1 107 ? -2.971 -17.812 11.328 1 94.25 107 ARG B CA 1
ATOM 2947 C C . ARG B 1 107 ? -4.18 -16.922 11.594 1 94.25 107 ARG B C 1
ATOM 2949 O O . ARG B 1 107 ? -4.875 -16.516 10.664 1 94.25 107 ARG B O 1
ATOM 2956 N N . ALA B 1 108 ? -4.426 -16.688 12.859 1 94 108 ALA B N 1
ATOM 2957 C CA . ALA B 1 108 ? -5.551 -15.836 13.234 1 94 108 ALA B CA 1
ATOM 2958 C C . ALA B 1 108 ? -5.434 -14.453 12.594 1 94 108 ALA B C 1
ATOM 2960 O O . ALA B 1 108 ? -6.43 -13.898 12.117 1 94 108 ALA B O 1
ATOM 2961 N N . LYS B 1 109 ? -4.273 -13.977 12.562 1 93.06 109 LYS B N 1
ATOM 2962 C CA . LYS B 1 109 ? -4.035 -12.656 11.992 1 93.06 109 LYS B CA 1
ATOM 2963 C C . LYS B 1 109 ? -4.309 -12.648 10.484 1 93.06 109 LYS B C 1
ATOM 2965 O O . LYS B 1 109 ? -4.918 -11.711 9.969 1 93.06 109 LYS B O 1
ATOM 2970 N N . VAL B 1 110 ? -3.82 -13.602 9.812 1 93.75 110 VAL B N 1
ATOM 2971 C CA . VAL B 1 110 ? -4.035 -13.695 8.375 1 93.75 110 VAL B CA 1
ATOM 2972 C C . VAL B 1 110 ? -5.531 -13.789 8.078 1 93.75 110 VAL B C 1
ATOM 2974 O O . VAL B 1 110 ? -6.035 -13.109 7.18 1 93.75 110 VAL B O 1
ATOM 2977 N N . LEU B 1 111 ? -6.215 -14.547 8.852 1 94.62 111 LEU B N 1
ATOM 2978 C CA . LEU B 1 111 ? -7.656 -14.68 8.656 1 94.62 111 LEU B CA 1
ATOM 2979 C C . LEU B 1 111 ? -8.367 -13.359 8.93 1 94.62 111 LEU B C 1
ATOM 2981 O O . LEU B 1 111 ? -9.344 -13.023 8.258 1 94.62 111 LEU B O 1
ATOM 2985 N N . ASP B 1 112 ? -7.863 -12.633 9.898 1 93 112 ASP B N 1
ATOM 2986 C CA . ASP B 1 112 ? -8.414 -11.312 10.172 1 93 112 ASP B CA 1
ATOM 2987 C C . ASP B 1 112 ? -8.219 -10.375 8.977 1 93 112 ASP B C 1
ATOM 2989 O O . ASP B 1 112 ? -9.117 -9.602 8.641 1 93 112 ASP B O 1
ATOM 2993 N N . TRP B 1 113 ? -7.07 -10.461 8.391 1 93.12 113 TRP B N 1
ATOM 2994 C CA . TRP B 1 113 ? -6.789 -9.641 7.223 1 93.12 113 TRP B CA 1
ATOM 2995 C C . TRP B 1 113 ? -7.707 -10.008 6.059 1 93.12 113 TRP B C 1
ATOM 2997 O O . TRP B 1 113 ? -8.219 -9.133 5.363 1 93.12 113 TRP B O 1
ATOM 3007 N N . ILE B 1 114 ? -7.891 -11.242 5.828 1 94.88 114 ILE B N 1
ATOM 3008 C CA . ILE B 1 114 ? -8.773 -11.703 4.766 1 94.88 114 ILE B CA 1
ATOM 3009 C C . ILE B 1 114 ? -10.203 -11.234 5.043 1 94.88 114 ILE B C 1
ATOM 3011 O O . ILE B 1 114 ? -10.914 -10.812 4.129 1 94.88 114 ILE B O 1
ATOM 3015 N N . GLN B 1 115 ? -10.602 -11.32 6.309 1 93.44 115 GLN B N 1
ATOM 3016 C CA . GLN B 1 115 ? -11.922 -10.82 6.684 1 93.44 115 GLN B CA 1
ATOM 3017 C C . GLN B 1 115 ? -12.039 -9.32 6.418 1 93.44 115 GLN B C 1
ATOM 3019 O O . GLN B 1 115 ? -13.086 -8.844 5.977 1 93.44 115 GLN B O 1
ATOM 3024 N N . GLU B 1 116 ? -10.992 -8.602 6.695 1 92.56 116 GLU B N 1
ATOM 3025 C CA 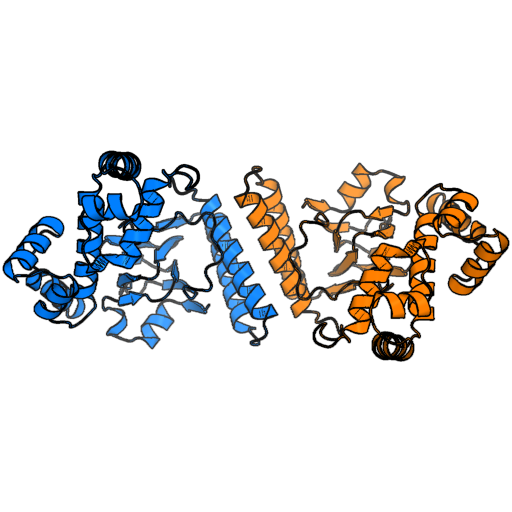. GLU B 1 116 ? -10.984 -7.172 6.395 1 92.56 116 GLU B CA 1
ATOM 3026 C C . GLU B 1 116 ? -11.156 -6.922 4.898 1 92.56 116 GLU B C 1
ATOM 3028 O O . GLU B 1 116 ? -11.922 -6.047 4.492 1 92.56 116 GLU B O 1
ATOM 3033 N N . LEU B 1 117 ? -10.461 -7.641 4.074 1 94.06 117 LEU B N 1
ATOM 3034 C CA . LEU B 1 117 ? -10.594 -7.551 2.623 1 94.06 117 LEU B CA 1
ATOM 3035 C C . LEU B 1 117 ? -12.031 -7.824 2.193 1 94.06 117 LEU B C 1
ATOM 3037 O O . LEU B 1 117 ? -12.578 -7.113 1.35 1 94.06 117 LEU B O 1
ATOM 3041 N N . ARG B 1 118 ? -12.602 -8.812 2.812 1 93.38 118 ARG B N 1
ATOM 3042 C CA . ARG B 1 118 ? -13.984 -9.18 2.512 1 93.38 118 ARG B CA 1
ATOM 3043 C C . ARG B 1 118 ? -14.938 -8.039 2.836 1 93.38 118 ARG B C 1
ATOM 3045 O O . ARG B 1 118 ? -15.828 -7.723 2.043 1 93.38 118 ARG B O 1
ATOM 3052 N N . GLU B 1 119 ? -14.789 -7.461 3.996 1 92.75 119 GLU B N 1
ATOM 3053 C CA . GLU B 1 119 ? -15.648 -6.367 4.434 1 92.75 119 GLU B CA 1
ATOM 3054 C C . GLU B 1 119 ? -15.516 -5.156 3.516 1 92.75 119 GLU B C 1
ATOM 3056 O O . GLU B 1 119 ? -16.516 -4.539 3.146 1 92.75 119 GLU B O 1
ATOM 3061 N N . GLU B 1 120 ? -14.305 -4.848 3.16 1 92.19 120 GLU B N 1
ATOM 3062 C CA . GLU B 1 120 ? -14.094 -3.699 2.283 1 92.19 120 GLU B CA 1
ATOM 3063 C C . GLU B 1 120 ? -14.602 -3.979 0.874 1 92.19 120 GLU B C 1
ATOM 3065 O O . GLU B 1 120 ? -15.094 -3.072 0.194 1 92.19 120 GLU B O 1
ATOM 3070 N N . GLN B 1 121 ? -14.422 -5.184 0.433 1 90.62 121 GLN B N 1
ATOM 3071 C CA . GLN B 1 121 ? -15 -5.566 -0.853 1 90.62 121 GLN B CA 1
ATOM 3072 C C . GLN B 1 121 ? -16.516 -5.383 -0.851 1 90.62 121 GLN B C 1
ATOM 3074 O O . GLN B 1 121 ? -17.094 -4.914 -1.834 1 90.62 121 GLN B O 1
ATOM 3079 N N . ALA B 1 122 ? -17.141 -5.773 0.217 1 90.38 122 ALA B N 1
ATOM 3080 C CA . ALA B 1 122 ? -18.594 -5.641 0.342 1 90.38 122 ALA B CA 1
ATOM 3081 C C . ALA B 1 122 ? -19.016 -4.176 0.31 1 90.38 122 ALA B C 1
ATOM 3083 O O . ALA B 1 122 ? -20.109 -3.85 -0.151 1 90.38 122 ALA B O 1
ATOM 3084 N N . ARG B 1 123 ? -18.094 -3.279 0.785 1 88.81 123 ARG B N 1
ATOM 3085 C CA . ARG B 1 123 ? -18.375 -1.852 0.851 1 88.81 123 ARG B CA 1
ATOM 3086 C C . ARG B 1 123 ? -17.922 -1.139 -0.415 1 88.81 123 ARG B C 1
ATOM 3088 O O . ARG B 1 123 ? -18.031 0.085 -0.52 1 88.81 123 ARG B O 1
ATOM 3095 N N . PHE B 1 124 ? -17.453 -1.911 -1.339 1 88.19 124 PHE B N 1
ATOM 3096 C CA . PHE B 1 124 ? -16.859 -1.333 -2.533 1 88.19 124 PHE B CA 1
ATOM 3097 C C . PHE B 1 124 ? -17.859 -0.48 -3.291 1 88.19 124 PHE B C 1
ATOM 3099 O O . PHE B 1 124 ? -18.969 -0.945 -3.611 1 88.19 124 PHE B O 1
ATOM 3106 N N . ASP B 1 125 ? -17.453 0.779 -3.578 1 86.31 125 ASP B N 1
ATOM 3107 C CA . ASP B 1 125 ? -18.375 1.713 -4.223 1 86.31 125 ASP B CA 1
ATOM 3108 C C . ASP B 1 125 ? -17.938 2.008 -5.656 1 86.31 125 ASP B C 1
ATOM 3110 O O . ASP B 1 125 ? -18.547 2.826 -6.344 1 86.31 125 ASP B O 1
ATOM 3114 N N . GLY B 1 126 ? -16.906 1.418 -6.105 1 82.25 126 GLY B N 1
ATOM 3115 C CA . GLY B 1 126 ? -16.453 1.58 -7.48 1 82.25 126 GLY B CA 1
ATOM 3116 C C . GLY B 1 126 ? -15.531 2.768 -7.672 1 82.25 126 GLY B C 1
ATOM 3117 O O . GLY B 1 126 ? -15 2.982 -8.766 1 82.25 126 GLY B O 1
ATOM 3118 N N . LEU B 1 127 ? -15.289 3.525 -6.633 1 83.44 127 LEU B N 1
ATOM 3119 C CA . LEU B 1 127 ? -14.445 4.711 -6.723 1 83.44 127 LEU B CA 1
ATOM 3120 C C . LEU B 1 127 ? -12.969 4.34 -6.617 1 83.44 127 LEU B C 1
ATOM 3122 O O . LEU B 1 127 ? -12.625 3.309 -6.035 1 83.44 127 LEU B O 1
ATOM 3126 N N . PRO B 1 128 ? -12.117 5.133 -7.16 1 82.56 128 PRO B N 1
ATOM 3127 C CA . PRO B 1 128 ? -10.688 4.832 -7.18 1 82.56 128 PRO B CA 1
ATOM 3128 C C . PRO B 1 128 ? -10.109 4.637 -5.777 1 82.56 128 PRO B C 1
ATOM 3130 O O . PRO B 1 128 ? -9.25 3.771 -5.578 1 82.56 128 PRO B O 1
ATOM 3133 N N . ARG B 1 129 ? -10.562 5.371 -4.859 1 83.81 129 ARG B N 1
ATOM 3134 C CA . ARG B 1 129 ? -10.023 5.262 -3.508 1 83.81 129 ARG B CA 1
ATOM 3135 C C . ARG B 1 129 ? -10.336 3.895 -2.906 1 83.81 129 ARG B C 1
ATOM 3137 O O . ARG B 1 129 ? -9.523 3.342 -2.158 1 83.81 129 ARG B O 1
ATOM 3144 N N . SER B 1 130 ? -11.531 3.457 -3.199 1 87 130 SER B N 1
ATOM 3145 C CA . SER B 1 130 ? -11.906 2.139 -2.701 1 87 130 SER B CA 1
ATOM 3146 C C . SER B 1 130 ? -11.07 1.041 -3.352 1 87 130 SER B C 1
ATOM 3148 O O . SER B 1 130 ? -10.688 0.074 -2.693 1 87 130 SER B O 1
ATOM 3150 N N . HIS B 1 131 ? -10.82 1.251 -4.621 1 86.81 131 HIS B N 1
ATOM 3151 C CA . HIS B 1 131 ? -9.938 0.317 -5.316 1 86.81 131 HIS B CA 1
ATOM 3152 C C . HIS B 1 131 ? -8.539 0.321 -4.703 1 86.81 131 HIS B C 1
ATOM 3154 O O . HIS B 1 131 ? -7.973 -0.74 -4.438 1 86.81 131 HIS B O 1
ATOM 3160 N N . GLU B 1 132 ? -8.094 1.452 -4.492 1 87.69 132 GLU B N 1
ATOM 3161 C CA . GLU B 1 132 ? -6.754 1.602 -3.92 1 87.69 132 GLU B CA 1
ATOM 3162 C C . GLU B 1 132 ? -6.672 0.972 -2.533 1 87.69 132 GLU B C 1
ATOM 3164 O O . GLU B 1 132 ? -5.664 0.357 -2.182 1 87.69 132 GLU B O 1
ATOM 3169 N N . LEU B 1 133 ? -7.711 1.159 -1.764 1 91.06 133 LEU B N 1
ATOM 3170 C CA . LEU B 1 133 ? -7.727 0.58 -0.425 1 91.06 133 LEU B CA 1
ATOM 3171 C C . LEU B 1 133 ? -7.633 -0.941 -0.49 1 91.06 133 LEU B C 1
ATOM 3173 O O . LEU B 1 133 ? -6.828 -1.549 0.22 1 91.06 133 LEU B O 1
ATOM 3177 N N . LEU B 1 134 ? -8.398 -1.519 -1.347 1 91.69 134 LEU B N 1
ATOM 3178 C CA . LEU B 1 134 ? -8.391 -2.971 -1.496 1 91.69 134 LEU B CA 1
ATOM 3179 C C . LEU B 1 134 ? -7.012 -3.461 -1.941 1 91.69 134 LEU B C 1
ATOM 3181 O O . LEU B 1 134 ? -6.492 -4.438 -1.399 1 91.69 134 LEU B O 1
ATOM 3185 N N . GLN B 1 135 ? -6.422 -2.807 -2.857 1 89.38 135 GLN B N 1
ATOM 3186 C CA . GLN B 1 135 ? -5.09 -3.166 -3.332 1 89.38 135 GLN B CA 1
ATOM 3187 C C . GLN B 1 135 ? -4.055 -3.031 -2.219 1 89.38 135 GLN B C 1
ATOM 3189 O O . GLN B 1 135 ? -3.152 -3.863 -2.098 1 89.38 135 GLN B O 1
ATOM 3194 N N . THR B 1 136 ? -4.168 -1.975 -1.504 1 90.94 136 THR B N 1
ATOM 3195 C CA . THR B 1 136 ? -3.236 -1.708 -0.415 1 90.94 136 THR B CA 1
ATOM 3196 C C . THR B 1 136 ? -3.348 -2.777 0.668 1 90.94 136 THR B C 1
ATOM 3198 O O . THR B 1 136 ? -2.336 -3.268 1.173 1 90.94 136 THR B O 1
ATOM 3201 N N . LEU B 1 137 ? -4.562 -3.135 1.032 1 93.12 137 LEU B N 1
ATOM 3202 C CA . LEU B 1 137 ? -4.785 -4.18 2.025 1 93.12 137 LEU B CA 1
ATOM 3203 C C . LEU B 1 137 ? -4.219 -5.512 1.549 1 93.12 137 LEU B C 1
ATOM 3205 O O . LEU B 1 137 ? -3.594 -6.238 2.324 1 93.12 137 LEU B O 1
ATOM 3209 N N . LEU B 1 138 ? -4.441 -5.812 0.315 1 92.5 138 LEU B N 1
ATOM 3210 C CA . LEU B 1 138 ? -3.887 -7.035 -0.257 1 92.5 138 LEU B CA 1
ATOM 3211 C C . LEU B 1 138 ? -2.361 -7.016 -0.208 1 92.5 138 LEU B C 1
ATOM 3213 O O . LEU B 1 138 ? -1.735 -8 0.18 1 92.5 138 LEU B O 1
ATOM 3217 N N . LYS B 1 139 ? -1.803 -5.93 -0.654 1 90.56 139 LYS B N 1
ATOM 3218 C CA . LYS B 1 139 ? -0.351 -5.777 -0.618 1 90.56 139 LYS B CA 1
ATOM 3219 C C . LYS B 1 139 ? 0.192 -6.008 0.79 1 90.56 139 LYS B C 1
ATOM 3221 O O . LYS B 1 139 ? 1.212 -6.68 0.964 1 90.56 139 LYS B O 1
ATOM 3226 N N . ALA B 1 140 ? -0.465 -5.449 1.771 1 91.38 140 ALA B N 1
ATOM 3227 C CA . ALA B 1 140 ? -0.032 -5.625 3.154 1 91.38 140 ALA B CA 1
ATOM 3228 C C . ALA B 1 140 ? -0.051 -7.102 3.551 1 91.38 140 ALA B C 1
ATOM 3230 O O . ALA B 1 140 ? 0.885 -7.59 4.188 1 91.38 140 ALA B O 1
ATOM 3231 N N . LEU B 1 141 ? -1.109 -7.785 3.219 1 91.44 141 LEU B N 1
ATOM 3232 C CA . LEU B 1 141 ? -1.232 -9.211 3.508 1 91.44 141 LEU B CA 1
ATOM 3233 C C . LEU B 1 141 ? -0.09 -9.992 2.869 1 91.44 141 LEU B C 1
ATOM 3235 O O . LEU B 1 141 ? 0.566 -10.797 3.537 1 91.44 141 LEU B O 1
ATOM 3239 N N . LEU B 1 142 ? 0.178 -9.758 1.631 1 89.12 142 LEU B N 1
ATOM 3240 C CA . LEU B 1 142 ? 1.203 -10.492 0.894 1 89.12 142 LEU B CA 1
ATOM 3241 C C . LEU B 1 142 ? 2.592 -10.18 1.44 1 89.12 142 LEU B C 1
ATOM 3243 O O . LEU B 1 142 ? 3.439 -11.07 1.544 1 89.12 142 LEU B O 1
ATOM 3247 N N . LEU B 1 143 ? 2.85 -8.922 1.774 1 87.81 143 LEU B N 1
ATOM 3248 C CA . LEU B 1 143 ? 4.129 -8.539 2.365 1 87.81 143 LEU B CA 1
ATOM 3249 C C . LEU B 1 143 ? 4.344 -9.242 3.699 1 87.81 143 LEU B C 1
ATOM 3251 O O . LEU B 1 143 ? 5.441 -9.727 3.98 1 87.81 143 LEU B O 1
ATOM 3255 N N . ARG B 1 144 ? 3.311 -9.266 4.496 1 89.31 144 ARG B N 1
ATOM 3256 C CA . ARG B 1 144 ? 3.439 -9.914 5.801 1 89.31 144 ARG B CA 1
ATOM 3257 C C . ARG B 1 144 ? 3.713 -11.406 5.648 1 89.31 144 ARG B C 1
ATOM 3259 O O . ARG B 1 144 ? 4.492 -11.977 6.41 1 89.31 144 ARG B O 1
ATOM 3266 N N . MET B 1 145 ? 3.043 -12.055 4.699 1 87.12 145 MET B N 1
ATOM 3267 C CA . MET B 1 145 ? 3.305 -13.453 4.383 1 87.12 145 MET B CA 1
ATOM 3268 C C . MET B 1 145 ? 4.758 -13.656 3.967 1 87.12 145 MET B C 1
ATOM 3270 O O . MET B 1 145 ? 5.414 -14.594 4.426 1 87.12 145 MET B O 1
ATOM 3274 N N . ALA B 1 146 ? 5.25 -12.797 3.168 1 83.75 146 ALA B N 1
ATOM 3275 C CA . ALA B 1 146 ? 6.625 -12.891 2.678 1 83.75 146 ALA B CA 1
ATOM 3276 C C . ALA B 1 146 ? 7.625 -12.734 3.818 1 83.75 146 ALA B C 1
ATOM 3278 O O . ALA B 1 146 ? 8.68 -13.367 3.816 1 83.75 146 ALA B O 1
ATOM 3279 N N . ILE B 1 147 ? 7.305 -11.867 4.703 1 84.44 147 ILE B N 1
ATOM 3280 C CA . ILE B 1 147 ? 8.188 -11.633 5.844 1 84.44 147 ILE B CA 1
ATOM 3281 C C . ILE B 1 147 ? 8.18 -12.852 6.758 1 84.44 147 ILE B C 1
ATOM 3283 O O . ILE B 1 147 ? 9.227 -13.266 7.258 1 84.44 147 ILE B O 1
ATOM 3287 N N . ALA B 1 148 ? 6.98 -13.359 7 1 85.25 148 ALA B N 1
ATOM 3288 C CA . ALA B 1 148 ? 6.836 -14.516 7.891 1 85.25 148 ALA B CA 1
ATOM 3289 C C . ALA B 1 148 ? 7.477 -15.758 7.281 1 85.25 148 ALA B C 1
ATOM 3291 O O . ALA B 1 148 ? 7.984 -16.625 8.008 1 85.25 148 ALA B O 1
ATOM 3292 N N . PHE B 1 149 ? 7.363 -15.891 5.953 1 81.81 149 PHE B N 1
ATOM 3293 C CA . PHE B 1 149 ? 7.902 -17.047 5.246 1 81.81 149 PHE B CA 1
ATOM 3294 C C . PHE B 1 149 ? 8.922 -16.609 4.199 1 81.81 149 PHE B C 1
ATOM 3296 O O . PHE B 1 149 ? 8.641 -16.641 2.998 1 81.81 149 PHE B O 1
ATOM 3303 N N . PRO B 1 150 ? 9.953 -16.109 4.781 1 66.38 150 PRO B N 1
ATOM 3304 C CA . PRO B 1 150 ? 10.969 -15.68 3.816 1 66.38 150 PRO B CA 1
ATOM 3305 C C . PRO B 1 150 ? 11.383 -16.797 2.857 1 66.38 150 PRO B C 1
ATOM 3307 O O . PRO B 1 150 ? 11.523 -17.938 3.271 1 66.38 150 PRO B O 1
ATOM 3310 N N . GLU B 1 151 ? 10.742 -16.797 1.692 1 55.5 151 GLU B N 1
ATOM 3311 C CA . GLU B 1 151 ? 11.141 -17.844 0.745 1 55.5 151 GLU B CA 1
ATOM 3312 C C . GLU B 1 151 ? 12.664 -17.922 0.636 1 55.5 151 GLU B C 1
ATOM 3314 O O . GLU B 1 151 ? 13.359 -16.922 0.793 1 55.5 151 GLU B O 1
ATOM 3319 N N . SER B 1 152 ? 13.148 -19 0.934 1 48.19 152 SER B N 1
ATOM 3320 C CA . SER B 1 152 ? 14.523 -19.297 0.557 1 48.19 152 SER B CA 1
ATOM 3321 C C . SER B 1 152 ? 14.844 -18.781 -0.841 1 48.19 152 SER B C 1
ATOM 3323 O O . SER B 1 152 ? 15.531 -19.453 -1.616 1 48.19 152 SER B O 1
ATOM 3325 N N . VAL B 1 153 ? 13.844 -18.188 -1.434 1 45.81 153 VAL B N 1
ATOM 3326 C CA . VAL B 1 153 ? 14.297 -17.766 -2.754 1 45.81 153 VAL B CA 1
ATOM 3327 C C . VAL B 1 153 ? 15.594 -16.969 -2.625 1 45.81 153 VAL B C 1
ATOM 3329 O O . VAL B 1 153 ? 15.727 -16.125 -1.738 1 45.81 153 VAL B O 1
ATOM 3332 N N . PRO B 1 154 ? 16.531 -17.422 -3.184 1 46.47 154 PRO B N 1
ATOM 3333 C CA . PRO B 1 154 ? 17.703 -16.547 -3.232 1 46.47 154 PRO B CA 1
ATOM 3334 C C . PRO B 1 154 ? 17.359 -15.086 -3.506 1 46.47 154 PRO B C 1
ATOM 3336 O O . PRO B 1 154 ? 16.391 -14.805 -4.207 1 46.47 154 PRO B O 1
ATOM 3339 N N . ASP B 1 155 ? 17.422 -14.234 -2.574 1 44.81 155 ASP B N 1
ATOM 3340 C CA . ASP B 1 155 ? 17.219 -12.797 -2.76 1 44.81 155 ASP B CA 1
ATOM 3341 C C . ASP B 1 155 ? 17.359 -12.406 -4.23 1 44.81 155 ASP B C 1
ATOM 3343 O O . ASP B 1 155 ? 18.359 -12.727 -4.875 1 44.81 155 ASP B O 1
ATOM 3347 N N . ALA B 1 156 ? 16.266 -12.25 -5.051 1 46.38 156 ALA B N 1
ATOM 3348 C CA . ALA B 1 156 ? 16.453 -11.766 -6.414 1 46.38 156 ALA B CA 1
ATOM 3349 C C . ALA B 1 156 ? 17.75 -10.969 -6.539 1 46.38 156 ALA B C 1
ATOM 3351 O O . ALA B 1 156 ? 18.438 -11.031 -7.562 1 46.38 156 ALA B O 1
ATOM 3352 N N . GLY B 1 157 ? 18 -10.086 -5.613 1 49.97 157 GLY B N 1
ATOM 3353 C CA . GLY B 1 157 ? 19.266 -9.359 -5.613 1 49.97 157 GLY B CA 1
ATOM 3354 C C . GLY B 1 157 ? 20.469 -10.273 -5.652 1 49.97 157 GLY B C 1
ATOM 3355 O O . GLY B 1 157 ? 21.594 -9.828 -5.93 1 49.97 157 GLY B O 1
ATOM 3356 N N . LYS B 1 158 ? 19.969 -11.68 -5.449 1 61.91 158 LYS B N 1
ATOM 3357 C CA . LYS B 1 158 ? 21.109 -12.57 -5.379 1 61.91 158 LYS B CA 1
ATOM 3358 C C . LYS B 1 158 ? 21.109 -13.562 -6.543 1 61.91 158 LYS B C 1
ATOM 3360 O O . LYS B 1 158 ? 22.031 -14.359 -6.684 1 61.91 158 LYS B O 1
ATOM 3365 N N . LEU B 1 159 ? 19.875 -13.328 -7.355 1 71.88 159 LEU B N 1
ATOM 3366 C CA . LEU B 1 159 ? 19.922 -14.227 -8.508 1 71.88 159 LEU B CA 1
ATOM 3367 C C . LEU B 1 159 ? 20.797 -13.641 -9.609 1 71.88 159 LEU B C 1
ATOM 3369 O O . LEU B 1 159 ? 20.781 -12.422 -9.836 1 71.88 159 LEU B O 1
ATOM 3373 N N . PRO B 1 160 ? 21.453 -14.594 -10.289 1 81.75 160 PRO B N 1
ATOM 3374 C CA . PRO B 1 160 ? 22.281 -14.086 -11.391 1 81.75 160 PRO B CA 1
ATOM 3375 C C . PRO B 1 160 ? 21.453 -13.43 -12.484 1 81.75 160 PRO B C 1
ATOM 3377 O O . PRO B 1 160 ? 20.438 -13.984 -12.922 1 81.75 160 PRO B O 1
ATOM 3380 N N . GLN B 1 161 ? 21.812 -12.297 -12.836 1 87.38 161 GLN B N 1
ATOM 3381 C CA . GLN B 1 161 ? 21.109 -11.508 -13.844 1 87.38 161 GLN B CA 1
ATOM 3382 C C . GLN B 1 161 ? 20.875 -12.312 -15.117 1 87.38 161 GLN B C 1
ATOM 3384 O O . GLN B 1 161 ? 19.781 -12.273 -15.688 1 87.38 161 GLN B O 1
ATOM 3389 N N . PRO B 1 162 ? 21.812 -13.086 -15.539 1 92 162 PRO B N 1
ATOM 3390 C CA . PRO B 1 162 ? 21.578 -13.883 -16.75 1 92 162 PRO B CA 1
ATOM 3391 C C . PRO B 1 162 ? 20.422 -14.852 -16.609 1 92 162 PRO B C 1
ATOM 3393 O O . PRO B 1 162 ? 19.703 -15.109 -17.578 1 92 162 PRO B O 1
ATOM 3396 N N . TYR B 1 163 ? 20.281 -15.352 -15.477 1 89.69 163 TYR B N 1
ATOM 3397 C CA . TYR B 1 163 ? 19.172 -16.266 -15.25 1 89.69 163 TYR B CA 1
ATOM 3398 C C . TYR B 1 163 ? 17.844 -15.547 -15.344 1 89.69 163 TYR B C 1
ATOM 3400 O O . TYR B 1 163 ? 16.891 -16.047 -15.961 1 89.69 163 TYR B O 1
ATOM 3408 N N . LEU B 1 164 ? 17.812 -14.414 -14.727 1 85.31 164 LEU B N 1
ATOM 3409 C CA . LEU B 1 164 ? 16.578 -13.633 -14.742 1 85.31 164 LEU B CA 1
ATOM 3410 C C . LEU B 1 164 ? 16.188 -13.258 -16.172 1 85.31 164 LEU B C 1
ATOM 3412 O O . LEU B 1 164 ? 15.023 -13.367 -16.547 1 85.31 164 LEU B O 1
ATOM 3416 N N . GLU B 1 165 ? 17.094 -12.875 -16.875 1 90.25 165 GLU B N 1
ATOM 3417 C CA . GLU B 1 165 ? 16.844 -12.484 -18.266 1 90.25 165 GLU B CA 1
ATOM 3418 C C . GLU B 1 165 ? 16.453 -13.688 -19.109 1 90.25 165 GLU B C 1
ATOM 3420 O O . GLU B 1 165 ? 15.594 -13.578 -19.984 1 90.25 165 GLU B O 1
ATOM 3425 N N . LEU B 1 166 ? 17.156 -14.758 -18.875 1 92.19 166 LEU B N 1
ATOM 3426 C CA . LEU B 1 166 ? 16.797 -15.992 -19.578 1 92.19 166 LEU B CA 1
ATOM 3427 C C . LEU B 1 166 ? 15.344 -16.359 -19.328 1 92.19 166 LEU B C 1
ATOM 3429 O O . LEU B 1 166 ? 14.602 -16.641 -20.266 1 92.19 166 LEU B O 1
ATOM 3433 N N . ARG B 1 167 ? 15.008 -16.359 -18.172 1 87.5 167 ARG B N 1
ATOM 3434 C CA . ARG B 1 167 ? 13.648 -16.719 -17.781 1 87.5 167 ARG B CA 1
ATOM 3435 C C . ARG B 1 167 ? 12.625 -15.805 -18.453 1 87.5 167 ARG B C 1
ATOM 3437 O O . ARG B 1 167 ? 11.617 -16.266 -18.969 1 87.5 167 ARG B O 1
ATOM 3444 N N . GLU B 1 168 ? 12.859 -14.57 -18.359 1 87.38 168 GLU B N 1
ATOM 3445 C CA . GLU B 1 168 ? 11.953 -13.594 -18.953 1 87.38 168 GLU B CA 1
ATOM 3446 C C . GLU B 1 168 ? 11.812 -13.82 -20.453 1 87.38 168 GLU B C 1
ATOM 3448 O O . GLU B 1 168 ? 10.703 -13.805 -20.984 1 87.38 168 GLU B O 1
ATOM 3453 N N . HIS B 1 169 ? 12.898 -13.969 -21.062 1 91.75 169 HIS B N 1
ATOM 3454 C CA . HIS B 1 169 ? 12.906 -14.203 -22.5 1 91.75 169 HIS B CA 1
ATOM 3455 C C . HIS B 1 169 ? 12.188 -15.508 -22.844 1 91.75 169 HIS B C 1
ATOM 3457 O O . HIS B 1 169 ? 11.398 -15.547 -23.797 1 91.75 169 HIS B O 1
ATOM 3463 N N . LEU B 1 170 ? 12.477 -16.5 -22.094 1 90.44 170 LEU B N 1
ATOM 3464 C CA . LEU B 1 170 ? 11.859 -17.812 -22.312 1 90.44 170 LEU B CA 1
ATOM 3465 C C . LEU B 1 170 ? 10.344 -17.719 -22.172 1 90.44 170 LEU B C 1
ATOM 3467 O O . LEU B 1 170 ? 9.609 -18.266 -23 1 90.44 170 LEU B O 1
ATOM 3471 N N . GLU B 1 171 ? 9.867 -17.016 -21.234 1 88.12 171 GLU B N 1
ATOM 3472 C CA . GLU B 1 171 ? 8.43 -16.875 -21.016 1 88.12 171 GLU B CA 1
ATOM 3473 C C . GLU B 1 171 ? 7.75 -16.203 -22.203 1 88.12 171 GLU B C 1
ATOM 3475 O O . GLU B 1 171 ? 6.633 -16.578 -22.578 1 88.12 171 GLU B O 1
ATOM 3480 N N . ALA B 1 172 ? 8.469 -15.305 -22.734 1 88.62 172 ALA B N 1
ATOM 3481 C CA . ALA B 1 172 ? 7.914 -14.562 -23.859 1 88.62 172 ALA B CA 1
ATOM 3482 C C . ALA B 1 172 ? 7.938 -15.406 -25.141 1 88.62 172 ALA B C 1
ATOM 3484 O O . ALA B 1 172 ? 7.211 -15.117 -26.094 1 88.62 172 ALA B O 1
ATOM 3485 N N . HIS B 1 173 ? 8.773 -16.469 -25.141 1 92.88 173 HIS B N 1
ATOM 3486 C CA . HIS B 1 173 ? 8.984 -17.203 -26.391 1 92.88 173 HIS B CA 1
ATOM 3487 C C . HIS B 1 173 ? 8.898 -18.719 -26.156 1 92.88 173 HIS B C 1
ATOM 3489 O O . HIS B 1 173 ? 9.562 -19.484 -26.859 1 92.88 173 HIS B O 1
ATOM 3495 N N . VAL B 1 174 ? 8.188 -19.141 -25.25 1 92.81 174 VAL B N 1
ATOM 3496 C CA . VAL B 1 174 ? 8.188 -20.531 -24.812 1 92.81 174 VAL B CA 1
ATOM 3497 C C . VAL B 1 174 ? 7.758 -21.438 -25.969 1 92.81 174 VAL B C 1
ATOM 3499 O O . VAL B 1 174 ? 8.32 -22.531 -26.141 1 92.81 174 VAL B O 1
ATOM 3502 N N . SER B 1 175 ? 6.91 -21 -26.781 1 93.94 175 SER B N 1
ATOM 3503 C CA . SER B 1 175 ? 6.371 -21.844 -27.859 1 93.94 175 SER B CA 1
ATOM 3504 C C . SER B 1 175 ? 7.387 -22.031 -28.984 1 93.94 175 SER B C 1
ATOM 3506 O O . SER B 1 175 ? 7.281 -22.969 -29.766 1 93.94 175 SER B O 1
ATOM 3508 N N . GLN B 1 176 ? 8.336 -21.188 -29.047 1 94.44 176 GLN B N 1
ATOM 3509 C CA . GLN B 1 176 ? 9.352 -21.266 -30.094 1 94.44 176 GLN B CA 1
ATOM 3510 C C . GLN B 1 176 ? 10.453 -22.25 -29.703 1 94.44 176 GLN B C 1
ATOM 3512 O O . GLN B 1 176 ? 11.328 -22.562 -30.531 1 94.44 176 GLN B O 1
ATOM 3517 N N . ARG B 1 177 ? 10.492 -22.703 -28.531 1 93.06 177 ARG B N 1
ATOM 3518 C CA . ARG B 1 177 ? 11.484 -23.641 -28 1 93.06 177 ARG B CA 1
ATOM 3519 C C . ARG B 1 177 ? 12.898 -23.188 -28.344 1 93.06 177 ARG B C 1
ATOM 3521 O O . ARG B 1 177 ? 13.672 -23.938 -28.938 1 93.06 177 ARG B O 1
ATOM 3528 N N . PRO B 1 178 ? 13.18 -22.016 -27.859 1 94.88 178 PRO B N 1
ATOM 3529 C CA . PRO B 1 178 ? 14.5 -21.531 -28.266 1 94.88 178 PRO B CA 1
ATOM 3530 C C . PRO B 1 178 ? 15.641 -22.406 -27.781 1 94.88 178 PRO B C 1
ATOM 3532 O O . PRO B 1 178 ? 15.57 -22.953 -26.672 1 94.88 178 PRO B O 1
ATOM 3535 N N . THR B 1 179 ? 16.656 -22.547 -28.641 1 95.56 179 THR B N 1
ATOM 3536 C CA . THR B 1 179 ? 17.859 -23.234 -28.219 1 95.56 179 THR B CA 1
ATOM 3537 C C . THR B 1 179 ? 18.688 -22.359 -27.297 1 95.56 179 THR B C 1
ATOM 3539 O O . THR B 1 179 ? 18.5 -21.141 -27.25 1 95.56 179 THR B O 1
ATOM 3542 N N . VAL B 1 180 ? 19.594 -23 -26.578 1 96.38 180 VAL B N 1
ATOM 3543 C CA . VAL B 1 180 ? 20.469 -22.25 -25.688 1 96.38 180 VAL B CA 1
ATOM 3544 C C . VAL B 1 180 ? 21.328 -21.281 -26.484 1 96.38 180 VAL B C 1
ATOM 3546 O O . VAL B 1 180 ? 21.594 -20.156 -26.047 1 96.38 180 VAL B O 1
ATOM 3549 N N . ALA B 1 181 ? 21.688 -21.719 -27.641 1 96.19 181 ALA B N 1
ATOM 3550 C CA . ALA B 1 181 ? 22.5 -20.875 -28.516 1 96.19 181 ALA B CA 1
ATOM 3551 C C . ALA B 1 181 ? 21.719 -19.625 -28.938 1 96.19 181 ALA B C 1
ATOM 3553 O O . ALA B 1 181 ? 22.25 -18.516 -28.938 1 96.19 181 ALA B O 1
ATOM 3554 N N . GLU B 1 182 ? 20.531 -19.812 -29.297 1 96.19 182 GLU B N 1
ATOM 3555 C CA . GLU B 1 182 ? 19.672 -18.688 -29.672 1 96.19 182 GLU B CA 1
ATOM 3556 C C . GLU B 1 182 ? 19.469 -17.75 -28.484 1 96.19 182 GLU B C 1
ATOM 3558 O O . GLU B 1 182 ? 19.531 -16.531 -28.641 1 96.19 182 GLU B O 1
ATOM 3563 N N . LEU B 1 183 ? 19.234 -18.312 -27.297 1 96.31 183 LEU B N 1
ATOM 3564 C CA . LEU B 1 183 ? 19.062 -17.516 -26.094 1 96.31 183 LEU B CA 1
ATOM 3565 C C . LEU B 1 183 ? 20.328 -16.703 -25.797 1 96.31 183 LEU B C 1
ATOM 3567 O O . LEU B 1 183 ? 20.234 -15.508 -25.469 1 96.31 183 LEU B O 1
ATOM 3571 N N . ALA B 1 184 ? 21.422 -17.328 -25.875 1 96.44 184 ALA B N 1
ATOM 3572 C CA . ALA B 1 184 ? 22.703 -16.672 -25.625 1 96.44 184 ALA B CA 1
ATOM 3573 C C . ALA B 1 184 ? 22.906 -15.484 -26.562 1 96.44 184 ALA B C 1
ATOM 3575 O O . ALA B 1 184 ? 23.266 -14.391 -26.125 1 96.44 184 ALA B O 1
ATOM 3576 N N . ARG B 1 185 ? 22.578 -15.703 -27.781 1 96.31 185 ARG B N 1
ATOM 3577 C CA . ARG B 1 185 ? 22.703 -14.656 -28.781 1 96.31 185 ARG B CA 1
ATOM 3578 C C . ARG B 1 185 ? 21.766 -13.492 -28.5 1 96.31 185 ARG B C 1
ATOM 3580 O O . ARG B 1 185 ? 22.188 -12.336 -28.484 1 96.31 185 ARG B O 1
ATOM 3587 N N . ASP B 1 186 ? 20.594 -13.773 -28.266 1 96.25 186 ASP B N 1
ATOM 3588 C CA . ASP B 1 186 ? 19.562 -12.75 -28.078 1 96.25 186 ASP B CA 1
ATOM 3589 C C . ASP B 1 186 ? 19.812 -11.938 -26.812 1 96.25 186 ASP B C 1
ATOM 3591 O O . ASP B 1 186 ? 19.5 -10.75 -26.75 1 96.25 186 ASP B O 1
ATOM 3595 N N . LEU B 1 187 ? 20.359 -12.578 -25.781 1 96.88 187 LEU B N 1
ATOM 3596 C CA . LEU B 1 187 ? 20.5 -11.945 -24.484 1 96.88 187 LEU B CA 1
ATOM 3597 C C . LEU B 1 187 ? 21.906 -11.367 -24.312 1 96.88 187 LEU B C 1
ATOM 3599 O O . LEU B 1 187 ? 22.172 -10.641 -23.359 1 96.88 187 LEU B O 1
ATOM 3603 N N . GLY B 1 188 ? 22.75 -11.703 -25.141 1 97.12 188 GLY B N 1
ATOM 3604 C CA . GLY B 1 188 ? 24.094 -11.164 -25.109 1 97.12 188 GLY B CA 1
ATOM 3605 C C . GLY B 1 188 ? 25 -11.859 -24.109 1 97.12 188 GLY B C 1
ATOM 3606 O O . GLY B 1 188 ? 25.859 -11.227 -23.5 1 97.12 188 GLY B O 1
ATOM 3607 N N . TYR B 1 189 ? 24.75 -13.07 -23.812 1 97.31 189 TYR B N 1
ATOM 3608 C CA . TYR B 1 189 ? 25.594 -13.891 -22.953 1 97.31 189 TYR B CA 1
ATOM 3609 C C . TYR B 1 189 ? 26.188 -15.062 -23.719 1 97.31 189 TYR B C 1
ATOM 3611 O O . TYR B 1 189 ? 25.781 -15.344 -24.844 1 97.31 189 TYR B O 1
ATOM 3619 N N . SER B 1 190 ? 27.188 -15.703 -23.141 1 97.12 190 SER B N 1
ATOM 3620 C CA . SER B 1 190 ? 27.656 -17 -23.656 1 97.12 190 SER B CA 1
ATOM 3621 C C . SER B 1 190 ? 26.766 -18.141 -23.156 1 97.12 190 SER B C 1
ATOM 3623 O O . SER B 1 190 ? 26.109 -18 -22.125 1 97.12 190 SER B O 1
ATOM 3625 N N . THR B 1 191 ? 26.812 -19.219 -23.906 1 97.06 191 THR B N 1
ATOM 3626 C CA . THR B 1 191 ? 26.094 -20.406 -23.453 1 97.06 191 THR B CA 1
ATOM 3627 C C . THR B 1 191 ? 26.609 -20.859 -22.094 1 97.06 191 THR B C 1
ATOM 3629 O O . THR B 1 191 ? 25.828 -21.312 -21.25 1 97.06 191 THR B O 1
ATOM 3632 N N . ARG B 1 192 ? 27.875 -20.641 -21.891 1 96.5 192 ARG B N 1
ATOM 3633 C CA . ARG B 1 192 ? 28.484 -21.016 -20.625 1 96.5 192 ARG B CA 1
ATOM 3634 C C . ARG B 1 192 ? 27.938 -20.188 -19.484 1 96.5 192 ARG B C 1
ATOM 3636 O O . ARG B 1 192 ? 27.641 -20.703 -18.406 1 96.5 192 ARG B O 1
ATOM 3643 N N . THR B 1 193 ? 27.781 -18.969 -19.734 1 96.56 193 THR B N 1
ATOM 3644 C CA . THR B 1 193 ? 27.266 -18.047 -18.719 1 96.56 193 THR B CA 1
ATOM 3645 C C . THR B 1 193 ? 25.828 -18.422 -18.344 1 96.56 193 THR B C 1
ATOM 3647 O O . THR B 1 193 ? 25.469 -18.453 -17.172 1 96.56 193 THR B O 1
ATOM 3650 N N . LEU B 1 194 ? 25.078 -18.703 -19.344 1 96.5 194 LEU B N 1
ATOM 3651 C CA . LEU B 1 194 ? 23.703 -19.094 -19.094 1 96.5 194 LEU B CA 1
ATOM 3652 C C . LEU B 1 194 ? 23.625 -20.422 -18.344 1 96.5 194 LEU B C 1
ATOM 3654 O O . LEU B 1 194 ? 22.844 -20.578 -17.422 1 96.5 194 LEU B O 1
ATOM 3658 N N . ASP B 1 195 ? 24.453 -21.266 -18.703 1 95.5 195 ASP B N 1
ATOM 3659 C CA . ASP B 1 195 ? 24.484 -22.562 -18.031 1 95.5 195 ASP B CA 1
ATOM 3660 C C . ASP B 1 195 ? 24.875 -22.422 -16.562 1 95.5 195 ASP B C 1
ATOM 3662 O O . ASP B 1 195 ? 24.25 -23.031 -15.688 1 95.5 195 ASP B O 1
ATOM 3666 N N . ARG B 1 196 ? 25.844 -21.688 -16.359 1 94.5 196 ARG B N 1
ATOM 3667 C CA . ARG B 1 196 ? 26.312 -21.453 -14.992 1 94.5 196 ARG B CA 1
ATOM 3668 C C . ARG B 1 196 ? 25.219 -20.812 -14.148 1 94.5 196 ARG B C 1
ATOM 3670 O O . ARG B 1 196 ? 25.031 -21.172 -12.984 1 94.5 196 ARG B O 1
ATOM 3677 N N . ALA B 1 197 ? 24.578 -19.938 -14.773 1 92.62 197 ALA B N 1
ATOM 3678 C CA . ALA B 1 197 ? 23.5 -19.25 -14.07 1 92.62 197 ALA B CA 1
ATOM 3679 C C . ALA B 1 197 ? 22.359 -20.203 -13.719 1 92.62 197 ALA B C 1
ATOM 3681 O O . ALA B 1 197 ? 21.859 -20.188 -12.594 1 92.62 197 ALA B O 1
ATOM 3682 N N . CYS B 1 198 ? 22.016 -21 -14.594 1 91.25 198 CYS B N 1
ATOM 3683 C CA . CYS B 1 198 ? 20.953 -21.969 -14.367 1 91.25 198 CYS B CA 1
ATOM 3684 C C . CYS B 1 198 ? 21.375 -23.016 -13.344 1 91.25 198 CYS B C 1
ATOM 3686 O O . CYS B 1 198 ? 20.578 -23.375 -12.461 1 91.25 198 CYS B O 1
ATOM 3688 N N . GLN B 1 199 ? 22.547 -23.375 -13.438 1 90.94 199 GLN B N 1
ATOM 3689 C CA . GLN B 1 199 ? 23.078 -24.344 -12.492 1 90.94 199 GLN B CA 1
ATOM 3690 C C . GLN B 1 199 ? 23.078 -23.797 -11.07 1 90.94 199 GLN B C 1
ATOM 3692 O O . GLN B 1 199 ? 22.719 -24.484 -10.125 1 90.94 199 GLN B O 1
ATOM 3697 N N . ALA B 1 200 ? 23.484 -22.672 -11 1 85.62 200 ALA B N 1
ATOM 3698 C CA . ALA B 1 200 ? 23.594 -22.016 -9.695 1 85.62 200 ALA B CA 1
ATOM 3699 C C . ALA B 1 200 ? 22.219 -21.922 -9.031 1 85.62 200 ALA B C 1
ATOM 3701 O O . ALA B 1 200 ? 22.109 -21.984 -7.801 1 85.62 200 ALA B O 1
ATOM 3702 N N . VAL B 1 201 ? 21.219 -21.844 -9.898 1 80.75 201 VAL B N 1
ATOM 3703 C CA . VAL B 1 201 ? 19.906 -21.547 -9.352 1 80.75 201 VAL B CA 1
ATOM 3704 C C . VAL B 1 201 ? 19.109 -22.844 -9.203 1 80.75 201 VAL B C 1
ATOM 3706 O O . VAL B 1 201 ? 18.484 -23.094 -8.172 1 80.75 201 VAL B O 1
ATOM 3709 N N . GLN B 1 202 ? 19.125 -23.672 -10.156 1 82.31 202 GLN B N 1
ATOM 3710 C CA . GLN B 1 202 ? 18.219 -24.812 -10.195 1 82.31 202 GLN B CA 1
ATOM 3711 C C . GLN B 1 202 ? 19 -26.125 -10.281 1 82.31 202 GLN B C 1
ATOM 3713 O O . GLN B 1 202 ? 18.406 -27.203 -10.391 1 82.31 202 GLN B O 1
ATOM 3718 N N . ASP B 1 203 ? 20.266 -26.031 -10.305 1 88.25 203 ASP B N 1
ATOM 3719 C CA . ASP B 1 203 ? 21.078 -27.219 -10.516 1 88.25 203 ASP B CA 1
ATOM 3720 C C . ASP B 1 203 ? 20.703 -27.938 -11.805 1 88.25 203 ASP B C 1
ATOM 3722 O O . ASP B 1 203 ? 20.5 -29.156 -11.812 1 88.25 203 ASP B O 1
ATOM 3726 N N . ARG B 1 204 ? 20.5 -27.125 -12.859 1 91.75 204 ARG B N 1
ATOM 3727 C CA . ARG B 1 204 ? 20.141 -27.578 -14.203 1 91.75 204 ARG B CA 1
ATOM 3728 C C . ARG B 1 204 ? 20.891 -26.781 -15.266 1 91.75 204 ARG B C 1
ATOM 3730 O O . ARG B 1 204 ? 21.266 -25.641 -15.039 1 91.75 204 ARG B O 1
ATOM 3737 N N . THR B 1 205 ? 21.094 -27.438 -16.375 1 94.69 205 THR B N 1
ATOM 3738 C CA . THR B 1 205 ? 21.641 -26.703 -17.516 1 94.69 205 THR B CA 1
ATOM 3739 C C . THR B 1 205 ? 20.578 -25.781 -18.109 1 94.69 205 THR B C 1
ATOM 3741 O O . THR B 1 205 ? 19.375 -25.938 -17.859 1 94.69 205 THR B O 1
ATOM 3744 N N . ALA B 1 206 ? 21.062 -24.891 -18.891 1 95.25 206 ALA B N 1
ATOM 3745 C CA . ALA B 1 206 ? 20.141 -23.984 -19.578 1 95.25 206 ALA B CA 1
ATOM 3746 C C . ALA B 1 206 ? 19.172 -24.766 -20.453 1 95.25 206 ALA B C 1
ATOM 3748 O O . ALA B 1 206 ? 17.969 -24.453 -20.484 1 95.25 206 ALA B O 1
ATOM 3749 N N . LYS B 1 207 ? 19.641 -25.75 -21.078 1 95.88 207 LYS B N 1
ATOM 3750 C CA . LYS B 1 207 ? 18.797 -26.562 -21.922 1 95.88 207 LYS B CA 1
ATOM 3751 C C . LYS B 1 207 ? 17.703 -27.266 -21.109 1 95.88 207 LYS B C 1
ATOM 3753 O O . LYS B 1 207 ? 16.547 -27.297 -21.516 1 95.88 207 LYS B O 1
ATOM 3758 N N . GLN B 1 208 ? 18.125 -27.797 -20.031 1 94.06 208 GLN B N 1
ATOM 3759 C CA . GLN B 1 208 ? 17.172 -28.469 -19.156 1 94.06 208 GLN B CA 1
ATOM 3760 C C . GLN B 1 208 ? 16.094 -27.516 -18.672 1 94.06 208 GLN B C 1
ATOM 3762 O O . GLN B 1 208 ? 14.914 -27.859 -18.609 1 94.06 208 GLN B O 1
ATOM 3767 N N . VAL B 1 209 ? 16.516 -26.312 -18.344 1 92.31 209 VAL B N 1
ATOM 3768 C CA . VAL B 1 209 ? 15.586 -25.297 -17.875 1 92.31 209 VAL B CA 1
ATOM 3769 C C . VAL B 1 209 ? 14.562 -24.984 -18.953 1 92.31 209 VAL B C 1
ATOM 3771 O O . VAL B 1 209 ? 13.359 -24.953 -18.688 1 92.31 209 VAL B O 1
ATOM 3774 N N . VAL B 1 210 ? 15.023 -24.828 -20.125 1 93.94 210 VAL B N 1
ATOM 3775 C CA . VAL B 1 210 ? 14.148 -24.516 -21.25 1 93.94 210 VAL B CA 1
ATOM 3776 C C . VAL B 1 210 ? 13.195 -25.672 -21.516 1 93.94 210 VAL B C 1
ATOM 3778 O O . VAL B 1 210 ? 11.984 -25.484 -21.609 1 93.94 210 VAL B O 1
ATOM 3781 N N . ASP B 1 211 ? 13.781 -26.859 -21.609 1 94.5 211 ASP B N 1
ATOM 3782 C CA . ASP B 1 211 ? 12.984 -28.047 -21.938 1 94.5 211 ASP B CA 1
ATOM 3783 C C . ASP B 1 211 ? 11.898 -28.281 -20.891 1 94.5 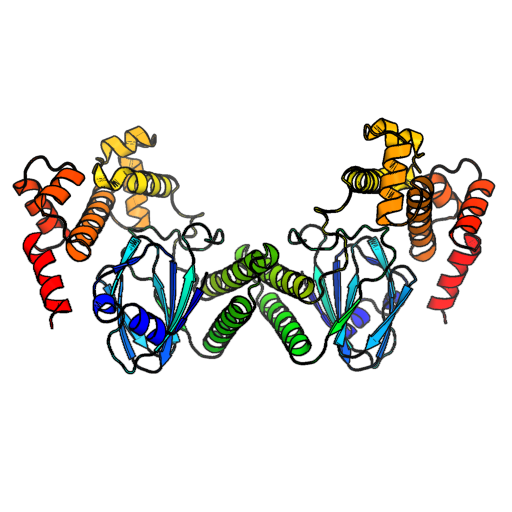211 ASP B C 1
ATOM 3785 O O . ASP B 1 211 ? 10.758 -28.609 -21.234 1 94.5 211 ASP B O 1
ATOM 3789 N N . GLU B 1 212 ? 12.297 -28.141 -19.688 1 91.81 212 GLU B N 1
ATOM 3790 C CA . GLU B 1 212 ? 11.336 -28.359 -18.609 1 91.81 212 GLU B CA 1
ATOM 3791 C C . GLU B 1 212 ? 10.203 -27.344 -18.672 1 91.81 212 GLU B C 1
ATOM 3793 O O . GLU B 1 212 ? 9.047 -27.688 -18.422 1 91.81 212 GLU B O 1
ATOM 3798 N N . ARG B 1 213 ? 10.516 -26.094 -18.984 1 91.75 213 ARG B N 1
ATOM 3799 C CA . ARG B 1 213 ? 9.5 -25.062 -19.094 1 91.75 213 ARG B CA 1
ATOM 3800 C C . ARG B 1 213 ? 8.57 -25.344 -20.281 1 91.75 213 ARG B C 1
ATOM 3802 O O . ARG B 1 213 ? 7.355 -25.156 -20.188 1 91.75 213 ARG B O 1
ATOM 3809 N N . VAL B 1 214 ? 9.125 -25.734 -21.344 1 93.44 214 VAL B N 1
ATOM 3810 C CA . VAL B 1 214 ? 8.352 -26.062 -22.531 1 93.44 214 VAL B CA 1
ATOM 3811 C C . VAL B 1 214 ? 7.441 -27.266 -22.234 1 93.44 214 VAL B C 1
ATOM 3813 O O . VAL B 1 214 ? 6.246 -27.219 -22.547 1 93.44 214 VAL B O 1
ATOM 3816 N N . ALA B 1 215 ? 8.016 -28.234 -21.625 1 93.56 215 ALA B N 1
ATOM 3817 C CA . ALA B 1 215 ? 7.254 -29.438 -21.281 1 93.56 215 ALA B CA 1
ATOM 3818 C C . ALA B 1 215 ? 6.07 -29.094 -20.391 1 93.56 215 ALA B C 1
ATOM 3820 O O . ALA B 1 215 ? 4.977 -29.641 -20.562 1 93.56 215 ALA B O 1
ATOM 3821 N N . LEU B 1 216 ? 6.32 -28.266 -19.453 1 90.94 216 LEU B N 1
ATOM 3822 C CA . LEU B 1 216 ? 5.262 -27.859 -18.531 1 90.94 216 LEU B CA 1
ATOM 3823 C C . LEU B 1 216 ? 4.117 -27.188 -19.281 1 90.94 216 LEU B C 1
ATOM 3825 O O . LEU B 1 216 ? 2.947 -27.484 -19.031 1 90.94 216 LEU B O 1
ATOM 3829 N N . GLU B 1 217 ? 4.406 -26.328 -20.188 1 92.25 217 GLU B N 1
ATOM 3830 C CA . GLU B 1 217 ? 3.369 -25.641 -20.953 1 92.25 217 GLU B CA 1
ATOM 3831 C C . GLU B 1 217 ? 2.596 -26.625 -21.828 1 92.25 217 GLU B C 1
ATOM 3833 O O . GLU B 1 217 ? 1.374 -26.531 -21.953 1 92.25 217 GLU B O 1
ATOM 3838 N N . ILE B 1 218 ? 3.307 -27.5 -22.375 1 93.38 218 ILE B N 1
ATOM 3839 C CA . ILE B 1 218 ? 2.66 -28.531 -23.172 1 93.38 218 ILE B CA 1
ATOM 3840 C C . ILE B 1 218 ? 1.717 -29.359 -22.297 1 93.38 218 ILE B C 1
ATOM 3842 O O . ILE B 1 218 ? 0.57 -29.609 -22.672 1 93.38 218 ILE B O 1
ATOM 3846 N N . ARG B 1 219 ? 2.211 -29.766 -21.156 1 91.62 219 ARG B N 1
ATOM 3847 C CA . ARG B 1 219 ? 1.369 -30.516 -20.234 1 91.62 219 ARG B CA 1
ATOM 3848 C C . ARG B 1 219 ? 0.106 -29.734 -19.891 1 91.62 219 ARG B C 1
ATOM 3850 O O . ARG B 1 219 ? -0.986 -30.312 -19.828 1 91.62 219 ARG B O 1
ATOM 3857 N N . ARG B 1 220 ? 0.248 -28.469 -19.656 1 89.5 220 ARG B N 1
ATOM 3858 C CA . ARG B 1 220 ? -0.889 -27.609 -19.328 1 89.5 220 ARG B CA 1
ATOM 3859 C C . ARG B 1 220 ? -1.91 -27.609 -20.469 1 89.5 220 ARG B C 1
ATOM 3861 O O . ARG B 1 220 ? -3.109 -27.766 -20.234 1 89.5 220 ARG B O 1
ATOM 3868 N N . LEU B 1 221 ? -1.424 -27.5 -21.641 1 91.56 221 LEU B N 1
ATOM 3869 C CA . LEU B 1 221 ? -2.324 -27.484 -22.781 1 91.56 221 LEU B CA 1
ATOM 3870 C C . LEU B 1 221 ? -3.002 -28.828 -22.969 1 91.56 221 LEU B C 1
ATOM 3872 O O . LEU B 1 221 ? -4.195 -28.891 -23.281 1 91.56 221 LEU B O 1
ATOM 3876 N N . LEU B 1 222 ? -2.289 -29.875 -22.75 1 91.19 222 LEU B N 1
ATOM 3877 C CA . LEU B 1 222 ? -2.816 -31.219 -22.906 1 91.19 222 LEU B CA 1
ATOM 3878 C C . LEU B 1 222 ? -3.932 -31.5 -21.906 1 91.19 222 LEU B C 1
ATOM 3880 O O . LEU B 1 222 ? -4.867 -32.25 -22.203 1 91.19 222 LEU B O 1
ATOM 3884 N N . THR B 1 223 ? -3.828 -30.875 -20.75 1 88.94 223 THR B N 1
ATOM 3885 C CA . THR B 1 223 ? -4.668 -31.312 -19.641 1 88.94 223 THR B CA 1
ATOM 3886 C C . THR B 1 223 ? -5.844 -30.359 -19.438 1 88.94 223 THR B C 1
ATOM 3888 O O . THR B 1 223 ? -6.875 -30.75 -18.891 1 88.94 223 THR B O 1
ATOM 3891 N N . HIS B 1 224 ? -5.723 -29.125 -19.844 1 86.06 224 HIS B N 1
ATOM 3892 C CA . HIS B 1 224 ? -6.805 -28.203 -19.516 1 86.06 224 HIS B CA 1
ATOM 3893 C C . HIS B 1 224 ? -7.531 -27.734 -20.766 1 86.06 224 HIS B C 1
ATOM 3895 O O . HIS B 1 224 ? -8.516 -26.984 -20.672 1 86.06 224 HIS B O 1
ATOM 3901 N N . THR B 1 225 ? -7.027 -28.125 -21.953 1 88.31 225 THR B N 1
ATOM 3902 C CA . THR B 1 225 ? -7.688 -27.766 -23.203 1 88.31 225 THR B CA 1
ATOM 3903 C C . THR B 1 225 ? -8.102 -29.016 -23.984 1 88.31 225 THR B C 1
ATOM 3905 O O . THR B 1 225 ? -7.672 -30.125 -23.656 1 88.31 225 THR B O 1
ATOM 3908 N N . ASP B 1 226 ? -8.961 -28.781 -25.031 1 88.5 226 ASP B N 1
ATOM 3909 C CA . ASP B 1 226 ? -9.359 -29.875 -25.922 1 88.5 226 ASP B CA 1
ATOM 3910 C C . ASP B 1 226 ? -8.633 -29.797 -27.266 1 88.5 226 ASP B C 1
ATOM 3912 O O . ASP B 1 226 ? -9.086 -30.359 -28.25 1 88.5 226 ASP B O 1
ATOM 3916 N N . ARG B 1 227 ? -7.523 -29.109 -27.281 1 93.25 227 ARG B N 1
ATOM 3917 C CA . ARG B 1 227 ? -6.762 -29 -28.516 1 93.25 227 ARG B CA 1
ATOM 3918 C C . ARG B 1 227 ? -6.176 -30.344 -28.938 1 93.25 227 ARG B C 1
ATOM 3920 O O . ARG B 1 227 ? -5.719 -31.109 -28.078 1 93.25 227 ARG B O 1
ATOM 3927 N N . SER B 1 228 ? -6.105 -30.531 -30.234 1 94.19 228 SER B N 1
ATOM 3928 C CA . SER B 1 228 ? -5.547 -31.781 -30.719 1 94.19 228 SER B CA 1
ATOM 3929 C C . SER B 1 228 ? -4.043 -31.859 -30.469 1 94.19 228 SER B C 1
ATOM 3931 O O . SER B 1 228 ? -3.387 -30.828 -30.312 1 94.19 228 SER B O 1
ATOM 3933 N N . LEU B 1 229 ? -3.539 -33.094 -30.469 1 94.62 229 LEU B N 1
ATOM 3934 C CA . LEU B 1 229 ? -2.102 -33.281 -30.312 1 94.62 229 LEU B CA 1
ATOM 3935 C C . LEU B 1 229 ? -1.336 -32.594 -31.438 1 94.62 229 LEU B C 1
ATOM 3937 O O . LEU B 1 229 ? -0.296 -31.969 -31.188 1 94.62 229 LEU B O 1
ATOM 3941 N N . ALA B 1 230 ? -1.97 -32.625 -32.562 1 94.56 230 ALA B N 1
ATOM 3942 C CA . ALA B 1 230 ? -1.344 -32 -33.75 1 94.56 230 ALA B CA 1
ATOM 3943 C C . ALA B 1 230 ? -1.275 -30.5 -33.594 1 94.56 230 ALA B C 1
ATOM 3945 O O . ALA B 1 230 ? -0.266 -29.875 -33.938 1 94.56 230 ALA B O 1
ATOM 3946 N N . ALA B 1 231 ? -2.27 -29.906 -33.156 1 95.56 231 ALA B N 1
ATOM 3947 C CA . ALA B 1 231 ? -2.322 -28.453 -32.969 1 95.56 231 ALA B CA 1
ATOM 3948 C C . ALA B 1 231 ? -1.286 -28 -31.938 1 95.56 231 ALA B C 1
ATOM 3950 O O . ALA B 1 231 ? -0.61 -26.984 -32.156 1 95.56 231 ALA B O 1
ATOM 3951 N N . ILE B 1 232 ? -1.197 -28.781 -30.891 1 96.19 232 ILE B N 1
ATOM 3952 C CA . ILE B 1 232 ? -0.236 -28.438 -29.844 1 96.19 232 ILE B CA 1
ATOM 3953 C C . ILE B 1 232 ? 1.185 -28.594 -30.375 1 96.19 232 ILE B C 1
ATOM 3955 O O . ILE B 1 232 ? 2.031 -27.719 -30.172 1 96.19 232 ILE B O 1
ATOM 3959 N N . ALA B 1 233 ? 1.42 -29.625 -31.062 1 96.12 233 ALA B N 1
ATOM 3960 C CA . ALA B 1 233 ? 2.736 -29.844 -31.641 1 96.12 233 ALA B CA 1
ATOM 3961 C C . ALA B 1 233 ? 3.121 -28.703 -32.594 1 96.12 233 ALA B C 1
ATOM 3963 O O . ALA B 1 233 ? 4.25 -28.219 -32.531 1 96.12 233 ALA B O 1
ATOM 3964 N N . SER B 1 234 ? 2.16 -28.312 -33.375 1 95.25 234 SER B N 1
ATOM 3965 C CA . SER B 1 234 ? 2.391 -27.234 -34.344 1 95.25 234 SER B CA 1
ATOM 3966 C C . SER B 1 234 ? 2.678 -25.922 -33.625 1 95.25 234 SER B C 1
ATOM 3968 O O . SER B 1 234 ? 3.553 -25.156 -34.031 1 95.25 234 SER B O 1
ATOM 3970 N N . GLU B 1 235 ? 2.006 -25.688 -32.625 1 95.25 235 GLU B N 1
ATOM 3971 C CA . GLU B 1 235 ? 2.182 -24.469 -31.844 1 95.25 235 GLU B CA 1
ATOM 3972 C C . GLU B 1 235 ? 3.604 -24.359 -31.297 1 95.25 235 GLU B C 1
ATOM 3974 O O . GLU B 1 235 ? 4.145 -23.266 -31.172 1 95.25 235 GLU B O 1
ATOM 3979 N N . PHE B 1 236 ? 4.156 -25.5 -31 1 96.12 236 PHE B N 1
ATOM 3980 C CA . PHE B 1 236 ? 5.492 -25.5 -30.422 1 96.12 236 PHE B CA 1
ATOM 3981 C C . PHE B 1 236 ? 6.543 -25.844 -31.469 1 96.12 236 PHE B C 1
ATOM 3983 O O . PHE B 1 236 ? 7.656 -26.25 -31.125 1 96.12 236 PHE B O 1
ATOM 3990 N N . ASP B 1 237 ? 6.137 -25.781 -32.688 1 93.81 237 ASP B N 1
ATOM 3991 C CA . ASP B 1 237 ? 7.02 -25.844 -33.844 1 93.81 237 ASP B CA 1
ATOM 3992 C C . ASP B 1 237 ? 7.715 -27.203 -33.938 1 93.81 237 ASP B C 1
ATOM 3994 O O . ASP B 1 237 ? 8.906 -27.281 -34.219 1 93.81 237 ASP B O 1
ATOM 3998 N N . PHE B 1 238 ? 7.055 -28.203 -33.562 1 94.44 238 PHE B N 1
ATOM 3999 C CA . PHE B 1 238 ? 7.555 -29.531 -33.844 1 94.44 238 PHE B CA 1
ATOM 4000 C C . PHE B 1 238 ? 7.312 -29.891 -35.312 1 94.44 238 PHE B C 1
ATOM 4002 O O . PHE B 1 238 ? 6.199 -29.734 -35.812 1 94.44 238 PHE B O 1
ATOM 4009 N N . SER B 1 239 ? 8.32 -30.281 -35.938 1 87.75 239 SER B N 1
ATOM 4010 C CA . SER B 1 239 ? 8.227 -30.578 -37.375 1 87.75 239 SER B CA 1
ATOM 4011 C C . SER B 1 239 ? 7.562 -31.922 -37.625 1 87.75 239 SER B C 1
ATOM 4013 O O . SER B 1 239 ? 6.992 -32.156 -38.688 1 87.75 239 SER B O 1
ATOM 4015 N N . ASP B 1 240 ? 7.699 -32.844 -36.688 1 89.81 240 ASP B N 1
ATOM 4016 C CA . ASP B 1 240 ? 7.172 -34.188 -36.844 1 89.81 240 ASP B CA 1
ATOM 4017 C C . ASP B 1 240 ? 6.496 -34.656 -35.562 1 89.81 240 ASP B C 1
ATOM 4019 O O . ASP B 1 240 ? 7.016 -34.438 -34.438 1 89.81 240 ASP B O 1
ATOM 4023 N N . PRO B 1 241 ? 5.34 -35.281 -35.719 1 90.62 241 PRO B N 1
ATOM 4024 C CA . PRO B 1 241 ? 4.609 -35.781 -34.562 1 90.62 241 PRO B CA 1
ATOM 4025 C C . PRO B 1 241 ? 5.434 -36.75 -33.719 1 90.62 241 PRO B C 1
ATOM 4027 O O . PRO B 1 241 ? 5.273 -36.781 -32.469 1 90.62 241 PRO B O 1
ATOM 4030 N N . SER B 1 242 ? 6.254 -37.406 -34.344 1 93.62 242 SER B N 1
ATOM 4031 C CA . SER B 1 242 ? 7.09 -38.344 -33.625 1 93.62 242 SER B CA 1
ATOM 4032 C C . SER B 1 242 ? 8.047 -37.625 -32.688 1 93.62 242 SER B C 1
ATOM 4034 O O . SER B 1 242 ? 8.258 -38.062 -31.547 1 93.62 242 SER B O 1
ATOM 4036 N N . ASN B 1 243 ? 8.578 -36.562 -33.188 1 95.25 243 ASN B N 1
ATOM 4037 C CA . ASN B 1 243 ? 9.492 -35.781 -32.344 1 95.25 243 ASN B CA 1
ATOM 4038 C C . ASN B 1 243 ? 8.773 -35.188 -31.141 1 95.25 243 ASN B C 1
ATOM 4040 O O . ASN B 1 243 ? 9.344 -35.094 -30.047 1 95.25 243 ASN B O 1
ATOM 4044 N N . PHE B 1 244 ? 7.582 -34.781 -31.438 1 96.62 244 PHE B N 1
ATOM 4045 C CA . PHE B 1 244 ? 6.754 -34.25 -30.359 1 96.62 244 PHE B CA 1
ATOM 4046 C C . PHE B 1 244 ? 6.516 -35.312 -29.281 1 96.62 244 PHE B C 1
ATOM 4048 O O . PHE B 1 244 ? 6.766 -35.062 -28.109 1 96.62 244 PHE B O 1
ATOM 4055 N N . SER B 1 245 ? 6.133 -36.438 -29.641 1 96.44 245 SER B N 1
ATOM 4056 C CA . SER B 1 245 ? 5.832 -37.531 -28.719 1 96.44 245 SER B CA 1
ATOM 4057 C C . SER B 1 245 ? 7.07 -37.938 -27.938 1 96.44 245 SER B C 1
ATOM 4059 O O . SER B 1 245 ? 6.992 -38.188 -26.719 1 96.44 245 SER B O 1
ATOM 4061 N N . LYS B 1 246 ? 8.172 -38 -28.594 1 96.44 246 LYS B N 1
ATOM 4062 C CA . LYS B 1 246 ? 9.43 -38.375 -27.938 1 96.44 246 LYS B CA 1
ATOM 4063 C C . LYS B 1 246 ? 9.82 -37.344 -26.891 1 96.44 246 LYS B C 1
ATOM 4065 O O . LYS B 1 246 ? 10.258 -37.688 -25.797 1 96.44 246 LYS B O 1
ATOM 4070 N N . PHE B 1 247 ? 9.68 -36.156 -27.25 1 96.56 247 PHE B N 1
ATOM 4071 C CA . PHE B 1 247 ? 9.992 -35.062 -26.328 1 96.56 247 PHE B CA 1
ATOM 4072 C C . PHE B 1 247 ? 9.133 -35.156 -25.078 1 96.56 247 PHE B C 1
ATOM 4074 O O . PHE B 1 247 ? 9.648 -35.094 -23.953 1 96.56 247 PHE B O 1
ATOM 4081 N N . VAL B 1 248 ? 7.84 -35.312 -25.328 1 96.81 248 VAL B N 1
ATOM 4082 C CA . VAL B 1 248 ? 6.895 -35.406 -24.203 1 96.81 248 VAL B CA 1
ATOM 4083 C C . VAL B 1 248 ? 7.223 -36.594 -23.328 1 96.81 248 VAL B C 1
ATOM 4085 O O . VAL B 1 248 ? 7.336 -36.469 -22.109 1 96.81 248 VAL B O 1
ATOM 4088 N N . LYS B 1 249 ? 7.453 -37.625 -23.922 1 96.75 249 LYS B N 1
ATOM 4089 C CA . LYS B 1 249 ? 7.785 -38.844 -23.172 1 96.75 249 LYS B CA 1
ATOM 4090 C C . LYS B 1 249 ? 9.07 -38.656 -22.375 1 96.75 249 LYS B C 1
ATOM 4092 O O . LYS B 1 249 ? 9.148 -39.062 -21.203 1 96.75 249 LYS B O 1
ATOM 4097 N N . ARG B 1 250 ? 9.977 -38.094 -22.938 1 96.12 250 ARG B N 1
ATOM 4098 C CA . ARG B 1 250 ? 11.273 -37.906 -22.312 1 96.12 250 ARG B CA 1
ATOM 4099 C C . ARG B 1 250 ? 11.164 -37 -21.094 1 96.12 250 ARG B C 1
ATOM 4101 O O . ARG B 1 250 ? 11.75 -37.281 -20.047 1 96.12 250 ARG B O 1
ATOM 4108 N N . HIS B 1 251 ? 10.359 -36.031 -21.188 1 94.56 251 HIS B N 1
ATOM 4109 C CA . HIS B 1 251 ? 10.375 -35 -20.156 1 94.56 251 HIS B CA 1
ATOM 4110 C C . HIS B 1 251 ? 9.203 -35.156 -19.188 1 94.56 251 HIS B C 1
ATOM 4112 O O . HIS B 1 251 ? 9.289 -34.719 -18.031 1 94.56 251 HIS B O 1
ATOM 4118 N N . LEU B 1 252 ? 8.141 -35.812 -19.688 1 93.94 252 LEU B N 1
ATOM 4119 C CA . LEU B 1 252 ? 6.965 -35.906 -18.828 1 93.94 252 LEU B CA 1
ATOM 4120 C C . LEU B 1 252 ? 6.695 -37.375 -18.438 1 93.94 252 LEU B C 1
ATOM 4122 O O . LEU B 1 252 ? 5.812 -37.656 -17.625 1 93.94 252 LEU B O 1
ATOM 4126 N N . GLY B 1 253 ? 7.375 -38.25 -19.047 1 93.62 253 GLY B N 1
ATOM 4127 C CA . GLY B 1 253 ? 7.34 -39.625 -18.625 1 93.62 253 GLY B CA 1
ATOM 4128 C C . GLY B 1 253 ? 6.223 -40.438 -19.281 1 93.62 253 GLY B C 1
ATOM 4129 O O . GLY B 1 253 ? 6.148 -41.656 -19.125 1 93.62 253 GLY B O 1
ATOM 4130 N N . SER B 1 254 ? 5.352 -39.781 -20 1 94.25 254 SER B N 1
ATOM 4131 C CA . SER B 1 254 ? 4.23 -40.438 -20.672 1 94.25 254 SER B CA 1
ATOM 4132 C C . SER B 1 254 ? 3.996 -39.844 -22.062 1 94.25 254 SER B C 1
ATOM 4134 O O . SER B 1 254 ? 4.445 -38.719 -22.344 1 94.25 254 SER B O 1
ATOM 4136 N N . LEU B 1 255 ? 3.281 -40.594 -22.828 1 95.25 255 LEU B N 1
ATOM 4137 C CA . LEU B 1 255 ? 2.912 -40.094 -24.141 1 95.25 255 LEU B CA 1
ATOM 4138 C C . LEU B 1 255 ? 1.828 -39.031 -24.047 1 95.25 255 LEU B C 1
ATOM 4140 O O . LEU B 1 255 ? 1.027 -39.031 -23.109 1 95.25 255 LEU B O 1
ATOM 4144 N N . PRO B 1 256 ? 1.857 -38.094 -25.047 1 94.75 256 PRO B N 1
ATOM 4145 C CA . PRO B 1 256 ? 0.864 -37.031 -25 1 94.75 256 PRO B CA 1
ATOM 4146 C C . PRO B 1 256 ? -0.564 -37.562 -24.859 1 94.75 256 PRO B C 1
ATOM 4148 O O . PRO B 1 256 ? -1.343 -37.031 -24.062 1 94.75 256 PRO B O 1
ATOM 4151 N N . GLY B 1 257 ? -0.89 -38.531 -25.609 1 93 257 GLY B N 1
ATOM 4152 C CA . GLY B 1 257 ? -2.225 -39.094 -25.531 1 93 257 GLY B CA 1
ATOM 4153 C C . GLY B 1 257 ? -2.566 -39.656 -24.156 1 93 257 GLY B C 1
ATOM 4154 O O . GLY B 1 257 ? -3.699 -39.531 -23.703 1 93 257 GLY B O 1
ATOM 4155 N N . GLN B 1 258 ? -1.639 -40.281 -23.516 1 93.5 258 GLN B N 1
ATOM 4156 C CA . GLN B 1 258 ? -1.826 -40.844 -22.188 1 93.5 258 GLN B CA 1
ATOM 4157 C C . GLN B 1 258 ? -2.084 -39.75 -21.156 1 93.5 258 GLN B C 1
ATOM 4159 O O . GLN B 1 258 ? -2.93 -39.906 -20.281 1 93.5 258 GLN B O 1
ATOM 4164 N N . ILE B 1 259 ? -1.354 -38.719 -21.359 1 92.62 259 ILE B N 1
ATOM 4165 C CA . ILE B 1 259 ? -1.512 -37.562 -20.453 1 92.62 259 ILE B CA 1
ATOM 4166 C C . ILE B 1 259 ? -2.924 -37 -20.578 1 92.62 259 ILE B C 1
ATOM 4168 O O . ILE B 1 259 ? -3.578 -36.719 -19.578 1 92.62 259 ILE B O 1
ATOM 4172 N N . ARG B 1 260 ? -3.35 -36.844 -21.703 1 88.56 260 ARG B N 1
ATOM 4173 C CA . ARG B 1 260 ? -4.695 -36.344 -21.969 1 88.56 260 ARG B CA 1
ATOM 4174 C C . ARG B 1 260 ? -5.75 -37.281 -21.406 1 88.56 260 ARG B C 1
ATOM 4176 O O . ARG B 1 260 ? -6.719 -36.844 -20.781 1 88.56 260 ARG B O 1
ATOM 4183 N N . ASP B 1 261 ? -5.602 -38.562 -21.547 1 85.88 261 ASP B N 1
ATOM 4184 C CA . ASP B 1 261 ? -6.555 -39.594 -21.109 1 85.88 261 ASP B CA 1
ATOM 4185 C C . ASP B 1 261 ? -6.645 -39.625 -19.594 1 85.88 261 ASP B C 1
ATOM 4187 O O . ASP B 1 261 ? -7.707 -39.906 -19.031 1 85.88 261 ASP B O 1
ATOM 4191 N N . GLU B 1 262 ? -5.586 -39.438 -18.984 1 81.06 262 GLU B N 1
ATOM 4192 C CA . GLU B 1 262 ? -5.551 -39.438 -17.516 1 81.06 262 GLU B CA 1
ATOM 4193 C C . GLU B 1 262 ? -6.457 -38.375 -16.922 1 81.06 262 GLU B C 1
ATOM 4195 O O . GLU B 1 262 ? -7.109 -38.594 -15.898 1 81.06 262 GLU B O 1
ATOM 4200 N N . VAL B 1 263 ? -6.539 -37.312 -17.516 1 72.88 263 VAL B N 1
ATOM 4201 C CA . VAL B 1 263 ? -7.363 -36.188 -17.047 1 72.88 263 VAL B CA 1
ATOM 4202 C C . VAL B 1 263 ? -8.844 -36.531 -17.203 1 72.88 263 VAL B C 1
ATOM 4204 O O . VAL B 1 263 ? -9.648 -36.281 -16.297 1 72.88 263 VAL B O 1
ATOM 4207 N N . THR B 1 264 ? -9.141 -37.062 -18.359 1 68.31 264 THR B N 1
ATOM 4208 C CA . THR B 1 264 ? -10.523 -37.438 -18.641 1 68.31 264 THR B CA 1
ATOM 4209 C C . THR B 1 264 ? -11 -38.5 -17.641 1 68.31 264 THR B C 1
ATOM 4211 O O . THR B 1 264 ? -12.156 -38.438 -17.203 1 68.31 264 THR B O 1
ATOM 4214 N N . ARG B 1 265 ? -10.188 -39.281 -17.156 1 69.31 265 ARG B N 1
ATOM 4215 C CA . ARG B 1 265 ? -10.523 -40.344 -16.188 1 69.31 265 ARG B CA 1
ATOM 4216 C C . ARG B 1 265 ? -10.719 -39.719 -14.797 1 69.31 265 ARG B C 1
ATOM 4218 O O . ARG B 1 265 ? -11.617 -40.125 -14.062 1 69.31 265 ARG B O 1
ATOM 4225 N N . ASP B 1 266 ? -9.859 -38.844 -14.5 1 67.38 266 ASP B N 1
ATOM 4226 C CA . ASP B 1 266 ? -9.906 -38.219 -13.18 1 67.38 266 ASP B CA 1
ATOM 4227 C C . ASP B 1 266 ? -11.164 -37.375 -13.016 1 67.38 266 ASP B C 1
ATOM 4229 O O . ASP B 1 266 ? -11.711 -37.281 -11.914 1 67.38 266 ASP B O 1
ATOM 4233 N N . GLU B 1 267 ? -11.594 -36.75 -14.023 1 65.88 267 GLU B N 1
ATOM 4234 C CA . GLU B 1 267 ? -12.758 -35.875 -13.984 1 65.88 267 GLU B CA 1
ATOM 4235 C C . GLU B 1 267 ? -14.055 -36.688 -13.953 1 65.88 267 GLU B C 1
ATOM 4237 O O . GLU B 1 267 ? -15.078 -36.219 -13.461 1 65.88 267 GLU B O 1
ATOM 4242 N N . THR B 1 268 ? -14.023 -37.844 -14.727 1 57.53 268 THR B N 1
ATOM 4243 C CA . THR B 1 268 ? -15.219 -38.688 -14.789 1 57.53 268 THR B CA 1
ATOM 4244 C C . THR B 1 268 ? -15.305 -39.625 -13.578 1 57.53 268 THR B C 1
ATOM 4246 O O . THR B 1 268 ? -16.375 -40.156 -13.281 1 57.53 268 THR B O 1
ATOM 4249 N N . GLY B 1 269 ? -14.211 -39.812 -12.844 1 52.25 269 GLY B N 1
ATOM 4250 C CA . GLY B 1 269 ? -14.273 -40.719 -11.703 1 52.25 269 GLY B CA 1
ATOM 4251 C C . GLY B 1 269 ? -14.516 -40 -10.391 1 52.25 269 GLY B C 1
ATOM 4252 O O . GLY B 1 269 ? -14.469 -38.781 -10.336 1 52.25 269 GLY B O 1
#

Foldseek 3Di:
DDKDKPVVVCVVCPLCLQAWDQAQWKKKKAWCWDWFWKAKLNDIDTHDHQKIWIHHHGIIIGDGPPPGTMIMMDIDHPVLPDPLLQPLPDFVLVSDTDMDGGDDPRSVVLVVLSVVLNVLVVVDPPDPVSVVVSSVSVSVSSNVVCVVCVPPQQNPVRQDPLQVQLRVVCVVCLLQLDDLCRSCVVVVHDLVVQQVRCCVRPVGGSNLSSLSSSLSSLLSCLRRHPDDLVVSCVSSPNPDSVVVQVSNCVNVVHGSVVSNVVSVVSSVD/DDKDKPVVVCVVCPLCLQAWDQAQWKKKKAWCWDWFWKAKLNDIDTHDHQKIWIHHHGIIIGDTPPPGTMIMMDIDHPVLPDPLLQPLPDFVLVSDTDMDGGDDPRSVVLVVLSVVLNVLVVVDPPDPVSVVVSSVSVSVSVNVVCVVCVPPQQNPVRQDPLQVQLRVVCVVCLLQLDDLCRSCVVVVHDLVVQQVRCCVRPVGGSNLSSLSSSLSSLLSCLRRHPDDLVVSCVSSPNPDSVVVQVSNCVNVVHGSVVS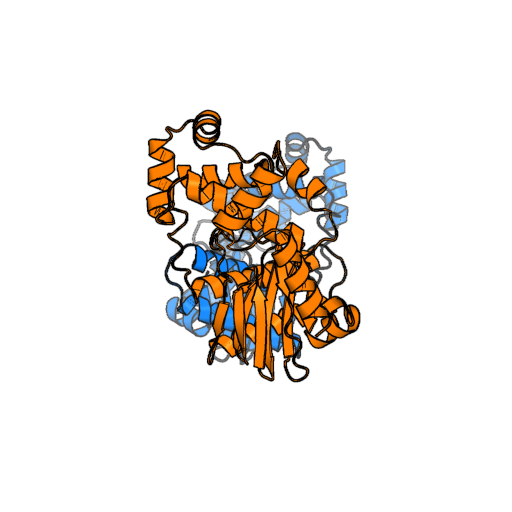NVVSVVSSVD